Protein AF-0000000080437814 (afdb_homodimer)

InterPro domains:
  IPR027417 P-loop containing nucleoside triphosphate hydrolase [SSF52540] (14-84)

Structure (mmCIF, N/CA/C/O backbone):
data_AF-0000000080437814-model_v1
#
loop_
_entity.id
_entity.type
_entity.pdbx_description
1 polymer ATPase
#
loop_
_atom_site.group_PDB
_atom_site.id
_atom_site.type_symbol
_atom_site.label_atom_id
_atom_site.label_alt_id
_atom_site.label_comp_id
_atom_site.label_asym_id
_atom_site.label_entity_id
_atom_site.label_seq_id
_atom_site.pdbx_PDB_ins_code
_atom_site.Cartn_x
_atom_site.Cartn_y
_atom_site.Cartn_z
_atom_site.occupancy
_atom_site.B_iso_or_equiv
_atom_site.auth_seq_id
_atom_site.auth_comp_id
_atom_site.auth_asym_id
_atom_site.auth_atom_id
_atom_site.pdbx_PDB_model_num
ATOM 1 N N . MET A 1 1 ? -3.65 -46 -24.719 1 38.56 1 MET A N 1
ATOM 2 C CA . MET A 1 1 ? -2.41 -45.312 -24.359 1 38.56 1 MET A CA 1
ATOM 3 C C . MET A 1 1 ? -2.609 -44.406 -23.156 1 38.56 1 MET A C 1
ATOM 5 O O . MET A 1 1 ? -3.492 -43.531 -23.156 1 38.56 1 MET A O 1
ATOM 9 N N . GLU A 1 2 ? -2.443 -44.906 -22 1 49.56 2 GLU A N 1
ATOM 10 C CA . GLU A 1 2 ? -2.811 -44.438 -20.672 1 49.56 2 GLU A CA 1
ATOM 11 C C . GLU A 1 2 ? -2.346 -43.031 -20.422 1 49.56 2 GLU A C 1
ATOM 13 O O . GLU A 1 2 ? -1.211 -42.656 -20.75 1 49.56 2 GLU A O 1
ATOM 18 N N . LYS A 1 3 ? -3.197 -41.875 -20.5 1 65.38 3 LYS A N 1
ATOM 19 C CA . LYS A 1 3 ? -3.135 -40.438 -20.75 1 65.38 3 LYS A CA 1
ATOM 20 C C . LYS A 1 3 ? -2.311 -39.719 -19.688 1 65.38 3 LYS A C 1
ATOM 22 O O . LYS A 1 3 ? -2.787 -39.5 -18.578 1 65.38 3 LYS A O 1
ATOM 27 N N . ASN A 1 4 ? -1.048 -40.094 -19.75 1 74.88 4 ASN A N 1
ATOM 28 C CA . ASN A 1 4 ? -0.181 -39.375 -18.828 1 74.88 4 ASN A CA 1
ATOM 29 C C . ASN A 1 4 ? -0.444 -37.875 -18.859 1 74.88 4 ASN A C 1
ATOM 31 O O . ASN A 1 4 ? -0.946 -37.344 -19.859 1 74.88 4 ASN A O 1
ATOM 35 N N . THR A 1 5 ? -0.457 -37.25 -17.656 1 85.25 5 THR A N 1
ATOM 36 C CA . THR A 1 5 ? -0.765 -35.844 -17.516 1 85.25 5 THR A CA 1
ATOM 37 C C . THR A 1 5 ? 0.514 -35 -17.516 1 85.25 5 THR A C 1
ATOM 39 O O . THR A 1 5 ? 1.562 -35.469 -17.062 1 85.25 5 THR A O 1
ATOM 42 N N . ASP A 1 6 ? 0.486 -33.906 -18.234 1 93.19 6 ASP A N 1
ATOM 43 C CA . ASP A 1 6 ? 1.495 -32.844 -18.219 1 93.19 6 ASP A CA 1
ATOM 44 C C . ASP A 1 6 ? 0.919 -31.547 -17.688 1 93.19 6 ASP A C 1
ATOM 46 O O . ASP A 1 6 ? 0.309 -30.766 -18.438 1 93.19 6 ASP A O 1
ATOM 50 N N . ARG A 1 7 ? 1.143 -31.281 -16.406 1 96 7 ARG A N 1
ATOM 51 C CA . ARG A 1 7 ? 0.583 -30.125 -15.727 1 96 7 ARG A CA 1
ATOM 52 C C . ARG A 1 7 ? 1.613 -29 -15.625 1 96 7 ARG A C 1
ATOM 54 O O . ARG A 1 7 ? 2.787 -29.25 -15.344 1 96 7 ARG A O 1
ATOM 61 N N . HIS A 1 8 ? 1.166 -27.859 -15.914 1 96.25 8 HIS A N 1
ATOM 62 C CA . HIS A 1 8 ? 2.021 -26.672 -15.828 1 96.25 8 HIS A CA 1
ATOM 63 C C . HIS A 1 8 ? 1.56 -25.734 -14.719 1 96.25 8 HIS A C 1
ATOM 65 O O . HIS A 1 8 ? 0.359 -25.516 -14.547 1 96.25 8 HIS A O 1
ATOM 71 N N . MET A 1 9 ? 2.473 -25.312 -13.922 1 96.38 9 MET A N 1
ATOM 72 C CA . MET A 1 9 ? 2.166 -24.406 -12.812 1 96.38 9 MET A CA 1
ATOM 73 C C . MET A 1 9 ? 3.344 -23.484 -12.523 1 96.38 9 MET A C 1
ATOM 75 O O . MET A 1 9 ? 4.352 -23.516 -13.234 1 96.38 9 MET A O 1
ATOM 79 N N . PHE A 1 10 ? 3.166 -22.594 -11.594 1 94.56 10 PHE A N 1
ATOM 80 C CA . PHE A 1 10 ? 4.223 -21.703 -11.117 1 94.56 10 PHE A CA 1
ATOM 81 C C . PHE A 1 10 ? 4.492 -21.953 -9.633 1 94.56 10 PHE A C 1
ATOM 83 O O . PHE A 1 10 ? 3.561 -22.125 -8.844 1 94.56 10 PHE A O 1
ATOM 90 N N . LEU A 1 11 ? 5.77 -22.016 -9.234 1 90.19 11 LEU A N 1
ATOM 91 C CA . LEU A 1 11 ? 6.137 -22.141 -7.824 1 90.19 11 LEU A CA 1
ATOM 92 C C . LEU A 1 11 ? 6.387 -20.766 -7.211 1 90.19 11 LEU A C 1
ATOM 94 O O . LEU A 1 11 ? 6.469 -20.625 -5.988 1 90.19 11 LEU A O 1
ATOM 98 N N . GLY A 1 12 ? 6.551 -19.844 -7.992 1 89.62 12 GLY A N 1
ATOM 99 C CA . GLY A 1 12 ? 6.719 -18.469 -7.57 1 89.62 12 GLY A CA 1
ATOM 100 C C . GLY A 1 12 ? 5.926 -17.484 -8.406 1 89.62 12 GLY A C 1
ATOM 101 O O . GLY A 1 12 ? 5.578 -17.766 -9.555 1 89.62 12 GLY A O 1
ATOM 102 N N . GLY A 1 13 ? 5.586 -16.391 -7.789 1 92.62 13 GLY A N 1
ATOM 103 C CA . GLY A 1 13 ? 4.836 -15.375 -8.508 1 92.62 13 GLY A CA 1
ATOM 104 C C . GLY A 1 13 ? 5.25 -13.961 -8.148 1 92.62 13 GLY A C 1
ATOM 105 O O . GLY A 1 13 ? 5.684 -13.711 -7.02 1 92.62 13 GLY A O 1
ATOM 106 N N . ASN A 1 14 ? 5.285 -13.125 -9.195 1 94.88 14 ASN A N 1
ATOM 107 C CA . ASN A 1 14 ? 5.371 -11.688 -8.961 1 94.88 14 ASN A CA 1
ATOM 108 C C . ASN A 1 14 ? 4.043 -11.125 -8.469 1 94.88 14 ASN A C 1
ATOM 110 O O . ASN A 1 14 ? 3.068 -11.07 -9.219 1 94.88 14 ASN A O 1
ATOM 114 N N . THR A 1 15 ? 4.043 -10.727 -7.219 1 96 15 THR A N 1
ATOM 115 C CA . THR A 1 15 ? 2.773 -10.336 -6.613 1 96 15 THR A CA 1
ATOM 116 C C . THR A 1 15 ? 2.863 -8.938 -6.016 1 96 15 THR A C 1
ATOM 118 O O . THR A 1 15 ? 3.877 -8.25 -6.176 1 96 15 THR A O 1
ATOM 121 N N . SER A 1 16 ? 1.764 -8.5 -5.371 1 96.12 16 SER A N 1
ATOM 122 C CA . SER A 1 16 ? 1.697 -7.203 -4.699 1 96.12 16 SER A CA 1
ATOM 123 C C . SER A 1 16 ? 2.592 -7.18 -3.465 1 96.12 16 SER A C 1
ATOM 125 O O . SER A 1 16 ? 2.898 -6.105 -2.936 1 96.12 16 SER A O 1
ATOM 127 N N . GLU A 1 17 ? 3.014 -8.336 -2.967 1 94.06 17 GLU A N 1
ATOM 128 C CA . GLU A 1 17 ? 3.865 -8.445 -1.786 1 94.06 17 GLU A CA 1
ATOM 129 C C . GLU A 1 17 ? 5.301 -8.781 -2.17 1 94.06 17 GLU A C 1
ATOM 131 O O . GLU A 1 17 ? 6.086 -9.227 -1.329 1 94.06 17 GLU A O 1
ATOM 136 N N . GLY A 1 18 ? 5.574 -8.555 -3.355 1 93.19 18 GLY A N 1
ATOM 137 C CA . GLY A 1 18 ? 6.879 -8.969 -3.854 1 93.19 18 GLY A CA 1
ATOM 138 C C . GLY A 1 18 ? 6.875 -10.359 -4.457 1 93.19 18 GLY A C 1
ATOM 139 O O . GLY A 1 18 ? 5.84 -10.836 -4.918 1 93.19 18 GLY A O 1
ATOM 140 N N . PHE A 1 19 ? 8.016 -10.891 -4.508 1 89.44 19 PHE A N 1
ATOM 141 C CA . PHE A 1 19 ? 8.109 -12.266 -4.973 1 89.44 19 PHE A CA 1
ATOM 142 C C . PHE A 1 19 ? 7.59 -13.234 -3.918 1 89.44 19 PHE A C 1
ATOM 144 O O . PHE A 1 19 ? 8.039 -13.211 -2.77 1 89.44 19 PHE A O 1
ATOM 151 N N . HIS A 1 20 ? 6.602 -13.938 -4.285 1 90.5 20 HIS A N 1
ATOM 152 C CA . HIS A 1 20 ? 6.027 -14.945 -3.402 1 90.5 20 HIS A CA 1
ATOM 153 C C . HIS A 1 20 ? 6.426 -16.359 -3.834 1 90.5 20 HIS A C 1
ATOM 155 O O . HIS A 1 20 ? 6.223 -16.734 -4.988 1 90.5 20 HIS A O 1
ATOM 161 N N . SER A 1 21 ? 6.945 -17.125 -2.875 1 88 21 SER A N 1
ATOM 162 C CA . SER A 1 21 ? 7.516 -18.422 -3.215 1 88 21 SER A CA 1
ATOM 163 C C . SER A 1 21 ? 6.719 -19.562 -2.576 1 88 21 SER A C 1
ATOM 165 O O . SER A 1 21 ? 6.324 -19.469 -1.412 1 88 21 SER A O 1
ATOM 167 N N . PHE A 1 22 ? 6.391 -20.562 -3.404 1 88.31 22 PHE A N 1
ATOM 168 C CA . PHE A 1 22 ? 5.789 -21.797 -2.938 1 88.31 22 PHE A CA 1
ATOM 169 C C . PHE A 1 22 ? 6.684 -22.984 -3.26 1 88.31 22 PHE A C 1
ATOM 171 O O . PHE A 1 22 ? 6.195 -24.094 -3.537 1 88.31 22 PHE A O 1
ATOM 178 N N . PHE A 1 23 ? 7.934 -22.844 -3.264 1 82.56 23 PHE A N 1
ATOM 179 C CA . PHE A 1 23 ? 8.891 -23.859 -3.645 1 82.56 23 PHE A CA 1
ATOM 180 C C . PHE A 1 23 ? 8.859 -25.031 -2.664 1 82.56 23 PHE A C 1
ATOM 182 O O . PHE A 1 23 ? 9.125 -26.172 -3.039 1 82.56 23 PHE A O 1
ATOM 189 N N . ASP A 1 24 ? 8.398 -24.766 -1.487 1 80.94 24 ASP A N 1
ATOM 190 C CA . ASP A 1 24 ? 8.32 -25.797 -0.464 1 80.94 24 ASP A CA 1
ATOM 191 C C . ASP A 1 24 ? 7.23 -26.812 -0.795 1 80.94 24 ASP A C 1
ATOM 193 O O . ASP A 1 24 ? 7.207 -27.922 -0.238 1 80.94 24 ASP A O 1
ATOM 197 N N . TYR A 1 25 ? 6.398 -26.484 -1.722 1 83.88 25 TYR A N 1
ATOM 198 C CA . TYR A 1 25 ? 5.23 -27.312 -1.986 1 83.88 25 TYR A CA 1
ATOM 199 C C . TYR A 1 25 ? 5.445 -28.172 -3.227 1 83.88 25 TYR A C 1
ATOM 201 O O . TYR A 1 25 ? 4.504 -28.797 -3.721 1 83.88 25 TYR A O 1
ATOM 209 N N . ILE A 1 26 ? 6.66 -28.156 -3.748 1 83 26 ILE A N 1
ATOM 210 C CA . ILE A 1 26 ? 6.914 -29.031 -4.887 1 83 26 ILE A CA 1
ATOM 211 C C . ILE A 1 26 ? 6.766 -30.484 -4.453 1 83 26 ILE A C 1
ATOM 213 O O . ILE A 1 26 ? 6 -31.25 -5.055 1 83 26 ILE A O 1
ATOM 217 N N . ILE A 1 27 ? 7.445 -30.906 -3.58 1 82.06 27 ILE A N 1
ATOM 218 C CA . ILE A 1 27 ? 7.363 -32.219 -2.963 1 82.06 27 ILE A CA 1
ATOM 219 C C . ILE A 1 27 ? 8.047 -32.188 -1.595 1 82.06 27 ILE A C 1
ATOM 221 O O . ILE A 1 27 ? 9.078 -31.547 -1.421 1 82.06 27 ILE A O 1
ATOM 225 N N . SER A 1 28 ? 7.293 -32.781 -0.708 1 77.81 28 SER A N 1
ATOM 226 C CA . SER A 1 28 ? 7.902 -32.812 0.617 1 77.81 28 SER A CA 1
ATOM 227 C C . SER A 1 28 ? 9.125 -33.719 0.63 1 77.81 28 SER A C 1
ATOM 229 O O . SER A 1 28 ? 9.195 -34.688 -0.13 1 77.81 28 SER A O 1
ATOM 231 N N . GLN A 1 29 ? 10.062 -33.406 1.477 1 73.31 29 GLN A N 1
ATOM 232 C CA . GLN A 1 29 ? 11.266 -34.219 1.604 1 73.31 29 GLN A CA 1
ATOM 233 C C . GLN A 1 29 ? 10.922 -35.625 2.031 1 73.31 29 GLN A C 1
ATOM 235 O O . GLN A 1 29 ? 11.555 -36.594 1.584 1 73.31 29 GLN A O 1
ATOM 240 N N . ASN A 1 30 ? 9.898 -35.688 2.799 1 79.19 30 ASN A N 1
ATOM 241 C CA . ASN A 1 30 ? 9.5 -37 3.297 1 79.19 30 ASN A CA 1
ATOM 242 C C . ASN A 1 30 ? 8.867 -37.844 2.197 1 79.19 30 ASN A C 1
ATOM 244 O O . ASN A 1 30 ? 8.945 -39.062 2.238 1 79.19 30 ASN A O 1
ATOM 248 N N . ASP A 1 31 ? 8.406 -37.25 1.29 1 84.12 31 ASP A N 1
ATOM 249 C CA . ASP A 1 31 ? 7.703 -37.969 0.232 1 84.12 31 ASP A CA 1
ATOM 250 C C . ASP A 1 31 ? 8.602 -38.188 -0.986 1 84.12 31 ASP A C 1
ATOM 252 O O . ASP A 1 31 ? 8.383 -39.094 -1.78 1 84.12 31 ASP A O 1
ATOM 256 N N . ALA A 1 32 ? 9.68 -37.438 -1.059 1 87.56 32 ALA A N 1
ATOM 257 C CA . ALA A 1 32 ? 10.508 -37.438 -2.26 1 87.56 32 ALA A CA 1
ATOM 258 C C . ALA A 1 32 ? 11.484 -38.594 -2.256 1 87.56 32 ALA A C 1
ATOM 260 O O . ALA A 1 32 ? 12.062 -38.938 -1.218 1 87.56 32 ALA A O 1
ATOM 261 N N . THR A 1 33 ? 11.578 -39.25 -3.383 1 90.44 33 THR A N 1
ATOM 262 C CA . THR A 1 33 ? 12.617 -40.25 -3.582 1 90.44 33 THR A CA 1
ATOM 263 C C . THR A 1 33 ? 13.977 -39.594 -3.766 1 90.44 33 THR A C 1
ATOM 265 O O . THR A 1 33 ? 14.969 -40.031 -3.178 1 90.44 33 THR A O 1
ATOM 268 N N . LYS A 1 34 ? 13.961 -38.594 -4.602 1 90.94 34 LYS A N 1
ATOM 269 C CA . LYS A 1 34 ? 15.195 -37.875 -4.883 1 90.94 34 LYS A CA 1
ATOM 270 C C . LYS A 1 34 ? 14.906 -36.469 -5.348 1 90.94 34 LYS A C 1
ATOM 272 O O . LYS A 1 34 ? 14 -36.219 -6.152 1 90.94 34 LYS A O 1
ATOM 277 N N . ILE A 1 35 ? 15.656 -35.531 -4.844 1 89.62 35 ILE A N 1
ATOM 278 C CA . ILE A 1 35 ? 15.555 -34.125 -5.262 1 89.62 35 ILE A CA 1
ATOM 279 C C . ILE A 1 35 ? 16.891 -33.656 -5.797 1 89.62 35 ILE A C 1
ATOM 281 O O . ILE A 1 35 ? 17.906 -33.688 -5.086 1 89.62 35 ILE A O 1
ATOM 285 N N . TYR A 1 36 ? 16.906 -33.281 -7.043 1 90 36 TYR A N 1
ATOM 286 C CA . TYR A 1 36 ? 18.094 -32.75 -7.684 1 90 36 TYR A CA 1
ATOM 287 C C . TYR A 1 36 ? 18.031 -31.219 -7.73 1 90 36 TYR A C 1
ATOM 289 O O . TYR A 1 36 ? 17 -30.641 -8.109 1 90 36 TYR A O 1
ATOM 297 N N . CYS A 1 37 ? 19.109 -30.594 -7.383 1 89.25 37 CYS A N 1
ATOM 298 C CA . CYS A 1 37 ? 19.203 -29.141 -7.473 1 89.25 37 CYS A CA 1
ATOM 299 C C . CYS A 1 37 ? 20.219 -28.734 -8.531 1 89.25 37 CYS A C 1
ATOM 301 O O . CYS A 1 37 ? 21.391 -29.109 -8.453 1 89.25 37 CYS A O 1
ATOM 303 N N . LEU A 1 38 ? 19.719 -28 -9.445 1 88.75 38 LEU A N 1
ATOM 304 C CA . LEU A 1 38 ? 20.594 -27.547 -10.516 1 88.75 38 LEU A CA 1
ATOM 305 C C . LEU A 1 38 ? 21.203 -26.188 -10.164 1 88.75 38 LEU A C 1
ATOM 307 O O . LEU A 1 38 ? 20.5 -25.266 -9.781 1 88.75 38 LEU A O 1
ATOM 311 N N . LYS A 1 39 ? 22.438 -26.141 -10.234 1 85.25 39 LYS A N 1
ATOM 312 C CA . LYS A 1 39 ? 23.141 -24.875 -10.016 1 85.25 39 LYS A CA 1
ATOM 313 C C . LYS A 1 39 ? 23.812 -24.391 -11.297 1 85.25 39 LYS A C 1
ATOM 315 O O . LYS A 1 39 ? 24.344 -25.203 -12.07 1 85.25 39 LYS A O 1
ATOM 320 N N . GLY A 1 40 ? 23.688 -23.203 -11.555 1 80.5 40 GLY A N 1
ATOM 321 C CA . GLY A 1 40 ? 24.297 -22.594 -12.727 1 80.5 40 GLY A CA 1
ATOM 322 C C . GLY A 1 40 ? 23.844 -21.172 -12.969 1 80.5 40 GLY A C 1
ATOM 323 O O . GLY A 1 40 ? 22.875 -20.703 -12.352 1 80.5 40 GLY A O 1
ATOM 324 N N . GLY A 1 41 ? 24.609 -20.438 -13.758 1 74.31 41 GLY A N 1
ATOM 325 C CA . GLY A 1 41 ? 24.25 -19.078 -14.094 1 74.31 41 GLY A CA 1
ATOM 326 C C . GLY A 1 41 ? 23.141 -18.969 -15.109 1 74.31 41 GLY A C 1
ATOM 327 O O . GLY A 1 41 ? 22.562 -19.984 -15.516 1 74.31 41 GLY A O 1
ATOM 328 N N . PRO A 1 42 ? 22.75 -17.75 -15.43 1 78.5 42 PRO A N 1
ATOM 329 C CA . PRO A 1 42 ? 21.75 -17.547 -16.469 1 78.5 42 PRO A CA 1
ATOM 330 C C . PRO A 1 42 ? 22.172 -18.094 -17.828 1 78.5 42 PRO A C 1
ATOM 332 O O . PRO A 1 42 ? 23.312 -17.906 -18.234 1 78.5 42 PRO A O 1
ATOM 335 N N . GLY A 1 43 ? 21.25 -18.859 -18.469 1 77.06 43 GLY A N 1
ATOM 336 C CA . GLY A 1 43 ? 21.516 -19.328 -19.828 1 77.06 43 GLY A CA 1
ATOM 337 C C . GLY A 1 43 ? 22.438 -20.531 -19.875 1 77.06 43 GLY A C 1
ATOM 338 O O . GLY A 1 43 ? 23 -20.859 -20.922 1 77.06 43 GLY A O 1
ATOM 339 N N . THR A 1 44 ? 22.625 -21.156 -18.719 1 80.06 44 THR A N 1
ATOM 340 C CA . THR A 1 44 ? 23.578 -22.266 -18.672 1 80.06 44 THR A CA 1
ATOM 341 C C . THR A 1 44 ? 22.906 -23.562 -19.078 1 80.06 44 THR A C 1
ATOM 343 O O . THR A 1 44 ? 23.547 -24.609 -19.172 1 80.06 44 THR A O 1
ATOM 346 N N . GLY A 1 45 ? 21.578 -23.5 -19.266 1 84.88 45 GLY A N 1
ATOM 347 C CA . GLY A 1 45 ? 20.891 -24.656 -19.797 1 84.88 45 GLY A CA 1
ATOM 348 C C . GLY A 1 45 ? 20.031 -25.375 -18.766 1 84.88 45 GLY A C 1
ATOM 349 O O . GLY A 1 45 ? 19.578 -26.5 -19.016 1 84.88 45 GLY A O 1
ATOM 350 N N . LYS A 1 46 ? 19.875 -24.797 -17.625 1 88.31 46 LYS A N 1
ATOM 351 C CA . LYS A 1 46 ? 19.094 -25.422 -16.562 1 88.31 46 LYS A CA 1
ATOM 352 C C . LYS A 1 46 ? 17.688 -25.75 -17.047 1 88.31 46 LYS A C 1
ATOM 354 O O . LYS A 1 46 ? 17.234 -26.891 -16.938 1 88.31 46 LYS A O 1
ATOM 359 N N . SER A 1 47 ? 17.047 -24.734 -17.578 1 91.31 47 SER A N 1
ATOM 360 C CA . SER A 1 47 ? 15.68 -24.906 -18.078 1 91.31 47 SER A CA 1
ATOM 361 C C . SER A 1 47 ? 15.625 -25.922 -19.203 1 91.31 47 SER A C 1
ATOM 363 O O . SER A 1 47 ? 14.75 -26.797 -19.219 1 91.31 47 SER A O 1
ATOM 365 N N . SER A 1 48 ? 16.547 -25.812 -20.094 1 91.44 48 SER A N 1
ATOM 366 C CA . SER A 1 48 ? 16.594 -26.75 -21.219 1 91.44 48 SER A CA 1
ATOM 367 C C . SER A 1 48 ? 16.766 -28.188 -20.734 1 91.44 48 SER A C 1
ATOM 369 O O . SER A 1 48 ? 16.125 -29.094 -21.25 1 91.44 48 SER A O 1
ATOM 371 N N . LEU A 1 49 ? 17.656 -28.328 -19.812 1 93.62 49 LEU A N 1
ATOM 372 C CA . LEU A 1 49 ? 17.891 -29.656 -19.234 1 93.62 49 LEU A CA 1
ATOM 373 C C . LEU A 1 49 ? 16.609 -30.203 -18.609 1 93.62 49 LEU A C 1
ATOM 375 O O . LEU A 1 49 ? 16.25 -31.359 -18.844 1 93.62 49 LEU A O 1
ATOM 379 N N . MET A 1 50 ? 15.945 -29.438 -17.812 1 95.19 50 MET A N 1
ATOM 380 C CA . MET A 1 50 ? 14.703 -29.844 -17.156 1 95.19 50 MET A CA 1
ATOM 381 C C . MET A 1 50 ? 13.641 -30.219 -18.188 1 95.19 50 MET A C 1
ATOM 383 O O . MET A 1 50 ? 12.938 -31.219 -18.047 1 95.19 50 MET A O 1
ATOM 387 N N . LYS A 1 51 ? 13.555 -29.422 -19.25 1 95.88 51 LYS A N 1
ATOM 388 C CA . LYS A 1 51 ? 12.586 -29.688 -20.312 1 95.88 51 LYS A CA 1
ATOM 389 C C . LYS A 1 51 ? 12.867 -31.031 -20.984 1 95.88 51 LYS A C 1
ATOM 391 O O . LYS A 1 51 ? 11.938 -31.781 -21.281 1 95.88 51 LYS A O 1
ATOM 396 N N . LYS A 1 52 ? 14.125 -31.281 -21.234 1 95.88 52 LYS A N 1
ATOM 397 C CA . LYS A 1 52 ? 14.516 -32.562 -21.844 1 95.88 52 LYS A CA 1
ATOM 398 C C . LYS A 1 52 ? 14.156 -33.719 -20.953 1 95.88 52 LYS A C 1
ATOM 400 O O . LYS A 1 52 ? 13.648 -34.75 -21.438 1 95.88 52 LYS A O 1
ATOM 405 N N . VAL A 1 53 ? 14.469 -33.562 -19.734 1 96.06 53 VAL A N 1
ATOM 406 C CA . VAL A 1 53 ? 14.156 -34.625 -18.781 1 96.06 53 VAL A CA 1
ATOM 407 C C . VAL A 1 53 ? 12.641 -34.844 -18.734 1 96.06 53 VAL A C 1
ATOM 409 O O . VAL A 1 53 ? 12.172 -35.969 -18.766 1 96.06 53 VAL A O 1
ATOM 412 N N . ALA A 1 54 ? 11.875 -33.75 -18.609 1 96.12 54 ALA A N 1
ATOM 413 C CA . ALA A 1 54 ? 10.422 -33.812 -18.578 1 96.12 54 ALA A CA 1
ATOM 414 C C . ALA A 1 54 ? 9.875 -34.531 -19.812 1 96.12 54 ALA A C 1
ATOM 416 O O . ALA A 1 54 ? 8.992 -35.375 -19.719 1 96.12 54 ALA A O 1
ATOM 417 N N . PHE A 1 55 ? 10.414 -34.156 -20.922 1 95.31 55 PHE A N 1
ATOM 418 C CA . PHE A 1 55 ? 9.984 -34.781 -22.188 1 95.31 55 PHE A CA 1
ATOM 419 C C . PHE A 1 55 ? 10.297 -36.25 -22.203 1 95.31 55 PHE A C 1
ATOM 421 O O . PHE A 1 55 ? 9.453 -37.062 -22.609 1 95.31 55 PHE A O 1
ATOM 428 N N . TYR A 1 56 ? 11.477 -36.562 -21.844 1 95.81 56 TYR A N 1
ATOM 429 C CA . TYR A 1 56 ? 11.914 -37.969 -21.844 1 95.81 56 TYR A CA 1
ATOM 430 C C . TYR A 1 56 ? 10.992 -38.844 -21 1 95.81 56 TYR A C 1
ATOM 432 O O . TYR A 1 56 ? 10.438 -39.812 -21.484 1 95.81 56 TYR A O 1
ATOM 440 N N . PHE A 1 57 ? 10.781 -38.531 -19.828 1 95.88 57 PHE A N 1
ATOM 441 C CA . PHE A 1 57 ? 9.984 -39.344 -18.922 1 95.88 57 PHE A CA 1
ATOM 442 C C . PHE A 1 57 ? 8.5 -39.219 -19.25 1 95.88 57 PHE A C 1
ATOM 444 O O . PHE A 1 57 ? 7.738 -40.156 -19.062 1 95.88 57 PHE A O 1
ATOM 451 N N . GLY A 1 58 ? 8.094 -38.062 -19.688 1 95 58 GLY A N 1
ATOM 452 C CA . GLY A 1 58 ? 6.734 -37.938 -20.203 1 95 58 GLY A CA 1
ATOM 453 C C . GLY A 1 58 ? 6.434 -38.906 -21.328 1 95 58 GLY A C 1
ATOM 454 O O . GLY A 1 58 ? 5.355 -39.5 -21.375 1 95 58 GLY A O 1
ATOM 455 N N . SER A 1 59 ? 7.367 -39.031 -22.219 1 94.5 59 SER A N 1
ATOM 456 C CA . SER A 1 59 ? 7.215 -39.938 -23.359 1 94.5 59 SER A CA 1
ATOM 457 C C . SER A 1 59 ? 7.184 -41.406 -22.922 1 94.5 59 SER A C 1
ATOM 459 O O . SER A 1 59 ? 6.656 -42.25 -23.625 1 94.5 59 SER A O 1
ATOM 461 N N . LYS A 1 60 ? 7.691 -41.625 -21.844 1 94.44 60 LYS A N 1
ATOM 462 C CA . LYS A 1 60 ? 7.688 -42.969 -21.297 1 94.44 60 LYS A CA 1
ATOM 463 C C . LYS A 1 60 ? 6.41 -43.25 -20.5 1 94.44 60 LYS A C 1
ATOM 465 O O . LYS A 1 60 ? 6.254 -44.344 -19.906 1 94.44 60 LYS A O 1
ATOM 470 N N . GLY A 1 61 ? 5.543 -42.281 -20.375 1 93.12 61 GLY A N 1
ATOM 471 C CA . GLY A 1 61 ? 4.227 -42.5 -19.797 1 93.12 61 GLY A CA 1
ATOM 472 C C . GLY A 1 61 ? 4.105 -42 -18.375 1 93.12 61 GLY A C 1
ATOM 473 O O . GLY A 1 61 ? 3.088 -42.188 -17.719 1 93.12 61 GLY A O 1
ATOM 474 N N . PHE A 1 62 ? 5.121 -41.344 -17.859 1 95.12 62 PHE A N 1
ATOM 475 C CA . PHE A 1 62 ? 5.051 -40.781 -16.516 1 95.12 62 PHE A CA 1
ATOM 476 C C . PHE A 1 62 ? 4.258 -39.5 -16.5 1 95.12 62 PHE A C 1
ATOM 478 O O . PHE A 1 62 ? 4.234 -38.75 -17.484 1 95.12 62 PHE A O 1
ATOM 485 N N . ASN A 1 63 ? 3.545 -39.25 -15.383 1 94.5 63 ASN A N 1
ATOM 486 C CA . ASN A 1 63 ? 2.924 -37.938 -15.164 1 94.5 63 ASN A CA 1
ATOM 487 C C . ASN A 1 63 ? 3.951 -36.906 -14.75 1 94.5 63 ASN A C 1
ATOM 489 O O . ASN A 1 63 ? 4.723 -37.125 -13.812 1 94.5 63 ASN A O 1
ATOM 493 N N . ILE A 1 64 ? 3.922 -35.781 -15.492 1 96.44 64 ILE A N 1
ATOM 494 C CA . ILE A 1 64 ? 4.938 -34.75 -15.273 1 96.44 64 ILE A CA 1
ATOM 495 C C . ILE A 1 64 ? 4.273 -33.438 -14.789 1 96.44 64 ILE A C 1
ATOM 497 O O . ILE A 1 64 ? 3.211 -33.062 -15.289 1 96.44 64 ILE A O 1
ATOM 501 N N . GLU A 1 65 ? 4.844 -32.875 -13.828 1 96.75 65 GLU A N 1
ATOM 502 C CA . GLU A 1 65 ? 4.531 -31.484 -13.469 1 96.75 65 GLU A CA 1
ATOM 503 C C . GLU A 1 65 ? 5.691 -30.547 -13.805 1 96.75 65 GLU A C 1
ATOM 505 O O . GLU A 1 65 ? 6.828 -30.797 -13.398 1 96.75 65 GLU A O 1
ATOM 510 N N . GLN A 1 66 ? 5.375 -29.594 -14.57 1 96.69 66 GLN A N 1
ATOM 511 C CA . GLN A 1 66 ? 6.359 -28.578 -14.938 1 96.69 66 GLN A CA 1
ATOM 512 C C . GLN A 1 66 ? 6.086 -27.25 -14.227 1 96.69 66 GLN A C 1
ATOM 514 O O . GLN A 1 66 ? 4.965 -26.75 -14.266 1 96.69 66 GLN A O 1
ATOM 519 N N . PHE A 1 67 ? 7.074 -26.766 -13.57 1 95.62 67 PHE A N 1
ATOM 520 C CA . PHE A 1 67 ? 6.953 -25.516 -12.82 1 95.62 67 PHE A CA 1
ATOM 521 C C . PHE A 1 67 ? 7.699 -24.391 -13.531 1 95.62 67 PHE A C 1
ATOM 523 O O . PHE A 1 67 ? 8.93 -24.375 -13.562 1 95.62 67 PHE A O 1
ATOM 530 N N . HIS A 1 68 ? 6.953 -23.469 -14 1 94.56 68 HIS A N 1
ATOM 531 C CA . HIS A 1 68 ? 7.5 -22.375 -14.789 1 94.56 68 HIS A CA 1
ATOM 532 C C . HIS A 1 68 ? 7.984 -21.234 -13.891 1 94.56 68 HIS A C 1
ATOM 534 O O . HIS A 1 68 ? 7.555 -21.109 -12.742 1 94.56 68 HIS A O 1
ATOM 540 N N . CYS A 1 69 ? 8.906 -20.484 -14.43 1 90.81 69 CYS A N 1
ATOM 541 C CA . CYS A 1 69 ? 9.391 -19.281 -13.766 1 90.81 69 CYS A CA 1
ATOM 542 C C . CYS A 1 69 ? 8.492 -18.094 -14.078 1 90.81 69 CYS A C 1
ATOM 544 O O . CYS A 1 69 ? 8.195 -17.812 -15.242 1 90.81 69 CYS A O 1
ATOM 546 N N . SER A 1 70 ? 8.086 -17.375 -13.07 1 91.81 70 SER A N 1
ATOM 547 C CA . SER A 1 70 ? 7.191 -16.234 -13.266 1 91.81 70 SER A CA 1
ATOM 548 C C . SER A 1 70 ? 7.906 -15.094 -13.977 1 91.81 70 SER A C 1
ATOM 550 O O . SER A 1 70 ? 7.27 -14.289 -14.664 1 91.81 70 SER A O 1
ATOM 552 N N . SER A 1 71 ? 9.242 -15 -13.828 1 89.38 71 SER A N 1
ATOM 553 C CA . SER A 1 71 ? 10.008 -13.914 -14.43 1 89.38 71 SER A CA 1
ATOM 554 C C . SER A 1 71 ? 10.469 -14.281 -15.836 1 89.38 71 SER A C 1
ATOM 556 O O . SER A 1 71 ? 11.062 -13.453 -16.531 1 89.38 71 SER A O 1
ATOM 558 N N . ASP A 1 72 ? 10.258 -15.461 -16.234 1 87.75 72 ASP A N 1
ATOM 559 C CA . ASP A 1 72 ? 10.453 -16.016 -17.578 1 87.75 72 ASP A CA 1
ATOM 560 C C . ASP A 1 72 ? 9.586 -17.25 -17.797 1 87.75 72 ASP A C 1
ATOM 562 O O . ASP A 1 72 ? 10.047 -18.375 -17.641 1 87.75 72 ASP A O 1
ATOM 566 N N . ASP A 1 73 ? 8.406 -17 -18.266 1 89.19 73 ASP A N 1
ATOM 567 C CA . ASP A 1 73 ? 7.395 -18.047 -18.281 1 89.19 73 ASP A CA 1
ATOM 568 C C . ASP A 1 73 ? 7.766 -19.156 -19.25 1 89.19 73 ASP A C 1
ATOM 570 O O . ASP A 1 73 ? 7.18 -20.234 -19.219 1 89.19 73 ASP A O 1
ATOM 574 N N . GLN A 1 74 ? 8.75 -18.984 -20.047 1 88.88 74 GLN A N 1
ATOM 575 C CA . GLN A 1 74 ? 9.195 -20.016 -20.969 1 88.88 74 GLN A CA 1
ATOM 576 C C . GLN A 1 74 ? 10.289 -20.875 -20.328 1 88.88 74 GLN A C 1
ATOM 578 O O . GLN A 1 74 ? 10.656 -21.922 -20.875 1 88.88 74 GLN A O 1
ATOM 583 N N . SER A 1 75 ? 10.797 -20.406 -19.281 1 91.12 75 SER A N 1
ATOM 584 C CA . SER A 1 75 ? 11.805 -21.156 -18.547 1 91.12 75 SER A CA 1
ATOM 585 C C . SER A 1 75 ? 11.188 -21.922 -17.391 1 91.12 75 SER A C 1
ATOM 587 O O . SER A 1 75 ? 10.094 -21.594 -16.938 1 91.12 75 SER A O 1
ATOM 589 N N . LEU A 1 76 ? 11.891 -22.953 -17.016 1 93.62 76 LEU A N 1
ATOM 590 C CA . LEU A 1 76 ? 11.398 -23.781 -15.922 1 93.62 76 LEU A CA 1
ATOM 591 C C . LEU A 1 76 ? 12.219 -23.562 -14.656 1 93.62 76 LEU A C 1
ATOM 593 O O . LEU A 1 76 ? 13.438 -23.422 -14.719 1 93.62 76 LEU A O 1
ATOM 597 N N . ASP A 1 77 ? 11.461 -23.531 -13.555 1 90.94 77 ASP A N 1
ATOM 598 C CA . ASP A 1 77 ? 12.102 -23.5 -12.242 1 90.94 77 ASP A CA 1
ATOM 599 C C . ASP A 1 77 ? 12.234 -24.906 -11.664 1 90.94 77 ASP A C 1
ATOM 601 O O . ASP A 1 77 ? 13 -25.125 -10.727 1 90.94 77 ASP A O 1
ATOM 605 N N . GLY A 1 78 ? 11.461 -25.781 -12.18 1 92.31 78 GLY A N 1
ATOM 606 C CA . GLY A 1 78 ? 11.516 -27.141 -11.672 1 92.31 78 GLY A CA 1
ATOM 607 C C . GLY A 1 78 ? 10.602 -28.094 -12.414 1 92.31 78 GLY A C 1
ATOM 608 O O . GLY A 1 78 ? 9.758 -27.672 -13.211 1 92.31 78 GLY A O 1
ATOM 609 N N . ILE A 1 79 ? 10.82 -29.375 -12.195 1 95.62 79 ILE A N 1
ATOM 610 C CA . ILE A 1 79 ? 9.938 -30.422 -12.695 1 95.62 79 ILE A CA 1
ATOM 611 C C . ILE A 1 79 ? 9.773 -31.516 -11.633 1 95.62 79 ILE A C 1
ATOM 613 O O . ILE A 1 79 ? 10.617 -31.656 -10.75 1 95.62 79 ILE A O 1
ATOM 617 N N . LEU A 1 80 ? 8.688 -32.156 -11.68 1 95.38 80 LEU A N 1
ATOM 618 C CA . LEU A 1 80 ? 8.398 -33.281 -10.805 1 95.38 80 LEU A CA 1
ATOM 619 C C . LEU A 1 80 ? 7.898 -34.469 -11.602 1 95.38 80 LEU A C 1
ATOM 621 O O . LEU A 1 80 ? 6.949 -34.344 -12.383 1 95.38 80 LEU A O 1
ATOM 625 N N . ILE A 1 81 ? 8.594 -35.531 -11.539 1 95.62 81 ILE A N 1
ATOM 626 C CA . ILE A 1 81 ? 8.125 -36.812 -12.062 1 95.62 81 ILE A CA 1
ATOM 627 C C . ILE A 1 81 ? 7.324 -37.562 -10.992 1 95.62 81 ILE A C 1
ATOM 629 O O . ILE A 1 81 ? 7.895 -38.156 -10.07 1 95.62 81 ILE A O 1
ATOM 633 N N . LYS A 1 82 ? 6.098 -37.656 -11.148 1 93.62 82 LYS A N 1
ATOM 634 C CA . LYS A 1 82 ? 5.16 -37.938 -10.07 1 93.62 82 LYS A CA 1
ATOM 635 C C . LYS A 1 82 ? 5.352 -39.375 -9.555 1 93.62 82 LYS A C 1
ATOM 637 O O . LYS A 1 82 ? 5.602 -39.562 -8.367 1 93.62 82 LYS A O 1
ATOM 642 N N . GLU A 1 83 ? 5.297 -40.375 -10.43 1 92.81 83 GLU A N 1
ATOM 643 C CA . GLU A 1 83 ? 5.355 -41.781 -10.016 1 92.81 83 GLU A CA 1
ATOM 644 C C . GLU A 1 83 ? 6.691 -42.094 -9.359 1 92.81 83 GLU A C 1
ATOM 646 O O . GLU A 1 83 ? 6.754 -42.906 -8.43 1 92.81 83 GLU A O 1
ATOM 651 N N . LEU A 1 84 ? 7.719 -41.406 -9.852 1 93.75 84 LEU A N 1
ATOM 652 C CA . LEU A 1 84 ? 9.055 -41.688 -9.32 1 93.75 84 LEU A CA 1
ATOM 653 C C . LEU A 1 84 ? 9.336 -40.812 -8.094 1 93.75 84 LEU A C 1
ATOM 655 O O . LEU A 1 84 ? 10.289 -41.062 -7.359 1 93.75 84 LEU A O 1
ATOM 659 N N . LYS A 1 85 ? 8.531 -39.75 -7.887 1 94.12 85 LYS A N 1
ATOM 660 C CA . LYS A 1 85 ? 8.727 -38.781 -6.816 1 94.12 85 LYS A CA 1
ATOM 661 C C . LYS A 1 85 ? 10.117 -38.156 -6.883 1 94.12 85 LYS A C 1
ATOM 663 O O . LYS A 1 85 ? 10.82 -38.094 -5.875 1 94.12 85 LYS A O 1
ATOM 668 N N . VAL A 1 86 ? 10.5 -37.844 -8.039 1 94.06 86 VAL A N 1
ATOM 669 C CA . VAL A 1 86 ? 11.789 -37.219 -8.312 1 94.06 86 VAL A CA 1
ATOM 670 C C . VAL A 1 86 ? 11.57 -35.781 -8.766 1 94.06 86 VAL A C 1
ATOM 672 O O . VAL A 1 86 ? 10.766 -35.531 -9.664 1 94.06 86 VAL A O 1
ATOM 675 N N . ALA A 1 87 ? 12.289 -34.906 -8.109 1 93.38 87 ALA A N 1
ATOM 676 C CA . ALA A 1 87 ? 12.148 -33.469 -8.453 1 93.38 87 ALA A CA 1
ATOM 677 C C . ALA A 1 87 ? 13.492 -32.875 -8.875 1 93.38 87 ALA A C 1
ATOM 679 O O . ALA A 1 87 ? 14.531 -33.25 -8.32 1 93.38 87 ALA A O 1
ATOM 680 N N . LEU A 1 88 ? 13.461 -32.125 -9.938 1 92.25 88 LEU A N 1
ATOM 681 C CA . LEU A 1 88 ? 14.57 -31.25 -10.336 1 92.25 88 LEU A CA 1
ATOM 682 C C . LEU A 1 88 ? 14.234 -29.781 -10.094 1 92.25 88 LEU A C 1
ATOM 684 O O . LEU A 1 88 ? 13.172 -29.312 -10.484 1 92.25 88 LEU A O 1
ATOM 688 N N . LEU A 1 89 ? 15.102 -29.062 -9.477 1 90.06 89 LEU A N 1
ATOM 689 C CA . LEU A 1 89 ? 14.844 -27.656 -9.148 1 90.06 89 LEU A CA 1
ATOM 690 C C . LEU A 1 89 ? 16.016 -26.781 -9.555 1 90.06 89 LEU A C 1
ATOM 692 O O . LEU A 1 89 ? 17.172 -27.234 -9.539 1 90.06 89 LEU A O 1
ATOM 696 N N . ASP A 1 90 ? 15.641 -25.594 -9.977 1 85.81 90 ASP A N 1
ATOM 697 C CA . ASP A 1 90 ? 16.672 -24.578 -10.164 1 85.81 90 ASP A CA 1
ATOM 698 C C . ASP A 1 90 ? 17.156 -24.016 -8.828 1 85.81 90 ASP A C 1
ATOM 700 O O . ASP A 1 90 ? 16.375 -23.375 -8.102 1 85.81 90 ASP A O 1
ATOM 704 N N . GLY A 1 91 ? 18.375 -24.297 -8.43 1 72.38 91 GLY A N 1
ATOM 705 C CA . GLY A 1 91 ? 18.906 -23.906 -7.137 1 72.38 91 GLY A CA 1
ATOM 706 C C . GLY A 1 91 ? 19.516 -22.516 -7.148 1 72.38 91 GLY A C 1
ATOM 707 O O . GLY A 1 91 ? 20.188 -22.109 -6.195 1 72.38 91 GLY A O 1
ATOM 708 N N . THR A 1 92 ? 19.547 -21.844 -8.211 1 60.94 92 THR A N 1
ATOM 709 C CA . THR A 1 92 ? 20.156 -20.516 -8.25 1 60.94 92 THR A CA 1
ATOM 710 C C . THR A 1 92 ? 19.281 -19.5 -7.543 1 60.94 92 THR A C 1
ATOM 712 O O . THR A 1 92 ? 18.047 -19.594 -7.578 1 60.94 92 THR A O 1
ATOM 715 N N . SER A 1 93 ? 19.812 -18.562 -6.523 1 50.72 93 SER A N 1
ATOM 716 C CA . SER A 1 93 ? 19.125 -17.422 -5.93 1 50.72 93 SER A CA 1
ATOM 717 C C . SER A 1 93 ? 18.281 -16.688 -6.961 1 50.72 93 SER A C 1
ATOM 719 O O . SER A 1 93 ? 18.594 -16.688 -8.156 1 50.72 93 SER A O 1
ATOM 721 N N . PRO A 1 94 ? 17.359 -15.852 -6.539 1 42.03 94 PRO A N 1
ATOM 722 C CA . PRO A 1 94 ? 16.891 -15.719 -5.16 1 42.03 94 PRO A CA 1
ATOM 723 C C . PRO A 1 94 ? 16.031 -16.906 -4.715 1 42.03 94 PRO A C 1
ATOM 725 O O . PRO A 1 94 ? 15.422 -16.859 -3.645 1 42.03 94 PRO A O 1
ATOM 728 N N . HIS A 1 95 ? 16.031 -17.734 -5.645 1 49.22 95 HIS A N 1
ATOM 729 C CA . HIS A 1 95 ? 15.195 -18.875 -5.305 1 49.22 95 HIS A CA 1
ATOM 730 C C . HIS A 1 95 ? 15.828 -19.719 -4.195 1 49.22 95 HIS A C 1
ATOM 732 O O . HIS A 1 95 ? 15.492 -20.891 -4.031 1 49.22 95 HIS A O 1
ATOM 738 N N . SER A 1 96 ? 16.938 -19.016 -3.549 1 44.56 96 SER A N 1
ATOM 739 C CA . SER A 1 96 ? 17.766 -19.875 -2.705 1 44.56 96 SER A CA 1
ATOM 740 C C . SER A 1 96 ? 16.906 -20.766 -1.816 1 44.56 96 SER A C 1
ATOM 742 O O . SER A 1 96 ? 16.047 -20.281 -1.086 1 44.56 96 SER A O 1
ATOM 744 N N . ILE A 1 97 ? 16.484 -21.75 -2.266 1 42.75 97 ILE A N 1
ATOM 745 C CA . ILE A 1 97 ? 16.062 -22.75 -1.288 1 42.75 97 ILE A CA 1
ATOM 746 C C . ILE A 1 97 ? 17.125 -22.859 -0.186 1 42.75 97 ILE A C 1
ATOM 748 O O . ILE A 1 97 ? 18.297 -23.078 -0.466 1 42.75 97 ILE A O 1
ATOM 752 N N . ASP A 1 98 ? 17.062 -21.938 0.786 1 38.97 98 ASP A N 1
ATOM 753 C CA . ASP A 1 98 ? 17.984 -22.219 1.889 1 38.97 98 ASP A CA 1
ATOM 754 C C . ASP A 1 98 ? 18.156 -23.719 2.084 1 38.97 98 ASP A C 1
ATOM 756 O O . ASP A 1 98 ? 17.188 -24.469 2.119 1 38.97 98 ASP A O 1
ATOM 760 N N . PRO A 1 99 ? 19.438 -24.219 1.876 1 36.88 99 PRO A N 1
ATOM 761 C CA . PRO A 1 99 ? 19.766 -25.547 2.416 1 36.88 99 PRO A CA 1
ATOM 762 C C . PRO A 1 99 ? 19.156 -25.781 3.799 1 36.88 99 PRO A C 1
ATOM 764 O O . PRO A 1 99 ? 19.562 -26.703 4.504 1 36.88 99 PRO A O 1
ATOM 767 N N . LYS A 1 100 ? 18.688 -24.812 4.395 1 36.84 100 LYS A N 1
ATOM 768 C CA . LYS A 1 100 ? 18.312 -25.141 5.762 1 36.84 100 LYS A CA 1
ATOM 769 C C . LYS A 1 100 ? 17.844 -26.594 5.867 1 36.84 100 LYS A C 1
ATOM 771 O O . LYS A 1 100 ? 17.656 -27.109 6.969 1 36.84 100 LYS A O 1
ATOM 776 N N . THR A 1 101 ? 16.938 -27.109 5.086 1 37.53 101 THR A N 1
ATOM 777 C CA . THR A 1 101 ? 17.016 -28.531 5.41 1 37.53 101 THR A CA 1
ATOM 778 C C . THR A 1 101 ? 18.203 -29.188 4.707 1 37.53 101 THR A C 1
ATOM 780 O O . THR A 1 101 ? 18.125 -29.5 3.518 1 37.53 101 THR A O 1
ATOM 783 N N . PRO A 1 102 ? 19.406 -28.828 5.039 1 41.5 102 PRO A N 1
ATOM 784 C CA . PRO A 1 102 ? 20.609 -29.469 4.531 1 41.5 102 PRO A CA 1
ATOM 785 C C . PRO A 1 102 ? 20.328 -30.75 3.75 1 41.5 102 PRO A C 1
ATOM 787 O O . PRO A 1 102 ? 21.016 -31.047 2.773 1 41.5 102 PRO A O 1
ATOM 790 N N . GLY A 1 103 ? 19.469 -31.562 4.379 1 43 103 GLY A N 1
ATOM 791 C CA . GLY A 1 103 ? 19.188 -32.938 4.047 1 43 103 GLY A CA 1
ATOM 792 C C . GLY A 1 103 ? 18.188 -33.094 2.924 1 43 103 GLY A C 1
ATOM 793 O O . GLY A 1 103 ? 17.797 -34.219 2.582 1 43 103 GLY A O 1
ATOM 794 N N . ALA A 1 104 ? 17.484 -31.984 2.498 1 53.47 104 ALA A N 1
ATOM 795 C CA . ALA A 1 104 ? 16.328 -32.219 1.63 1 53.47 104 ALA A CA 1
ATOM 796 C C . ALA A 1 104 ? 16.766 -32.375 0.176 1 53.47 104 ALA A C 1
ATOM 798 O O . ALA A 1 104 ? 16.109 -33.062 -0.603 1 53.47 104 ALA A O 1
ATOM 799 N N . VAL A 1 105 ? 17.844 -31.578 -0.222 1 62.47 105 VAL A N 1
ATOM 800 C CA . VAL A 1 105 ? 18.391 -31.766 -1.564 1 62.47 105 VAL A CA 1
ATOM 801 C C . VAL A 1 105 ? 19.297 -33 -1.58 1 62.47 105 VAL A C 1
ATOM 803 O O . VAL A 1 105 ? 20.266 -33.062 -0.82 1 62.47 105 VAL A O 1
ATOM 806 N N . ASP A 1 106 ? 18.938 -34 -2.393 1 71.19 106 ASP A N 1
ATOM 807 C CA . ASP A 1 106 ? 19.688 -35.25 -2.434 1 71.19 106 ASP A CA 1
ATOM 808 C C . ASP A 1 106 ? 20.969 -35.094 -3.246 1 71.19 106 ASP A C 1
ATOM 810 O O . ASP A 1 106 ? 22 -35.656 -2.879 1 71.19 106 ASP A O 1
ATOM 814 N N . LYS A 1 107 ? 20.922 -34.312 -4.254 1 85.75 107 LYS A N 1
ATOM 815 C CA . LYS A 1 107 ? 22.062 -34.219 -5.145 1 85.75 107 LYS A CA 1
ATOM 816 C C . LYS A 1 107 ? 22.094 -32.875 -5.855 1 85.75 107 LYS A C 1
ATOM 818 O O . LYS A 1 107 ? 21.062 -32.375 -6.316 1 85.75 107 LYS A O 1
ATOM 823 N N . ILE A 1 108 ? 23.266 -32.25 -5.914 1 87.62 108 ILE A N 1
ATOM 824 C CA . ILE A 1 108 ? 23.469 -31 -6.629 1 87.62 108 ILE A CA 1
ATOM 825 C C . ILE A 1 108 ? 24.109 -31.281 -7.984 1 87.62 108 ILE A C 1
ATOM 827 O O . ILE A 1 108 ? 25.094 -32.031 -8.078 1 87.62 108 ILE A O 1
ATOM 831 N N . ILE A 1 109 ? 23.516 -30.781 -8.953 1 89.38 109 ILE A N 1
ATOM 832 C CA . ILE A 1 109 ? 24.062 -30.844 -10.297 1 89.38 109 ILE A CA 1
ATOM 833 C C . ILE A 1 109 ? 24.578 -29.469 -10.703 1 89.38 109 ILE A C 1
ATOM 835 O O . ILE A 1 109 ? 23.797 -28.531 -10.891 1 89.38 109 ILE A O 1
ATOM 839 N N . ASP A 1 110 ? 25.828 -29.391 -10.82 1 88.56 110 ASP A N 1
ATOM 840 C CA . ASP A 1 110 ? 26.453 -28.094 -11.117 1 88.56 110 ASP A CA 1
ATOM 841 C C . ASP A 1 110 ? 26.734 -27.953 -12.609 1 88.56 110 ASP A C 1
ATOM 843 O O . ASP A 1 110 ? 27.688 -28.531 -13.133 1 88.56 110 ASP A O 1
ATOM 847 N N . LEU A 1 111 ? 26.031 -27.109 -13.242 1 88.81 111 LEU A N 1
ATOM 848 C CA . LEU A 1 111 ? 26.219 -26.891 -14.672 1 88.81 111 LEU A CA 1
ATOM 849 C C . LEU A 1 111 ? 27.344 -25.906 -14.93 1 88.81 111 LEU A C 1
ATOM 851 O O . LEU A 1 111 ? 27.828 -25.766 -16.062 1 88.81 111 LEU A O 1
ATOM 855 N N . ALA A 1 112 ? 27.766 -25.297 -13.859 1 85.25 112 ALA A N 1
ATOM 856 C CA . ALA A 1 112 ? 28.844 -24.312 -13.984 1 85.25 112 ALA A CA 1
ATOM 857 C C . ALA A 1 112 ? 30.156 -24.984 -14.406 1 85.25 112 ALA A C 1
ATOM 859 O O . ALA A 1 112 ? 31.078 -24.312 -14.859 1 85.25 112 ALA A O 1
ATOM 860 N N . VAL A 1 113 ? 30.234 -26.281 -14.203 1 88.88 113 VAL A N 1
ATOM 861 C CA . VAL A 1 113 ? 31.438 -27.016 -14.602 1 88.88 113 VAL A CA 1
ATOM 862 C C . VAL A 1 113 ? 31.656 -26.859 -16.109 1 88.88 113 VAL A C 1
ATOM 864 O O . VAL A 1 113 ? 32.781 -26.984 -16.594 1 88.88 113 VAL A O 1
ATOM 867 N N . ALA A 1 114 ? 30.578 -26.578 -16.812 1 90.62 114 ALA A N 1
ATOM 868 C CA . ALA A 1 114 ? 30.656 -26.422 -18.266 1 90.62 114 ALA A CA 1
ATOM 869 C C . ALA A 1 114 ? 30.969 -24.984 -18.656 1 90.62 114 ALA A C 1
ATOM 871 O O . ALA A 1 114 ? 31.078 -24.641 -19.828 1 90.62 114 ALA A O 1
ATOM 872 N N . LEU A 1 115 ? 31.156 -24.094 -17.703 1 88.81 115 LEU A N 1
ATOM 873 C CA . LEU A 1 115 ? 31.359 -22.672 -17.938 1 88.81 115 LEU A CA 1
ATOM 874 C C . LEU A 1 115 ? 32.844 -22.328 -17.922 1 88.81 115 LEU A C 1
ATOM 876 O O . LEU A 1 115 ? 33.594 -22.812 -17.062 1 88.81 115 LEU A O 1
ATOM 880 N N . ASN A 1 116 ? 33.25 -21.547 -18.906 1 88.88 116 ASN A N 1
ATOM 881 C CA . ASN A 1 116 ? 34.594 -21 -18.891 1 88.88 116 ASN A CA 1
ATOM 882 C C . ASN A 1 116 ? 34.719 -19.844 -17.906 1 88.88 116 ASN A C 1
ATOM 884 O O . ASN A 1 116 ? 34.5 -18.688 -18.266 1 88.88 116 ASN A O 1
ATOM 888 N N . GLU A 1 117 ? 35.125 -20.047 -16.766 1 85 117 GLU A N 1
ATOM 889 C CA . GLU A 1 117 ? 35.125 -19.094 -15.664 1 85 117 GLU A CA 1
ATOM 890 C C . GLU A 1 117 ? 36.094 -17.938 -15.93 1 85 117 GLU A C 1
ATOM 892 O O . GLU A 1 117 ? 35.781 -16.797 -15.578 1 85 117 GLU A O 1
ATOM 897 N N . LYS A 1 118 ? 37.188 -18.25 -16.484 1 87.12 118 LYS A N 1
ATOM 898 C CA . LYS A 1 118 ? 38.188 -17.219 -16.734 1 87.12 118 LYS A CA 1
ATOM 899 C C . LYS A 1 118 ? 37.656 -16.172 -17.719 1 87.12 118 LYS A C 1
ATOM 901 O O . LYS A 1 118 ? 37.844 -14.977 -17.5 1 87.12 118 LYS A O 1
ATOM 906 N N . GLU A 1 119 ? 37.031 -16.578 -18.688 1 87 119 GLU A N 1
ATOM 907 C CA . GLU A 1 119 ? 36.531 -15.672 -19.703 1 87 119 GLU A CA 1
ATOM 908 C C . GLU A 1 119 ? 35.375 -14.828 -19.172 1 87 119 GLU A C 1
ATOM 910 O O . GLU A 1 119 ? 35.25 -13.648 -19.5 1 87 119 GLU A O 1
ATOM 915 N N . ILE A 1 120 ? 34.594 -15.375 -18.359 1 86.56 120 ILE A N 1
ATOM 916 C CA . ILE A 1 120 ? 33.438 -14.672 -17.844 1 86.56 120 ILE A CA 1
ATOM 917 C C . ILE A 1 120 ? 33.844 -13.625 -16.812 1 86.56 120 ILE A C 1
ATOM 919 O O . ILE A 1 120 ? 33.188 -12.594 -16.672 1 86.56 120 ILE A O 1
ATOM 923 N N . ALA A 1 121 ? 34.906 -13.875 -16.172 1 87.94 121 ALA A N 1
ATOM 924 C CA . ALA A 1 121 ? 35.406 -12.977 -15.133 1 87.94 121 ALA A CA 1
ATOM 925 C C . ALA A 1 121 ? 35.719 -11.594 -15.703 1 87.94 121 ALA A C 1
ATOM 927 O O . ALA A 1 121 ? 35.625 -10.586 -14.984 1 87.94 121 ALA A O 1
ATOM 928 N N . GLN A 1 122 ? 36 -11.516 -16.922 1 88.94 122 GLN A N 1
ATOM 929 C CA . GLN A 1 122 ? 36.312 -10.25 -17.578 1 88.94 122 GLN A CA 1
ATOM 930 C C . GLN A 1 122 ? 35.094 -9.344 -17.641 1 88.94 122 GLN A C 1
ATOM 932 O O . GLN A 1 122 ? 35.219 -8.125 -17.766 1 88.94 122 GLN A O 1
ATOM 937 N N . TYR A 1 123 ? 34 -9.969 -17.547 1 88.81 123 TYR A N 1
ATOM 938 C CA . TYR A 1 123 ? 32.75 -9.195 -17.672 1 88.81 123 TYR A CA 1
ATOM 939 C C . TYR A 1 123 ? 32.094 -9.023 -16.328 1 88.81 123 TYR A C 1
ATOM 941 O O . TYR A 1 123 ? 30.875 -8.781 -16.25 1 88.81 123 TYR A O 1
ATOM 949 N N . LYS A 1 124 ? 32.75 -9.141 -15.328 1 88.94 124 LYS A N 1
ATOM 950 C CA . LYS A 1 124 ? 32.219 -9.117 -13.977 1 88.94 124 LYS A CA 1
ATOM 951 C C . LYS A 1 124 ? 31.5 -7.805 -13.688 1 88.94 124 LYS A C 1
ATOM 953 O O . LYS A 1 124 ? 30.359 -7.805 -13.195 1 88.94 124 LYS A O 1
ATOM 958 N N . ASP A 1 125 ? 32.125 -6.68 -13.992 1 90.81 125 ASP A N 1
ATOM 959 C CA . ASP A 1 125 ? 31.547 -5.367 -13.703 1 90.81 125 ASP A CA 1
ATOM 960 C C . ASP A 1 125 ? 30.25 -5.152 -14.492 1 90.81 125 ASP A C 1
ATOM 962 O O . ASP A 1 125 ? 29.281 -4.613 -13.961 1 90.81 125 ASP A O 1
ATOM 966 N N . GLU A 1 126 ? 30.281 -5.578 -15.688 1 89.94 126 GLU A N 1
ATOM 967 C CA . GLU A 1 126 ? 29.094 -5.461 -16.531 1 89.94 126 GLU A CA 1
ATOM 968 C C . GLU A 1 126 ? 27.953 -6.32 -15.984 1 89.94 126 GLU A C 1
ATOM 970 O O . GLU A 1 126 ? 26.797 -5.887 -15.961 1 89.94 126 GLU A O 1
ATOM 975 N N . ILE A 1 127 ? 28.312 -7.457 -15.578 1 88.38 127 ILE A N 1
ATOM 976 C CA . ILE A 1 127 ? 27.344 -8.391 -15.047 1 88.38 127 ILE A CA 1
ATOM 977 C C . ILE A 1 127 ? 26.703 -7.816 -13.773 1 88.38 127 ILE A C 1
ATOM 979 O O . ILE A 1 127 ? 25.484 -7.863 -13.609 1 88.38 127 ILE A O 1
ATOM 983 N N . ILE A 1 128 ? 27.484 -7.234 -12.977 1 90.81 128 ILE A N 1
ATOM 984 C CA . ILE A 1 128 ? 27 -6.641 -11.734 1 90.81 128 ILE A CA 1
ATOM 985 C C . ILE A 1 128 ? 26.062 -5.477 -12.047 1 90.81 128 ILE A C 1
ATOM 987 O O . ILE A 1 128 ? 25 -5.348 -11.43 1 90.81 128 ILE A O 1
ATOM 991 N N . SER A 1 129 ? 26.422 -4.676 -12.969 1 91.81 129 SER A N 1
ATOM 992 C CA . SER A 1 129 ? 25.609 -3.521 -13.359 1 91.81 129 SER A CA 1
ATOM 993 C C . SER A 1 129 ? 24.25 -3.951 -13.883 1 91.81 129 SER A C 1
ATOM 995 O O . SER A 1 129 ? 23.219 -3.377 -13.516 1 91.81 129 SER A O 1
ATOM 997 N N . VAL A 1 130 ? 24.297 -4.98 -14.758 1 91.19 130 VAL A N 1
ATOM 998 C CA . VAL A 1 130 ? 23.047 -5.477 -15.336 1 91.19 130 VAL A CA 1
ATOM 999 C C . VAL A 1 130 ? 22.156 -6.039 -14.227 1 91.19 130 VAL A C 1
ATOM 1001 O O . VAL A 1 130 ? 20.953 -5.789 -14.211 1 91.19 130 VAL A O 1
ATOM 1004 N N . ASN A 1 131 ? 22.766 -6.711 -13.305 1 90.06 131 ASN A N 1
ATOM 1005 C CA . ASN A 1 131 ? 22.016 -7.281 -12.188 1 90.06 131 ASN A CA 1
ATOM 1006 C C . ASN A 1 131 ? 21.359 -6.195 -11.344 1 90.06 131 ASN A C 1
ATOM 1008 O O . ASN A 1 131 ? 20.219 -6.359 -10.875 1 90.06 131 ASN A O 1
ATOM 1012 N N . ASN A 1 132 ? 22.031 -5.156 -11.18 1 91.81 132 ASN A N 1
ATOM 1013 C CA . ASN A 1 132 ? 21.484 -4.039 -10.414 1 91.81 132 ASN A CA 1
ATOM 1014 C C . ASN A 1 132 ? 20.281 -3.406 -11.117 1 91.81 132 ASN A C 1
ATOM 1016 O O . ASN A 1 132 ? 19.297 -3.07 -10.469 1 91.81 132 ASN A O 1
ATOM 1020 N N . VAL A 1 133 ? 20.422 -3.277 -12.391 1 93.38 133 VAL A N 1
ATOM 1021 C CA . VAL A 1 133 ? 19.328 -2.699 -13.172 1 93.38 133 VAL A CA 1
ATOM 1022 C C . VAL A 1 133 ? 18.109 -3.607 -13.102 1 93.38 133 VAL A C 1
ATOM 1024 O O . VAL A 1 133 ? 16.984 -3.137 -12.867 1 93.38 133 VAL A O 1
ATOM 1027 N N . VAL A 1 134 ? 18.344 -4.883 -13.266 1 93.31 134 VAL A N 1
ATOM 1028 C CA . VAL A 1 134 ? 17.266 -5.855 -13.227 1 93.31 134 VAL A CA 1
ATOM 1029 C C . VAL A 1 134 ? 16.578 -5.816 -11.859 1 93.31 134 VAL A C 1
ATOM 1031 O O . VAL A 1 134 ? 15.352 -5.777 -11.773 1 93.31 134 VAL A O 1
ATOM 1034 N N . SER A 1 135 ? 17.359 -5.793 -10.852 1 93.56 135 SER A N 1
ATOM 1035 C CA . SER A 1 135 ? 16.828 -5.746 -9.492 1 93.56 135 SER A CA 1
ATOM 1036 C C . SER A 1 135 ? 15.961 -4.516 -9.281 1 93.56 135 SER A C 1
ATOM 1038 O O . SER A 1 135 ? 14.891 -4.602 -8.664 1 93.56 135 SER A O 1
ATOM 1040 N N . ASN A 1 136 ? 16.375 -3.42 -9.773 1 94.62 136 ASN A N 1
ATOM 1041 C CA . ASN A 1 136 ? 15.633 -2.178 -9.625 1 94.62 136 ASN A CA 1
ATOM 1042 C C . ASN A 1 136 ? 14.312 -2.229 -10.391 1 94.62 136 ASN A C 1
ATOM 1044 O O . ASN A 1 136 ? 13.289 -1.725 -9.922 1 94.62 136 ASN A O 1
ATOM 1048 N N . LEU A 1 137 ? 14.352 -2.809 -11.562 1 95.94 137 LEU A N 1
ATOM 1049 C CA . LEU A 1 137 ? 13.141 -2.939 -12.367 1 95.94 137 LEU A CA 1
ATOM 1050 C C . LEU A 1 137 ? 12.094 -3.781 -11.641 1 95.94 137 LEU A C 1
ATOM 1052 O O . LEU A 1 137 ? 10.914 -3.432 -11.625 1 95.94 137 LEU A O 1
ATOM 1056 N N . PHE A 1 138 ? 12.555 -4.816 -11 1 95.19 138 PHE A N 1
ATOM 1057 C CA . PHE A 1 138 ? 11.625 -5.652 -10.25 1 95.19 138 PHE A CA 1
ATOM 1058 C C . PHE A 1 138 ? 11.078 -4.898 -9.047 1 95.19 138 PHE A C 1
ATOM 1060 O O . PHE A 1 138 ? 9.883 -4.988 -8.742 1 95.19 138 PHE A O 1
ATOM 1067 N N . LYS A 1 139 ? 11.93 -4.219 -8.406 1 96.06 139 LYS A N 1
ATOM 1068 C CA . LYS A 1 139 ? 11.477 -3.434 -7.258 1 96.06 139 LYS A CA 1
ATOM 1069 C C . LYS A 1 139 ? 10.375 -2.461 -7.656 1 96.06 139 LYS A C 1
ATOM 1071 O O . LYS A 1 139 ? 9.375 -2.326 -6.945 1 96.06 139 LYS A O 1
ATOM 1076 N N . ARG A 1 140 ? 10.547 -1.811 -8.75 1 97.31 140 ARG A N 1
ATOM 1077 C CA . ARG A 1 140 ? 9.547 -0.883 -9.266 1 97.31 140 ARG A CA 1
ATOM 1078 C C . ARG A 1 140 ? 8.266 -1.617 -9.641 1 97.31 140 ARG A C 1
ATOM 1080 O O . ARG A 1 140 ? 7.16 -1.149 -9.336 1 97.31 140 ARG A O 1
ATOM 1087 N N . ALA A 1 141 ? 8.445 -2.723 -10.336 1 97.56 141 ALA A N 1
ATOM 1088 C CA . ALA A 1 141 ? 7.273 -3.508 -10.719 1 97.56 141 ALA A CA 1
ATOM 1089 C C . ALA A 1 141 ? 6.438 -3.881 -9.5 1 97.56 141 ALA A C 1
ATOM 1091 O O . ALA A 1 141 ? 5.211 -3.771 -9.523 1 97.56 141 ALA A O 1
ATOM 1092 N N . TYR A 1 142 ? 7.121 -4.289 -8.445 1 97.12 142 TYR A N 1
ATOM 1093 C CA . TYR A 1 142 ? 6.43 -4.691 -7.227 1 97.12 142 TYR A CA 1
ATOM 1094 C C . TYR A 1 142 ? 5.68 -3.518 -6.613 1 97.12 142 TYR A C 1
ATOM 1096 O O . TYR A 1 142 ? 4.602 -3.693 -6.035 1 97.12 142 TYR A O 1
ATOM 1104 N N . LYS A 1 143 ? 6.191 -2.316 -6.707 1 97.38 143 LYS A N 1
ATOM 1105 C CA . LYS A 1 143 ? 5.484 -1.13 -6.23 1 97.38 143 LYS A CA 1
ATOM 1106 C C . LYS A 1 143 ? 4.184 -0.923 -7 1 97.38 143 LYS A C 1
ATOM 1108 O O . LYS A 1 143 ? 3.139 -0.659 -6.402 1 97.38 143 LYS A O 1
ATOM 1113 N N . TYR A 1 144 ? 4.258 -1.1 -8.273 1 98.19 144 TYR A N 1
ATOM 1114 C CA . TYR A 1 144 ? 3.066 -0.928 -9.094 1 98.19 144 TYR A CA 1
ATOM 1115 C C . TYR A 1 144 ? 2.039 -2.016 -8.805 1 98.19 144 TYR A C 1
ATOM 1117 O O . TYR A 1 144 ? 0.837 -1.747 -8.758 1 98.19 144 TYR A O 1
ATOM 1125 N N . PHE A 1 145 ? 2.537 -3.24 -8.648 1 98.12 145 PHE A N 1
ATOM 1126 C CA . PHE A 1 145 ? 1.612 -4.312 -8.297 1 98.12 145 PHE A CA 1
ATOM 1127 C C . PHE A 1 145 ? 0.965 -4.047 -6.945 1 98.12 145 PHE A C 1
ATOM 1129 O O . PHE A 1 145 ? -0.219 -4.332 -6.75 1 98.12 145 PHE A O 1
ATOM 1136 N N . LYS A 1 146 ? 1.744 -3.58 -6.039 1 97.81 146 LYS A N 1
ATOM 1137 C CA . LYS A 1 146 ? 1.207 -3.248 -4.723 1 97.81 146 LYS A CA 1
ATOM 1138 C C . LYS A 1 146 ? 0.131 -2.172 -4.824 1 97.81 146 LYS A C 1
ATOM 1140 O O . LYS A 1 146 ? -0.948 -2.309 -4.242 1 97.81 146 LYS A O 1
ATOM 1145 N N . ALA A 1 147 ? 0.411 -1.068 -5.555 1 98.38 147 ALA A N 1
ATOM 1146 C CA . ALA A 1 147 ? -0.579 -0.014 -5.758 1 98.38 147 ALA A CA 1
ATOM 1147 C C . ALA A 1 147 ? -1.83 -0.562 -6.441 1 98.38 147 ALA A C 1
ATOM 1149 O O . ALA A 1 147 ? -2.953 -0.244 -6.039 1 98.38 147 ALA A O 1
ATOM 1150 N N . ALA A 1 148 ? -1.617 -1.383 -7.465 1 97.88 148 ALA A N 1
ATOM 1151 C CA . ALA A 1 148 ? -2.73 -1.998 -8.18 1 97.88 148 ALA A CA 1
ATOM 1152 C C . ALA A 1 148 ? -3.592 -2.84 -7.242 1 97.88 148 ALA A C 1
ATOM 1154 O O . ALA A 1 148 ? -4.82 -2.848 -7.355 1 97.88 148 ALA A O 1
ATOM 1155 N N . SER A 1 149 ? -2.934 -3.559 -6.348 1 97.88 149 SER A N 1
ATOM 1156 C CA . SER A 1 149 ? -3.662 -4.422 -5.426 1 97.88 149 SER A CA 1
ATOM 1157 C C . SER A 1 149 ? -4.59 -3.615 -4.527 1 97.88 149 SER A C 1
ATOM 1159 O O . SER A 1 149 ? -5.672 -4.078 -4.164 1 97.88 149 SER A O 1
ATOM 1161 N N . ILE A 1 150 ? -4.195 -2.412 -4.129 1 97.88 150 ILE A N 1
ATOM 1162 C CA . ILE A 1 150 ? -5.012 -1.551 -3.279 1 97.88 150 ILE A CA 1
ATOM 1163 C C . ILE A 1 150 ? -6.273 -1.135 -4.027 1 97.88 150 ILE A C 1
ATOM 1165 O O . ILE A 1 150 ? -7.379 -1.21 -3.486 1 97.88 150 ILE A O 1
ATOM 1169 N N . ILE A 1 151 ? -6.098 -0.733 -5.262 1 97.62 151 ILE A N 1
ATOM 1170 C CA . ILE A 1 151 ? -7.23 -0.347 -6.094 1 97.62 151 ILE A CA 1
ATOM 1171 C C . ILE A 1 151 ? -8.133 -1.557 -6.336 1 97.62 151 ILE A C 1
ATOM 1173 O O . ILE A 1 151 ? -9.359 -1.437 -6.328 1 97.62 151 ILE A O 1
ATOM 1177 N N . TYR A 1 152 ? -7.484 -2.727 -6.527 1 97 152 TYR A N 1
ATOM 1178 C CA . TYR A 1 152 ? -8.203 -3.979 -6.719 1 97 152 TYR A CA 1
ATOM 1179 C C . TYR A 1 152 ? -9.094 -4.285 -5.52 1 97 152 TYR A C 1
ATOM 1181 O O . TYR A 1 152 ? -10.242 -4.715 -5.68 1 97 152 TYR A O 1
ATOM 1189 N N . GLU A 1 153 ? -8.617 -4.039 -4.379 1 96.38 153 GLU A N 1
ATOM 1190 C CA . GLU A 1 153 ? -9.383 -4.27 -3.154 1 96.38 153 GLU A CA 1
ATOM 1191 C C . GLU A 1 153 ? -10.508 -3.258 -3.008 1 96.38 153 GLU A C 1
ATOM 1193 O O . GLU A 1 153 ? -11.578 -3.582 -2.486 1 96.38 153 GLU A O 1
ATOM 1198 N N . ASP A 1 154 ? -10.219 -2.014 -3.428 1 97.38 154 ASP A N 1
ATOM 1199 C CA . ASP A 1 154 ? -11.297 -1.025 -3.42 1 97.38 154 ASP A CA 1
ATOM 1200 C C . ASP A 1 154 ? -12.422 -1.436 -4.359 1 97.38 154 ASP A C 1
ATOM 1202 O O . ASP A 1 154 ? -13.602 -1.312 -4.016 1 97.38 154 ASP A O 1
ATOM 1206 N N . TRP A 1 155 ? -12.023 -1.925 -5.535 1 96.75 155 TRP A N 1
ATOM 1207 C CA . TRP A 1 155 ? -12.969 -2.465 -6.508 1 96.75 155 TRP A CA 1
ATOM 1208 C C . TRP A 1 155 ? -13.789 -3.594 -5.898 1 96.75 155 TRP A C 1
ATOM 1210 O O . TRP A 1 155 ? -15.016 -3.602 -6.004 1 96.75 155 TRP A O 1
ATOM 1220 N N . ALA A 1 156 ? -13.117 -4.465 -5.227 1 96.38 156 ALA A N 1
ATOM 1221 C CA . ALA A 1 156 ? -13.766 -5.598 -4.57 1 96.38 156 ALA A CA 1
ATOM 1222 C C . ALA A 1 156 ? -14.773 -5.121 -3.523 1 96.38 156 ALA A C 1
ATOM 1224 O O . ALA A 1 156 ? -15.875 -5.672 -3.416 1 96.38 156 ALA A O 1
ATOM 1225 N N . SER A 1 157 ? -14.406 -4.09 -2.754 1 96.5 157 SER A N 1
ATOM 1226 C CA . SER A 1 157 ? -15.266 -3.574 -1.694 1 96.5 157 SER A CA 1
ATOM 1227 C C . SER A 1 157 ? -16.562 -2.996 -2.264 1 96.5 157 SER A C 1
ATOM 1229 O O . SER A 1 157 ? -17.625 -3.146 -1.667 1 96.5 157 SER A O 1
ATOM 1231 N N . LEU A 1 158 ? -16.484 -2.311 -3.363 1 96.5 158 LEU A N 1
ATOM 1232 C CA . LEU A 1 158 ? -17.672 -1.738 -3.998 1 96.5 158 LEU A CA 1
ATOM 1233 C C . LEU A 1 158 ? -18.609 -2.836 -4.48 1 96.5 158 LEU A C 1
ATOM 1235 O O . LEU A 1 158 ? -19.812 -2.764 -4.258 1 96.5 158 LEU A O 1
ATOM 1239 N N . ASN A 1 159 ? -18.016 -3.865 -5.129 1 95.62 159 ASN A N 1
ATOM 1240 C CA . ASN A 1 159 ? -18.844 -4.98 -5.586 1 95.62 159 ASN A CA 1
ATOM 1241 C C . ASN A 1 159 ? -19.5 -5.707 -4.418 1 95.62 159 ASN A C 1
ATOM 1243 O O . ASN A 1 159 ? -20.656 -6.145 -4.527 1 95.62 159 ASN A O 1
ATOM 1247 N N . LYS A 1 160 ? -18.781 -5.812 -3.346 1 95.25 160 LYS A N 1
ATOM 1248 C CA . LYS A 1 160 ? -19.281 -6.52 -2.17 1 95.25 160 LYS A CA 1
ATOM 1249 C C . LYS A 1 160 ? -20.516 -5.824 -1.601 1 95.25 160 LYS A C 1
ATOM 1251 O O . LYS A 1 160 ? -21.422 -6.48 -1.062 1 95.25 160 LYS A O 1
ATOM 1256 N N . ILE A 1 161 ? -20.562 -4.457 -1.737 1 94 161 ILE A N 1
ATOM 1257 C CA . ILE A 1 161 ? -21.703 -3.68 -1.252 1 94 161 ILE A CA 1
ATOM 1258 C C . ILE A 1 161 ? -22.969 -4.137 -1.957 1 94 161 ILE A C 1
ATOM 1260 O O . ILE A 1 161 ? -24.047 -4.168 -1.352 1 94 161 ILE A O 1
ATOM 1264 N N . ALA A 1 162 ? -22.891 -4.578 -3.197 1 95.12 162 ALA A N 1
ATOM 1265 C CA . ALA A 1 162 ? -24.047 -4.941 -4.012 1 95.12 162 ALA A CA 1
ATOM 1266 C C . ALA A 1 162 ? -24.406 -6.41 -3.826 1 95.12 162 ALA A C 1
ATOM 1268 O O . ALA A 1 162 ? -25.469 -6.859 -4.281 1 95.12 162 ALA A O 1
ATOM 1269 N N . LEU A 1 163 ? -23.578 -7.188 -3.184 1 95.94 163 LEU A N 1
ATOM 1270 C CA . LEU A 1 163 ? -23.766 -8.633 -3.051 1 95.94 163 LEU A CA 1
ATOM 1271 C C . LEU A 1 163 ? -24.828 -8.953 -2.002 1 95.94 163 LEU A C 1
ATOM 1273 O O . LEU A 1 163 ? -24.828 -8.359 -0.922 1 95.94 163 LEU A O 1
ATOM 1277 N N . ASP A 1 164 ? -25.703 -9.828 -2.334 1 95.69 164 ASP A N 1
ATOM 1278 C CA . ASP A 1 164 ? -26.703 -10.32 -1.395 1 95.69 164 ASP A CA 1
ATOM 1279 C C . ASP A 1 164 ? -26.141 -11.438 -0.522 1 95.69 164 ASP A C 1
ATOM 1281 O O . ASP A 1 164 ? -25.938 -12.555 -0.994 1 95.69 164 ASP A O 1
ATOM 1285 N N . LYS A 1 165 ? -26.078 -11.18 0.738 1 92.75 165 LYS A N 1
ATOM 1286 C CA . LYS A 1 165 ? -25.422 -12.102 1.66 1 92.75 165 LYS A CA 1
ATOM 1287 C C . LYS A 1 165 ? -26.25 -13.375 1.845 1 92.75 165 LYS A C 1
ATOM 1289 O O . LYS A 1 165 ? -25.688 -14.461 2.041 1 92.75 165 LYS A O 1
ATOM 1294 N N . ASN A 1 166 ? -27.5 -13.242 1.799 1 94.25 166 ASN A N 1
ATOM 1295 C CA . ASN A 1 166 ? -28.359 -14.406 1.954 1 94.25 166 ASN A CA 1
ATOM 1296 C C . ASN A 1 166 ? -28.25 -15.344 0.758 1 94.25 166 ASN A C 1
ATOM 1298 O O . ASN A 1 166 ? -28.172 -16.562 0.927 1 94.25 166 ASN A O 1
ATOM 1302 N N . LEU A 1 167 ? -28.297 -14.781 -0.377 1 94.75 167 LEU A N 1
ATOM 1303 C CA . LEU A 1 167 ? -28.156 -15.586 -1.583 1 94.75 167 LEU A CA 1
ATOM 1304 C C . LEU A 1 167 ? -26.781 -16.266 -1.617 1 94.75 167 LEU A C 1
ATOM 1306 O O . LEU A 1 167 ? -26.672 -17.422 -2.027 1 94.75 167 LEU A O 1
ATOM 1310 N N . LEU A 1 168 ? -25.812 -15.562 -1.222 1 95.12 168 LEU A N 1
ATOM 1311 C CA . LEU A 1 168 ? -24.469 -16.109 -1.174 1 95.12 168 LEU A CA 1
ATOM 1312 C C . LEU A 1 168 ? -24.406 -17.312 -0.24 1 95.12 168 LEU A C 1
ATOM 1314 O O . LEU A 1 168 ? -23.797 -18.328 -0.571 1 95.12 168 LEU A O 1
ATOM 1318 N N . PHE A 1 169 ? -25 -17.172 0.871 1 93.69 169 PHE A N 1
ATOM 1319 C CA . PHE A 1 169 ? -25 -18.266 1.845 1 93.69 169 PHE A CA 1
ATOM 1320 C C . PHE A 1 169 ? -25.688 -19.5 1.275 1 93.69 169 PHE A C 1
ATOM 1322 O O . PHE A 1 169 ? -25.156 -20.609 1.397 1 93.69 169 PHE A O 1
ATOM 1329 N N . LYS A 1 170 ? -26.797 -19.312 0.71 1 95.38 170 LYS A N 1
ATOM 1330 C CA . LYS A 1 170 ? -27.516 -20.422 0.109 1 95.38 170 LYS A CA 1
ATOM 1331 C C . LYS A 1 170 ? -26.703 -21.094 -0.988 1 95.38 170 LYS A C 1
ATOM 1333 O O . LYS A 1 170 ? -26.688 -22.312 -1.1 1 95.38 170 LYS A O 1
ATOM 1338 N N . PHE A 1 171 ? -26.094 -20.328 -1.746 1 96.38 171 PHE A N 1
ATOM 1339 C CA . PHE A 1 171 ? -25.25 -20.844 -2.82 1 96.38 171 PHE A CA 1
ATOM 1340 C C . PHE A 1 171 ? -24.125 -21.688 -2.26 1 96.38 171 PHE A C 1
ATOM 1342 O O . PHE A 1 171 ? -23.844 -22.781 -2.766 1 96.38 171 PHE A O 1
ATOM 1349 N N . LYS A 1 172 ? -23.438 -21.188 -1.21 1 95.06 172 LYS A N 1
ATOM 1350 C CA . LYS A 1 172 ? -22.328 -21.891 -0.584 1 95.06 172 LYS A CA 1
ATOM 1351 C C . LYS A 1 172 ? -22.766 -23.281 -0.114 1 95.06 172 LYS A C 1
ATOM 1353 O O . LYS A 1 172 ? -22.047 -24.266 -0.333 1 95.06 172 LYS A O 1
ATOM 1358 N N . VAL A 1 173 ? -23.906 -23.312 0.46 1 92.88 173 VAL A N 1
ATOM 1359 C CA . VAL A 1 173 ? -24.438 -24.562 0.982 1 92.88 173 VAL A CA 1
ATOM 1360 C C . VAL A 1 173 ? -24.734 -25.516 -0.171 1 92.88 173 VAL A C 1
ATOM 1362 O O . VAL A 1 173 ? -24.359 -26.688 -0.131 1 92.88 173 VAL A O 1
ATOM 1365 N N . SER A 1 174 ? -25.375 -25 -1.164 1 94.69 174 SER A N 1
ATOM 1366 C CA . SER A 1 174 ? -25.734 -25.812 -2.318 1 94.69 174 SER A CA 1
ATOM 1367 C C . SER A 1 174 ? -24.484 -26.375 -3.016 1 94.69 174 SER A C 1
ATOM 1369 O O . SER A 1 174 ? -24.453 -27.531 -3.418 1 94.69 174 SER A O 1
ATOM 1371 N N . LEU A 1 175 ? -23.547 -25.547 -3.203 1 95.69 175 LEU A N 1
ATOM 1372 C CA . LEU A 1 175 ? -22.312 -25.953 -3.867 1 95.69 175 LEU A CA 1
ATOM 1373 C C . LEU A 1 175 ? -21.578 -27.031 -3.061 1 95.69 175 LEU A C 1
ATOM 1375 O O . LEU A 1 175 ? -21.062 -27.984 -3.627 1 95.69 175 LEU A O 1
ATOM 1379 N N . LYS A 1 176 ? -21.516 -26.859 -1.791 1 93.62 176 LYS A N 1
ATOM 1380 C CA . LYS A 1 176 ? -20.891 -27.844 -0.907 1 93.62 176 LYS A CA 1
ATOM 1381 C C . LYS A 1 176 ? -21.578 -29.203 -1.023 1 93.62 176 LYS A C 1
ATOM 1383 O O . LYS A 1 176 ? -20.906 -30.234 -1.1 1 93.62 176 LYS A O 1
ATOM 1388 N N . ASP A 1 177 ? -22.875 -29.141 -1.086 1 91.81 177 ASP A N 1
ATOM 1389 C CA . ASP A 1 177 ? -23.656 -30.375 -1.196 1 91.81 177 ASP A CA 1
ATOM 1390 C C . ASP A 1 177 ? -23.406 -31.062 -2.535 1 91.81 177 ASP A C 1
ATOM 1392 O O . ASP A 1 177 ? -23.422 -32.281 -2.621 1 91.81 177 ASP A O 1
ATOM 1396 N N . MET A 1 178 ? -23.203 -30.297 -3.521 1 91.56 178 MET A N 1
ATOM 1397 C CA . MET A 1 178 ? -22.938 -30.828 -4.855 1 91.56 178 MET A CA 1
ATOM 1398 C C . MET A 1 178 ? -21.578 -31.516 -4.91 1 91.56 178 MET A C 1
ATOM 1400 O O . MET A 1 178 ? -21.422 -32.531 -5.578 1 91.56 178 MET A O 1
ATOM 1404 N N . ILE A 1 179 ? -20.641 -31 -4.203 1 92.38 179 ILE A N 1
ATOM 1405 C CA . ILE A 1 179 ? -19.266 -31.453 -4.293 1 92.38 179 ILE A CA 1
ATOM 1406 C C . ILE A 1 179 ? -19.031 -32.594 -3.316 1 92.38 179 ILE A C 1
ATOM 1408 O O . ILE A 1 179 ? -18.359 -33.562 -3.65 1 92.38 179 ILE A O 1
ATOM 1412 N N . PHE A 1 180 ? -19.531 -32.438 -2.029 1 91 180 PHE A N 1
ATOM 1413 C CA . PHE A 1 180 ? -19.281 -33.438 -0.992 1 91 180 PHE A CA 1
ATOM 1414 C C . PHE A 1 180 ? -20.562 -34.156 -0.607 1 91 180 PHE A C 1
ATOM 1416 O O . PHE A 1 180 ? -21.125 -33.906 0.463 1 91 180 PHE A O 1
ATOM 1423 N N . PRO A 1 181 ? -20.969 -35.094 -1.26 1 73.56 181 PRO A N 1
ATOM 1424 C CA . PRO A 1 181 ? -22.219 -35.719 -0.845 1 73.56 181 PRO A CA 1
ATOM 1425 C C . PRO A 1 181 ? -22.078 -36.5 0.458 1 73.56 181 PRO A C 1
ATOM 1427 O O . PRO A 1 181 ? -23.047 -36.594 1.229 1 73.56 181 PRO A O 1
ATOM 1430 N N . ASP A 1 182 ? -20.922 -37.062 0.702 1 73.88 182 ASP A N 1
ATOM 1431 C CA . ASP A 1 182 ? -20.797 -37.875 1.901 1 73.88 182 ASP A CA 1
ATOM 1432 C C . ASP A 1 182 ? -19.562 -37.469 2.709 1 73.88 182 ASP A C 1
ATOM 1434 O O . ASP A 1 182 ? -18.547 -37.062 2.141 1 73.88 182 ASP A O 1
ATOM 1438 N N . CYS A 1 183 ? -19.891 -37.344 4.055 1 66.5 183 CYS A N 1
ATOM 1439 C CA . CYS A 1 183 ? -18.797 -37.062 4.984 1 66.5 183 CYS A CA 1
ATOM 1440 C C . CYS A 1 183 ? -18.016 -38.312 5.324 1 66.5 183 CYS A C 1
ATOM 1442 O O . CYS A 1 183 ? -18.609 -39.406 5.492 1 66.5 183 CYS A O 1
ATOM 1444 N N . ARG A 1 184 ? -16.734 -38.219 5.105 1 68.19 184 ARG A N 1
ATOM 1445 C CA . ARG A 1 184 ? -15.906 -39.312 5.566 1 68.19 184 ARG A CA 1
ATOM 1446 C C . ARG A 1 184 ? -15.055 -38.906 6.762 1 68.19 184 ARG A C 1
ATOM 1448 O O . ARG A 1 184 ? -14.562 -37.781 6.816 1 68.19 184 ARG A O 1
ATOM 1455 N N . ILE A 1 185 ? -15.195 -39.562 7.832 1 67.62 185 ILE A N 1
ATOM 1456 C CA . ILE A 1 185 ? -14.297 -39.375 8.969 1 67.62 185 ILE A CA 1
ATOM 1457 C C . ILE A 1 185 ? -12.914 -39.938 8.617 1 67.62 185 ILE A C 1
ATOM 1459 O O . ILE A 1 185 ? -12.75 -41.156 8.438 1 67.62 185 ILE A O 1
ATOM 1463 N N . ALA A 1 186 ? -12.039 -39.125 8.25 1 80.06 186 ALA A N 1
ATOM 1464 C CA . ALA A 1 186 ? -10.664 -39.5 7.934 1 80.06 186 ALA A CA 1
ATOM 1465 C C . ALA A 1 186 ? -9.664 -38.5 8.484 1 80.06 186 ALA A C 1
ATOM 1467 O O . ALA A 1 186 ? -10.047 -37.438 8.938 1 80.06 186 ALA A O 1
ATOM 1468 N N . PRO A 1 187 ? -8.453 -38.969 8.75 1 86.5 187 PRO A N 1
ATOM 1469 C CA . PRO A 1 187 ? -7.414 -38 9.109 1 86.5 187 PRO A CA 1
ATOM 1470 C C . PRO A 1 187 ? -7.387 -36.812 8.172 1 86.5 187 PRO A C 1
ATOM 1472 O O . PRO A 1 187 ? -7.82 -36.906 7.02 1 86.5 187 PRO A O 1
ATOM 1475 N N . LEU A 1 188 ? -6.867 -35.719 8.719 1 90.75 188 LEU A N 1
ATOM 1476 C CA . LEU A 1 188 ? -6.84 -34.469 7.957 1 90.75 188 LEU A CA 1
ATOM 1477 C C . LEU A 1 188 ? -6.031 -34.625 6.676 1 90.75 188 LEU A C 1
ATOM 1479 O O . LEU A 1 188 ? -4.98 -35.281 6.68 1 90.75 188 LEU A O 1
ATOM 1483 N N . GLY A 1 189 ? -6.574 -34.094 5.668 1 92.25 189 GLY A N 1
ATOM 1484 C CA . GLY A 1 189 ? -5.867 -34.094 4.398 1 92.25 189 GLY A CA 1
ATOM 1485 C C . GLY A 1 189 ? -4.699 -33.125 4.363 1 92.25 189 GLY A C 1
ATOM 1486 O O . GLY A 1 189 ? -4.547 -32.281 5.262 1 92.25 189 GLY A O 1
ATOM 1487 N N . LYS A 1 190 ? -3.871 -33.25 3.342 1 92.75 190 LYS A N 1
ATOM 1488 C CA . LYS A 1 190 ? -2.711 -32.375 3.158 1 92.75 190 LYS A CA 1
ATOM 1489 C C . LYS A 1 190 ? -3.033 -31.203 2.227 1 92.75 190 LYS A C 1
ATOM 1491 O O . LYS A 1 190 ? -3.963 -31.297 1.42 1 92.75 190 LYS A O 1
ATOM 1496 N N . GLU A 1 191 ? -2.281 -30.156 2.428 1 95.19 191 GLU A N 1
ATOM 1497 C CA . GLU A 1 191 ? -2.445 -28.953 1.6 1 95.19 191 GLU A CA 1
ATOM 1498 C C . GLU A 1 191 ? -1.234 -28.75 0.697 1 95.19 191 GLU A C 1
ATOM 1500 O O . GLU A 1 191 ? -0.098 -28.984 1.106 1 95.19 191 GLU A O 1
ATOM 1505 N N . ARG A 1 192 ? -1.447 -28.359 -0.468 1 95.38 192 ARG A N 1
ATOM 1506 C CA . ARG A 1 192 ? -0.425 -27.938 -1.416 1 95.38 192 ARG A CA 1
ATOM 1507 C C . ARG A 1 192 ? -0.768 -26.578 -2.014 1 95.38 192 ARG A C 1
ATOM 1509 O O . ARG A 1 192 ? -1.879 -26.375 -2.506 1 95.38 192 ARG A O 1
ATOM 1516 N N . HIS A 1 193 ? 0.154 -25.656 -1.968 1 96.12 193 HIS A N 1
ATOM 1517 C CA . HIS A 1 193 ? -0.084 -24.312 -2.457 1 96.12 193 HIS A CA 1
ATOM 1518 C C . HIS A 1 193 ? 0.761 -24.016 -3.691 1 96.12 193 HIS A C 1
ATOM 1520 O O . HIS A 1 193 ? 1.967 -24.266 -3.699 1 96.12 193 HIS A O 1
ATOM 1526 N N . LEU A 1 194 ? 0.111 -23.5 -4.723 1 96.5 194 LEU A N 1
ATOM 1527 C CA . LEU A 1 194 ? 0.757 -23.203 -5.996 1 96.5 194 LEU A CA 1
ATOM 1528 C C . LEU A 1 194 ? 0.107 -22 -6.676 1 96.5 194 LEU A C 1
ATOM 1530 O O . LEU A 1 194 ? -0.838 -21.422 -6.137 1 96.5 194 LEU A O 1
ATOM 1534 N N . PHE A 1 195 ? 0.711 -21.562 -7.793 1 96.38 195 PHE A N 1
ATOM 1535 C CA . PHE A 1 195 ? 0.096 -20.625 -8.711 1 96.38 195 PHE A CA 1
ATOM 1536 C C . PHE A 1 195 ? -0.192 -21.281 -10.055 1 96.38 195 PHE A C 1
ATOM 1538 O O . PHE A 1 195 ? 0.614 -22.078 -10.555 1 96.38 195 PHE A O 1
ATOM 1545 N N . SER A 1 196 ? -1.363 -21 -10.562 1 95.94 196 SER A N 1
ATOM 1546 C CA . SER A 1 196 ? -1.649 -21.422 -11.93 1 95.94 196 SER A CA 1
ATOM 1547 C C . SER A 1 196 ? -1.507 -20.25 -12.906 1 95.94 196 SER A C 1
ATOM 1549 O O . SER A 1 196 ? -1.429 -20.453 -14.117 1 95.94 196 SER A O 1
ATOM 1551 N N . THR A 1 197 ? -1.583 -19.094 -12.375 1 95.56 197 THR A N 1
ATOM 1552 C CA . THR A 1 197 ? -1.473 -17.828 -13.117 1 95.56 197 THR A CA 1
ATOM 1553 C C . THR A 1 197 ? -0.376 -16.953 -12.531 1 95.56 197 THR A C 1
ATOM 1555 O O . THR A 1 197 ? -0.201 -16.906 -11.312 1 95.56 197 THR A O 1
ATOM 1558 N N . ALA A 1 198 ? 0.378 -16.312 -13.367 1 95.25 198 ALA A N 1
ATOM 1559 C CA . ALA A 1 198 ? 1.454 -15.453 -12.891 1 95.25 198 ALA A CA 1
ATOM 1560 C C . ALA A 1 198 ? 1.562 -14.195 -13.75 1 95.25 198 ALA A C 1
ATOM 1562 O O . ALA A 1 198 ? 1.165 -14.195 -14.914 1 95.25 198 ALA A O 1
ATOM 1563 N N . PHE A 1 199 ? 1.958 -13.148 -13.133 1 95.88 199 PHE A N 1
ATOM 1564 C CA . PHE A 1 199 ? 2.406 -11.969 -13.859 1 95.88 199 PHE A CA 1
ATOM 1565 C C . PHE A 1 199 ? 3.805 -12.18 -14.43 1 95.88 199 PHE A C 1
ATOM 1567 O O . PHE A 1 199 ? 4.77 -12.336 -13.68 1 95.88 199 PHE A O 1
ATOM 1574 N N . SER A 1 200 ? 3.877 -12.211 -15.734 1 94.88 200 SER A N 1
ATOM 1575 C CA . SER A 1 200 ? 5.113 -12.547 -16.422 1 94.88 200 SER A CA 1
ATOM 1576 C C . SER A 1 200 ? 5.457 -11.5 -17.484 1 94.88 200 SER A C 1
ATOM 1578 O O . SER A 1 200 ? 4.664 -10.594 -17.75 1 94.88 200 SER A O 1
ATOM 1580 N N . PRO A 1 201 ? 6.691 -11.562 -18.062 1 95.38 201 PRO A N 1
ATOM 1581 C CA . PRO A 1 201 ? 7.062 -10.633 -19.141 1 95.38 201 PRO A CA 1
ATOM 1582 C C . PRO A 1 201 ? 6.109 -10.695 -20.328 1 95.38 201 PRO A C 1
ATOM 1584 O O . PRO A 1 201 ? 6.012 -9.734 -21.094 1 95.38 201 PRO A O 1
ATOM 1587 N N . ASN A 1 202 ? 5.402 -11.789 -20.484 1 95.06 202 ASN A N 1
ATOM 1588 C CA . ASN A 1 202 ? 4.445 -11.938 -21.578 1 95.06 202 ASN A CA 1
ATOM 1589 C C . ASN A 1 202 ? 3.027 -11.594 -21.125 1 95.06 202 ASN A C 1
ATOM 1591 O O . ASN A 1 202 ? 2.055 -12.008 -21.766 1 95.06 202 ASN A O 1
ATOM 1595 N N . GLY A 1 203 ? 2.928 -10.852 -20.062 1 94.12 203 GLY A N 1
ATOM 1596 C CA . GLY A 1 203 ? 1.625 -10.492 -19.516 1 94.12 203 GLY A CA 1
ATOM 1597 C C . GLY A 1 203 ? 1.139 -11.438 -18.438 1 94.12 203 GLY A C 1
ATOM 1598 O O . GLY A 1 203 ? 1.937 -11.961 -17.656 1 94.12 203 GLY A O 1
ATOM 1599 N N . VAL A 1 204 ? -0.158 -11.508 -18.391 1 94.81 204 VAL A N 1
ATOM 1600 C CA . VAL A 1 204 ? -0.764 -12.469 -17.469 1 94.81 204 VAL A CA 1
ATOM 1601 C C . VAL A 1 204 ? -0.837 -13.844 -18.141 1 94.81 204 VAL A C 1
ATOM 1603 O O . VAL A 1 204 ? -1.602 -14.039 -19.078 1 94.81 204 VAL A O 1
ATOM 1606 N N . VAL A 1 205 ? -0.028 -14.695 -17.641 1 94.56 205 VAL A N 1
ATOM 1607 C CA . VAL A 1 205 ? 0.039 -16.031 -18.234 1 94.56 205 VAL A CA 1
ATOM 1608 C C . VAL A 1 205 ? -0.607 -17.047 -17.281 1 94.56 205 VAL A C 1
ATOM 1610 O O . VAL A 1 205 ? -0.308 -17.062 -16.094 1 94.56 205 VAL A O 1
ATOM 1613 N N . SER A 1 206 ? -1.498 -17.859 -17.812 1 94.44 206 SER A N 1
ATOM 1614 C CA . SER A 1 206 ? -2.186 -18.859 -17.016 1 94.44 206 SER A CA 1
ATOM 1615 C C . SER A 1 206 ? -2.061 -20.25 -17.641 1 94.44 206 SER A C 1
ATOM 1617 O O . SER A 1 206 ? -2.182 -20.406 -18.859 1 94.44 206 SER A O 1
ATOM 1619 N N . PHE A 1 207 ? -1.744 -21.234 -16.812 1 93.88 207 PHE A N 1
ATOM 1620 C CA . PHE A 1 207 ? -1.69 -22.625 -17.234 1 93.88 207 PHE A CA 1
ATOM 1621 C C . PHE A 1 207 ? -2.846 -23.422 -16.641 1 93.88 207 PHE A C 1
ATOM 1623 O O . PHE A 1 207 ? -2.779 -24.656 -16.562 1 93.88 207 PHE A O 1
ATOM 1630 N N . THR A 1 208 ? -3.887 -22.734 -16.266 1 94.56 208 THR A N 1
ATOM 1631 C CA . THR A 1 208 ? -5.004 -23.344 -15.547 1 94.56 208 THR A CA 1
ATOM 1632 C C . THR A 1 208 ? -5.641 -24.453 -16.375 1 94.56 208 THR A C 1
ATOM 1634 O O . THR A 1 208 ? -6.082 -25.469 -15.82 1 94.56 208 THR A O 1
ATOM 1637 N N . GLU A 1 209 ? -5.695 -24.359 -17.609 1 92.56 209 GLU A N 1
ATOM 1638 C CA . GLU A 1 209 ? -6.332 -25.344 -18.469 1 92.56 209 GLU A CA 1
ATOM 1639 C C . GLU A 1 209 ? -5.633 -26.688 -18.375 1 92.56 209 GLU A C 1
ATOM 1641 O O . GLU A 1 209 ? -6.281 -27.734 -18.453 1 92.56 209 GLU A O 1
ATOM 1646 N N . THR A 1 210 ? -4.305 -26.688 -18.203 1 93.88 210 THR A N 1
ATOM 1647 C CA . THR A 1 210 ? -3.545 -27.922 -18.125 1 93.88 210 THR A CA 1
ATOM 1648 C C . THR A 1 210 ? -3.887 -28.688 -16.844 1 93.88 210 THR A C 1
ATOM 1650 O O . THR A 1 210 ? -3.627 -29.891 -16.734 1 93.88 210 THR A O 1
ATOM 1653 N N . LEU A 1 211 ? -4.441 -28 -15.859 1 94.69 211 LEU A N 1
ATOM 1654 C CA . LEU A 1 211 ? -4.738 -28.594 -14.562 1 94.69 211 LEU A CA 1
ATOM 1655 C C . LEU A 1 211 ? -6.086 -29.297 -14.586 1 94.69 211 LEU A C 1
ATOM 1657 O O . LEU A 1 211 ? -6.41 -30.062 -13.664 1 94.69 211 LEU A O 1
ATOM 1661 N N . THR A 1 212 ? -6.812 -29.047 -15.578 1 93.56 212 THR A N 1
ATOM 1662 C CA . THR A 1 212 ? -8.172 -29.578 -15.625 1 93.56 212 THR A CA 1
ATOM 1663 C C . THR A 1 212 ? -8.188 -30.953 -16.297 1 93.56 212 THR A C 1
ATOM 1665 O O . THR A 1 212 ? -9.195 -31.656 -16.234 1 93.56 212 THR A O 1
ATOM 1668 N N . LYS A 1 213 ? -6.965 -31.281 -16.766 1 87.12 213 LYS A N 1
ATOM 1669 C CA . LYS A 1 213 ? -6.914 -32.562 -17.453 1 87.12 213 LYS A CA 1
ATOM 1670 C C . LYS A 1 213 ? -7.191 -33.719 -16.5 1 87.12 213 LYS A C 1
ATOM 1672 O O . LYS A 1 213 ? -6.652 -33.75 -15.391 1 87.12 213 LYS A O 1
ATOM 1677 N N . ASN A 1 214 ? -8.047 -34.594 -16.672 1 85.19 214 ASN A N 1
ATOM 1678 C CA . ASN A 1 214 ? -8.375 -35.812 -15.938 1 85.19 214 ASN A CA 1
ATOM 1679 C C . ASN A 1 214 ? -9.312 -35.531 -14.773 1 85.19 214 ASN A C 1
ATOM 1681 O O . ASN A 1 214 ? -9.391 -36.312 -13.828 1 85.19 214 ASN A O 1
ATOM 1685 N N . LEU A 1 215 ? -9.781 -34.344 -14.656 1 93.94 215 LEU A N 1
ATOM 1686 C CA . LEU A 1 215 ? -10.805 -34.094 -13.656 1 93.94 215 LEU A CA 1
ATOM 1687 C C . LEU A 1 215 ? -12.172 -34.562 -14.141 1 93.94 215 LEU A C 1
ATOM 1689 O O . LEU A 1 215 ? -12.508 -34.406 -15.32 1 93.94 215 LEU A O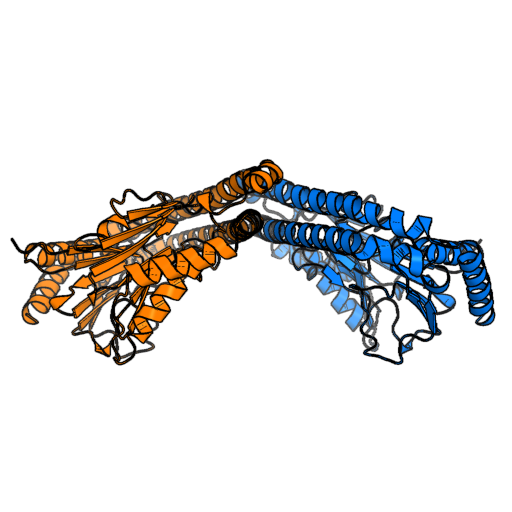 1
ATOM 1693 N N . ASP A 1 216 ? -12.844 -35.219 -13.305 1 94.5 216 ASP A N 1
ATOM 1694 C CA . ASP A 1 216 ? -14.18 -35.719 -13.641 1 94.5 216 ASP A CA 1
ATOM 1695 C C . ASP A 1 216 ? -15.211 -34.594 -13.602 1 94.5 216 ASP A C 1
ATOM 1697 O O . ASP A 1 216 ? -16.141 -34.562 -14.414 1 94.5 216 ASP A O 1
ATOM 1701 N N . SER A 1 217 ? -15.078 -33.719 -12.602 1 95.56 217 SER A N 1
ATOM 1702 C CA . SER A 1 217 ? -16.031 -32.625 -12.414 1 95.56 217 SER A CA 1
ATOM 1703 C C . SER A 1 217 ? -15.305 -31.281 -12.266 1 95.56 217 SER A C 1
ATOM 1705 O O . SER A 1 217 ? -14.352 -31.172 -11.492 1 95.56 217 SER A O 1
ATOM 1707 N N . ILE A 1 218 ? -15.766 -30.344 -13.055 1 96.81 218 ILE A N 1
ATOM 1708 C CA . ILE A 1 218 ? -15.195 -29 -13.031 1 96.81 218 ILE A CA 1
ATOM 1709 C C . ILE A 1 218 ? -16.281 -27.984 -12.727 1 96.81 218 ILE A C 1
ATOM 1711 O O . ILE A 1 218 ? -17.312 -27.938 -13.414 1 96.81 218 ILE A O 1
ATOM 1715 N N . TYR A 1 219 ? -16.109 -27.234 -11.695 1 97.12 219 TYR A N 1
ATOM 1716 C CA . TYR A 1 219 ? -17 -26.141 -11.328 1 97.12 219 TYR A CA 1
ATOM 1717 C C . TYR A 1 219 ? -16.312 -24.797 -11.547 1 97.12 219 TYR A C 1
ATOM 1719 O O . TYR A 1 219 ? -15.133 -24.641 -11.25 1 97.12 219 TYR A O 1
ATOM 1727 N N . ILE A 1 220 ? -17.047 -23.875 -12.156 1 96.62 220 ILE A N 1
ATOM 1728 C CA . ILE A 1 220 ? -16.469 -22.562 -12.492 1 96.62 220 ILE A CA 1
ATOM 1729 C C . ILE A 1 220 ? -17.281 -21.453 -11.812 1 96.62 220 ILE A C 1
ATOM 1731 O O . ILE A 1 220 ? -18.484 -21.344 -12.016 1 96.62 220 ILE A O 1
ATOM 1735 N N . LEU A 1 221 ? -16.625 -20.703 -10.977 1 96.75 221 LEU A N 1
ATOM 1736 C CA . LEU A 1 221 ? -17.203 -19.516 -10.367 1 96.75 221 LEU A CA 1
ATOM 1737 C C . LEU A 1 221 ? -16.891 -18.266 -11.18 1 96.75 221 LEU A C 1
ATOM 1739 O O . LEU A 1 221 ? -15.734 -17.828 -11.227 1 96.75 221 LEU A O 1
ATOM 1743 N N . LYS A 1 222 ? -17.906 -17.688 -11.773 1 94.88 222 LYS A N 1
ATOM 1744 C CA . LYS A 1 222 ? -17.719 -16.5 -12.609 1 94.88 222 LYS A CA 1
ATOM 1745 C C . LYS A 1 222 ? -18.141 -15.234 -11.875 1 94.88 222 LYS A C 1
ATOM 1747 O O . LYS A 1 222 ? -19.141 -15.242 -11.133 1 94.88 222 LYS A O 1
ATOM 1752 N N . GLY A 1 223 ? -17.438 -14.188 -12.117 1 93.62 223 GLY A N 1
ATOM 1753 C CA . GLY A 1 223 ? -17.766 -12.898 -11.523 1 93.62 223 GLY A CA 1
ATOM 1754 C C . GLY A 1 223 ? -16.562 -12.023 -11.273 1 93.62 223 GLY A C 1
ATOM 1755 O O . GLY A 1 223 ? -15.422 -12.508 -11.273 1 93.62 223 GLY A O 1
ATOM 1756 N N . GLU A 1 224 ? -16.797 -10.797 -10.977 1 92.06 224 GLU A N 1
ATOM 1757 C CA . GLU A 1 224 ? -15.727 -9.836 -10.727 1 92.06 224 GLU A CA 1
ATOM 1758 C C . GLU A 1 224 ? -15.18 -9.984 -9.312 1 92.06 224 GLU A C 1
ATOM 1760 O O . GLU A 1 224 ? -15.664 -10.812 -8.539 1 92.06 224 GLU A O 1
ATOM 1765 N N . THR A 1 225 ? -14.109 -9.273 -9.039 1 94.25 225 THR A N 1
ATOM 1766 C CA . THR A 1 225 ? -13.531 -9.258 -7.695 1 94.25 225 THR A CA 1
ATOM 1767 C C . THR A 1 225 ? -14.562 -8.789 -6.672 1 94.25 225 THR A C 1
ATOM 1769 O O . THR A 1 225 ? -15.469 -8.023 -7 1 94.25 225 THR A O 1
ATOM 1772 N N . GLY A 1 226 ? -14.516 -9.312 -5.449 1 94.38 226 GLY A N 1
ATOM 1773 C CA . GLY A 1 226 ? -15.383 -8.867 -4.371 1 94.38 226 GLY A CA 1
ATOM 1774 C C . GLY A 1 226 ? -16.594 -9.758 -4.172 1 94.38 226 GLY A C 1
ATOM 1775 O O . GLY A 1 226 ? -17.328 -9.602 -3.199 1 94.38 226 GLY A O 1
ATOM 1776 N N . LEU A 1 227 ? -16.812 -10.719 -5.043 1 95.38 227 LEU A N 1
ATOM 1777 C CA . LEU A 1 227 ? -17.984 -11.578 -4.941 1 95.38 227 LEU A CA 1
ATOM 1778 C C . LEU A 1 227 ? -17.672 -12.828 -4.125 1 95.38 227 LEU A C 1
ATOM 1780 O O . LEU A 1 227 ? -18.219 -13.898 -4.395 1 95.38 227 LEU A O 1
ATOM 1784 N N . CYS A 1 228 ? -16.672 -12.812 -3.271 1 95.44 228 CYS A N 1
ATOM 1785 C CA . CYS A 1 228 ? -16.359 -13.758 -2.211 1 95.44 228 CYS A CA 1
ATOM 1786 C C . CYS A 1 228 ? -15.945 -15.109 -2.793 1 95.44 228 CYS A C 1
ATOM 1788 O O . CYS A 1 228 ? -16.219 -16.156 -2.201 1 95.44 228 CYS A O 1
ATOM 1790 N N . LYS A 1 229 ? -15.445 -15.156 -4 1 96.56 229 LYS A N 1
ATOM 1791 C CA . LYS A 1 229 ? -15.016 -16.406 -4.617 1 96.56 229 LYS A CA 1
ATOM 1792 C C . LYS A 1 229 ? -13.93 -17.078 -3.791 1 96.56 229 LYS A C 1
ATOM 1794 O O . LYS A 1 229 ? -13.992 -18.297 -3.551 1 96.56 229 LYS A O 1
ATOM 1799 N N . SER A 1 230 ? -12.93 -16.281 -3.375 1 97.06 230 SER A N 1
ATOM 1800 C CA . SER A 1 230 ? -11.859 -16.828 -2.551 1 97.06 230 SER A CA 1
ATOM 1801 C C . SER A 1 230 ? -12.406 -17.438 -1.263 1 97.06 230 SER A C 1
ATOM 1803 O O . SER A 1 230 ? -11.977 -18.516 -0.84 1 97.06 230 SER A O 1
ATOM 1805 N N . GLU A 1 231 ? -13.32 -16.781 -0.688 1 96.44 231 GLU A N 1
ATOM 1806 C CA . GLU A 1 231 ? -13.922 -17.266 0.548 1 96.44 231 GLU A CA 1
ATOM 1807 C C . GLU A 1 231 ? -14.664 -18.594 0.319 1 96.44 231 GLU A C 1
ATOM 1809 O O . GLU A 1 231 ? -14.578 -19.5 1.137 1 96.44 231 GLU A O 1
ATOM 1814 N N . ILE A 1 232 ? -15.391 -18.641 -0.726 1 97.38 232 ILE A N 1
ATOM 1815 C CA . ILE A 1 232 ? -16.109 -19.859 -1.089 1 97.38 232 ILE A CA 1
ATOM 1816 C C . ILE A 1 232 ? -15.125 -21.016 -1.243 1 97.38 232 ILE A C 1
ATOM 1818 O O . ILE A 1 232 ? -15.344 -22.094 -0.701 1 97.38 232 ILE A O 1
ATOM 1822 N N . LEU A 1 233 ? -14.086 -20.766 -1.944 1 98.12 233 LEU A N 1
ATOM 1823 C CA . LEU A 1 233 ? -13.078 -21.781 -2.205 1 98.12 233 LEU A CA 1
ATOM 1824 C C . LEU A 1 233 ? -12.406 -22.234 -0.91 1 98.12 233 LEU A C 1
ATOM 1826 O O . LEU A 1 233 ? -12.141 -23.422 -0.715 1 98.12 233 LEU A O 1
ATOM 1830 N N . GLU A 1 234 ? -12.109 -21.281 -0.062 1 97.56 234 GLU A N 1
ATOM 1831 C CA . GLU A 1 234 ? -11.508 -21.594 1.228 1 97.56 234 GLU A CA 1
ATOM 1832 C C . GLU A 1 234 ? -12.43 -22.484 2.059 1 97.56 234 GLU A C 1
ATOM 1834 O O . GLU A 1 234 ? -11.969 -23.438 2.699 1 97.56 234 GLU A O 1
ATOM 1839 N N . ASP A 1 235 ? -13.656 -22.156 2.049 1 96.19 235 ASP A N 1
ATOM 1840 C CA . ASP A 1 235 ? -14.633 -22.953 2.783 1 96.19 235 ASP A CA 1
ATOM 1841 C C . ASP A 1 235 ? -14.688 -24.375 2.254 1 96.19 235 ASP A C 1
ATOM 1843 O O . ASP A 1 235 ? -14.711 -25.328 3.033 1 96.19 235 ASP A O 1
ATOM 1847 N N . LEU A 1 236 ? -14.734 -24.5 1.005 1 97 236 LEU A N 1
ATOM 1848 C CA . LEU A 1 236 ? -14.75 -25.828 0.374 1 97 236 LEU A CA 1
ATOM 1849 C C . LEU A 1 236 ? -13.484 -26.609 0.701 1 97 236 LEU A C 1
ATOM 1851 O O . LEU A 1 236 ? -13.547 -27.797 1.022 1 97 236 LEU A O 1
ATOM 1855 N N . ALA A 1 237 ? -12.367 -25.938 0.603 1 97.44 237 ALA A N 1
ATOM 1856 C CA . ALA A 1 237 ? -11.078 -26.562 0.884 1 97.44 237 ALA A CA 1
ATOM 1857 C C . ALA A 1 237 ? -11.008 -27.047 2.328 1 97.44 237 ALA A C 1
ATOM 1859 O O . ALA A 1 237 ? -10.555 -28.172 2.59 1 97.44 237 ALA A O 1
ATOM 1860 N N . ASN A 1 238 ? -11.453 -26.203 3.174 1 94.75 238 ASN A N 1
ATOM 1861 C CA . ASN A 1 238 ? -11.461 -26.578 4.582 1 94.75 238 ASN A CA 1
ATOM 1862 C C . ASN A 1 238 ? -12.32 -27.812 4.832 1 94.75 238 ASN A C 1
ATOM 1864 O O . ASN A 1 238 ? -11.945 -28.688 5.602 1 94.75 238 ASN A O 1
ATOM 1868 N N . THR A 1 239 ? -13.422 -27.812 4.27 1 93.12 239 THR A N 1
ATOM 1869 C CA . THR A 1 239 ? -14.305 -28.969 4.379 1 93.12 239 THR A CA 1
ATOM 1870 C C . THR A 1 239 ? -13.617 -30.219 3.838 1 93.12 239 THR A C 1
ATOM 1872 O O . THR A 1 239 ? -13.641 -31.281 4.48 1 93.12 239 THR A O 1
ATOM 1875 N N . ALA A 1 240 ? -13.023 -30.125 2.691 1 94.69 240 ALA A N 1
ATOM 1876 C CA . ALA A 1 240 ? -12.328 -31.25 2.072 1 94.69 240 ALA A CA 1
ATOM 1877 C C . ALA A 1 240 ? -11.219 -31.781 2.979 1 94.69 240 ALA A C 1
ATOM 1879 O O . ALA A 1 240 ? -11.117 -33 3.209 1 94.69 240 ALA A O 1
ATOM 1880 N N . ILE A 1 241 ? -10.43 -30.875 3.477 1 94.25 241 ILE A N 1
ATOM 1881 C CA . ILE A 1 241 ? -9.328 -31.25 4.367 1 94.25 241 ILE A CA 1
ATOM 1882 C C . ILE A 1 241 ? -9.883 -31.953 5.605 1 94.25 241 ILE A C 1
ATOM 1884 O O . ILE A 1 241 ? -9.328 -32.969 6.059 1 94.25 241 ILE A O 1
ATOM 1888 N N . GLY A 1 242 ? -10.969 -31.391 6.09 1 90.75 242 GLY A N 1
ATOM 1889 C CA . GLY A 1 242 ? -11.609 -32 7.246 1 90.75 242 GLY A CA 1
ATOM 1890 C C . GLY A 1 242 ? -12.109 -33.406 6.984 1 90.75 242 GLY A C 1
ATOM 1891 O O . GLY A 1 242 ? -12.133 -34.25 7.891 1 90.75 242 GLY A O 1
ATOM 1892 N N . TYR A 1 243 ? -12.492 -33.688 5.789 1 91.56 243 TYR A N 1
ATOM 1893 C CA . TYR A 1 243 ? -12.977 -35 5.391 1 91.56 243 TYR A CA 1
ATOM 1894 C C . TYR A 1 243 ? -11.812 -35.938 5.062 1 91.56 243 TYR A C 1
ATOM 1896 O O . TYR A 1 243 ? -12.023 -37.125 4.75 1 91.56 243 TYR A O 1
ATOM 1904 N N . GLY A 1 244 ? -10.586 -35.406 5.094 1 91.31 244 GLY A N 1
ATOM 1905 C CA . GLY A 1 244 ? -9.406 -36.219 4.891 1 91.31 244 GLY A CA 1
ATOM 1906 C C . GLY A 1 244 ? -8.883 -36.156 3.465 1 91.31 244 GLY A C 1
ATOM 1907 O O . GLY A 1 244 ? -8.008 -36.938 3.092 1 91.31 244 GLY A O 1
ATOM 1908 N N . TYR A 1 245 ? -9.445 -35.312 2.688 1 93.19 245 TYR A N 1
ATOM 1909 C CA . TYR A 1 245 ? -8.984 -35.188 1.311 1 93.19 245 TYR A CA 1
ATOM 1910 C C . TYR A 1 245 ? -7.828 -34.219 1.21 1 93.19 245 TYR A C 1
ATOM 1912 O O . TYR A 1 245 ? -7.789 -33.219 1.937 1 93.19 245 TYR A O 1
ATOM 1920 N N . ASN A 1 246 ? -6.875 -34.5 0.294 1 93.56 246 ASN A N 1
ATOM 1921 C CA . ASN A 1 246 ? -5.844 -33.531 -0.027 1 93.56 246 ASN A CA 1
ATOM 1922 C C . ASN A 1 246 ? -6.383 -32.438 -0.928 1 93.56 246 ASN A C 1
ATOM 1924 O O . ASN A 1 246 ? -7.289 -32.656 -1.731 1 93.56 246 ASN A O 1
ATOM 1928 N N . VAL A 1 247 ? -5.84 -31.219 -0.674 1 96.88 247 VAL A N 1
ATOM 1929 C CA . VAL A 1 247 ? -6.32 -30.094 -1.474 1 96.88 247 VAL A CA 1
ATOM 1930 C C . VAL A 1 247 ? -5.133 -29.359 -2.084 1 96.88 247 VAL A C 1
ATOM 1932 O O . VAL A 1 247 ? -4.141 -29.094 -1.401 1 96.88 247 VAL A O 1
ATOM 1935 N N . GLU A 1 248 ? -5.199 -29.078 -3.391 1 97.56 248 GLU A N 1
ATOM 1936 C CA . GLU A 1 248 ? -4.297 -28.156 -4.062 1 97.56 248 GLU A CA 1
ATOM 1937 C C . GLU A 1 248 ? -4.902 -26.766 -4.148 1 97.56 248 GLU A C 1
ATOM 1939 O O . GLU A 1 248 ? -5.977 -26.578 -4.719 1 97.56 248 GLU A O 1
ATOM 1944 N N . TYR A 1 249 ? -4.23 -25.828 -3.561 1 98.06 249 TYR A N 1
ATOM 1945 C CA . TYR A 1 249 ? -4.645 -24.422 -3.623 1 98.06 249 TYR A CA 1
ATOM 1946 C C . TYR A 1 249 ? -3.891 -23.688 -4.719 1 98.06 249 TYR A C 1
ATOM 1948 O O . TYR A 1 249 ? -2.664 -23.766 -4.805 1 98.06 249 TYR A O 1
ATOM 1956 N N . TYR A 1 250 ? -4.562 -23.047 -5.539 1 97.69 250 TYR A N 1
ATOM 1957 C CA . TYR A 1 250 ? -3.961 -22.125 -6.496 1 97.69 250 TYR A CA 1
ATOM 1958 C C . TYR A 1 250 ? -4.305 -20.672 -6.148 1 97.69 250 TYR A C 1
ATOM 1960 O O . TYR A 1 250 ? -5.477 -20.297 -6.152 1 97.69 250 TYR A O 1
ATOM 1968 N N . HIS A 1 251 ? -3.322 -19.922 -5.934 1 97.25 251 HIS A N 1
ATOM 1969 C CA . HIS A 1 251 ? -3.484 -18.594 -5.34 1 97.25 251 HIS A CA 1
ATOM 1970 C C . HIS A 1 251 ? -3.662 -17.531 -6.414 1 97.25 251 HIS A C 1
ATOM 1972 O O . HIS A 1 251 ? -3.299 -17.734 -7.574 1 97.25 251 HIS A O 1
ATOM 1978 N N . ASN A 1 252 ? -4.277 -16.406 -5.977 1 95.69 252 ASN A N 1
ATOM 1979 C CA . ASN A 1 252 ? -4.422 -15.227 -6.816 1 95.69 252 ASN A CA 1
ATOM 1980 C C . ASN A 1 252 ? -3.072 -14.57 -7.098 1 95.69 252 ASN A C 1
ATOM 1982 O O . ASN A 1 252 ? -2.262 -14.391 -6.188 1 95.69 252 ASN A O 1
ATOM 1986 N N . PRO A 1 253 ? -2.814 -14.266 -8.32 1 94.38 253 PRO A N 1
ATOM 1987 C CA . PRO A 1 253 ? -1.482 -13.758 -8.656 1 94.38 253 PRO A CA 1
ATOM 1988 C C . PRO A 1 253 ? -1.21 -12.375 -8.062 1 94.38 253 PRO A C 1
ATOM 1990 O O . PRO A 1 253 ? -0.06 -12.047 -7.766 1 94.38 253 PRO A O 1
ATOM 1993 N N . ILE A 1 254 ? -2.215 -11.578 -7.922 1 94.75 254 ILE A N 1
ATOM 1994 C CA . ILE A 1 254 ? -2.01 -10.227 -7.402 1 94.75 254 ILE A CA 1
ATOM 1995 C C . ILE A 1 254 ? -2.084 -10.25 -5.875 1 94.75 254 ILE A C 1
ATOM 1997 O O . ILE A 1 254 ? -1.306 -9.57 -5.199 1 94.75 254 ILE A O 1
ATOM 2001 N N . LEU A 1 255 ? -3.033 -11.008 -5.312 1 95.94 255 LEU A N 1
ATOM 2002 C CA . LEU A 1 255 ? -3.203 -11.18 -3.875 1 95.94 255 LEU A CA 1
ATOM 2003 C C . LEU A 1 255 ? -2.873 -12.602 -3.455 1 95.94 255 LEU A C 1
ATOM 2005 O O . LEU A 1 255 ? -3.771 -13.438 -3.311 1 95.94 255 LEU A O 1
ATOM 2009 N N . PRO A 1 256 ? -1.658 -12.859 -3.074 1 95.25 256 PRO A N 1
ATOM 2010 C CA . PRO A 1 256 ? -1.214 -14.242 -2.867 1 95.25 256 PRO A CA 1
ATOM 2011 C C . PRO A 1 256 ? -1.94 -14.93 -1.712 1 95.25 256 PRO A C 1
ATOM 2013 O O . PRO A 1 256 ? -1.955 -16.156 -1.633 1 95.25 256 PRO A O 1
ATOM 2016 N N . LYS A 1 257 ? -2.6 -14.219 -0.81 1 95.25 257 LYS A N 1
ATOM 2017 C CA . LYS A 1 257 ? -3.324 -14.805 0.315 1 95.25 257 LYS A CA 1
ATOM 2018 C C . LYS A 1 257 ? -4.711 -15.281 -0.11 1 95.25 257 LYS A C 1
ATOM 2020 O O . LYS A 1 257 ? -5.355 -16.047 0.603 1 95.25 257 LYS A O 1
ATOM 2025 N N . LYS A 1 258 ? -5.168 -14.781 -1.183 1 96.44 258 LYS A N 1
ATOM 2026 C CA . LYS A 1 258 ? -6.473 -15.188 -1.703 1 96.44 258 LYS A CA 1
ATOM 2027 C C . LYS A 1 258 ? -6.34 -16.391 -2.635 1 96.44 258 LYS A C 1
ATOM 2029 O O . LYS A 1 258 ? -5.293 -16.594 -3.256 1 96.44 258 LYS A O 1
ATOM 2034 N N . ILE A 1 259 ? -7.426 -17.141 -2.723 1 97.44 259 ILE A N 1
ATOM 2035 C CA . ILE A 1 259 ? -7.426 -18.375 -3.498 1 97.44 259 ILE A CA 1
ATOM 2036 C C . ILE A 1 259 ? -8.211 -18.172 -4.789 1 97.44 259 ILE A C 1
ATOM 2038 O O . ILE A 1 259 ? -9.297 -17.594 -4.777 1 97.44 259 ILE A O 1
ATOM 2042 N N . SER A 1 260 ? -7.613 -18.672 -5.883 1 96.56 260 SER A N 1
ATOM 2043 C CA . SER A 1 260 ? -8.281 -18.578 -7.176 1 96.56 260 SER A CA 1
ATOM 2044 C C . SER A 1 260 ? -8.93 -19.906 -7.566 1 96.56 260 SER A C 1
ATOM 2046 O O . SER A 1 260 ? -9.992 -19.922 -8.188 1 96.56 260 SER A O 1
ATOM 2048 N N . HIS A 1 261 ? -8.242 -20.953 -7.297 1 97.62 261 HIS A N 1
ATOM 2049 C CA . HIS A 1 261 ? -8.727 -22.281 -7.652 1 97.62 261 HIS A CA 1
ATOM 2050 C C . HIS A 1 261 ? -8.375 -23.297 -6.57 1 97.62 261 HIS A C 1
ATOM 2052 O O . HIS A 1 261 ? -7.41 -23.125 -5.828 1 97.62 261 HIS A O 1
ATOM 2058 N N . ILE A 1 262 ? -9.172 -24.344 -6.5 1 98.31 262 ILE A N 1
ATOM 2059 C CA . ILE A 1 262 ? -8.805 -25.5 -5.691 1 98.31 262 ILE A CA 1
ATOM 2060 C C . ILE A 1 262 ? -9.062 -26.781 -6.473 1 98.31 262 ILE A C 1
ATOM 2062 O O . ILE A 1 262 ? -9.969 -26.828 -7.312 1 98.31 262 ILE A O 1
ATOM 2066 N N . ILE A 1 263 ? -8.266 -27.734 -6.266 1 97.75 263 ILE A N 1
ATOM 2067 C CA . ILE A 1 263 ? -8.438 -29.062 -6.824 1 97.75 263 ILE A CA 1
ATOM 2068 C C . ILE A 1 263 ? -8.391 -30.109 -5.707 1 97.75 263 ILE A C 1
ATOM 2070 O O . ILE A 1 263 ? -7.539 -30.031 -4.816 1 97.75 263 ILE A O 1
ATOM 2074 N N . ILE A 1 264 ? -9.305 -30.984 -5.691 1 95.94 264 ILE A N 1
ATOM 2075 C CA . ILE A 1 264 ? -9.352 -32.125 -4.793 1 95.94 264 ILE A CA 1
ATOM 2076 C C . ILE A 1 264 ? -9.062 -33.406 -5.574 1 95.94 264 ILE A C 1
ATOM 2078 O O . ILE A 1 264 ? -9.977 -34.031 -6.133 1 95.94 264 ILE A O 1
ATOM 2082 N N . PRO A 1 265 ? -7.832 -33.844 -5.523 1 93.75 265 PRO A N 1
ATOM 2083 C CA . PRO A 1 265 ? -7.398 -34.906 -6.426 1 93.75 265 PRO A CA 1
ATOM 2084 C C . PRO A 1 265 ? -8.164 -36.219 -6.211 1 93.75 265 PRO A C 1
ATOM 2086 O O . PRO A 1 265 ? -8.57 -36.844 -7.18 1 93.75 265 PRO A O 1
ATOM 2089 N N . GLU A 1 266 ? -8.375 -36.625 -4.992 1 91.44 266 GLU A N 1
ATOM 2090 C CA . GLU A 1 266 ? -8.984 -37.906 -4.684 1 91.44 266 GLU A CA 1
ATOM 2091 C C . GLU A 1 266 ? -10.422 -37.969 -5.199 1 91.44 266 GLU A C 1
ATOM 2093 O O . GLU A 1 266 ? -10.93 -39.062 -5.496 1 91.44 266 GLU A O 1
ATOM 2098 N N . LEU A 1 267 ? -11.008 -36.812 -5.312 1 92 267 LEU A N 1
ATOM 2099 C CA . LEU A 1 267 ? -12.383 -36.781 -5.805 1 92 267 LEU A CA 1
ATOM 2100 C C . LEU A 1 267 ? -12.414 -36.469 -7.297 1 92 267 LEU A C 1
ATOM 2102 O O . LEU A 1 267 ? -13.484 -36.5 -7.918 1 92 267 LEU A O 1
ATOM 2106 N N . ASN A 1 268 ? -11.234 -36.156 -7.891 1 94.75 268 ASN A N 1
ATOM 2107 C CA . ASN A 1 268 ? -11.125 -35.688 -9.273 1 94.75 268 ASN A CA 1
ATOM 2108 C C . ASN A 1 268 ? -12.055 -34.5 -9.547 1 94.75 268 ASN A C 1
ATOM 2110 O O . ASN A 1 268 ? -12.781 -34.5 -10.539 1 94.75 268 ASN A O 1
ATOM 2114 N N . ILE A 1 269 ? -12.062 -33.594 -8.633 1 96.44 269 ILE A N 1
ATOM 2115 C CA . ILE A 1 269 ? -12.914 -32.406 -8.734 1 96.44 269 ILE A CA 1
ATOM 2116 C C . ILE A 1 269 ? -12.055 -31.141 -8.703 1 96.44 269 ILE A C 1
ATOM 2118 O O . ILE A 1 269 ? -11.078 -31.078 -7.957 1 96.44 269 ILE A O 1
ATOM 2122 N N . GLY A 1 270 ? -12.383 -30.188 -9.555 1 97.56 270 GLY A N 1
ATOM 2123 C CA . GLY A 1 270 ? -11.766 -28.875 -9.523 1 97.56 270 GLY A CA 1
ATOM 2124 C C . GLY A 1 270 ? -12.773 -27.75 -9.484 1 97.56 270 GLY A C 1
ATOM 2125 O O . GLY A 1 270 ? -13.82 -27.812 -10.141 1 97.56 270 GLY A O 1
ATOM 2126 N N . VAL A 1 271 ? -12.547 -26.766 -8.648 1 97.94 271 VAL A N 1
ATOM 2127 C CA . VAL A 1 271 ? -13.344 -25.547 -8.602 1 97.94 271 VAL A CA 1
ATOM 2128 C C . VAL A 1 271 ? -12.477 -24.344 -9 1 97.94 271 VAL A C 1
ATOM 2130 O O . VAL A 1 271 ? -11.492 -24.031 -8.328 1 97.94 271 VAL A O 1
ATOM 2133 N N . PHE A 1 272 ? -12.852 -23.719 -10.031 1 97.19 272 PHE A N 1
ATOM 2134 C CA . PHE A 1 272 ? -12.047 -22.656 -10.625 1 97.19 272 PHE A CA 1
ATOM 2135 C C . PHE A 1 272 ? -12.797 -21.344 -10.625 1 97.19 272 PHE A C 1
ATOM 2137 O O . PHE A 1 272 ? -14.023 -21.312 -10.719 1 97.19 272 PHE A O 1
ATOM 2144 N N . SER A 1 273 ? -12.039 -20.297 -10.484 1 95.19 273 SER A N 1
ATOM 2145 C CA . SER A 1 273 ? -12.641 -18.969 -10.539 1 95.19 273 SER A CA 1
ATOM 2146 C C . SER A 1 273 ? -12.219 -18.219 -11.805 1 95.19 273 SER A C 1
ATOM 2148 O O . SER A 1 273 ? -11.094 -18.391 -12.281 1 95.19 273 SER A O 1
ATOM 2150 N N . GLU A 1 274 ? -13.125 -17.484 -12.297 1 91.88 274 GLU A N 1
ATOM 2151 C CA . GLU A 1 274 ? -12.867 -16.594 -13.422 1 91.88 274 GLU A CA 1
ATOM 2152 C C . GLU A 1 274 ? -13.125 -15.133 -13.039 1 91.88 274 GLU A C 1
ATOM 2154 O O . GLU A 1 274 ? -14.078 -14.836 -12.32 1 91.88 274 GLU A O 1
ATOM 2159 N N . ASN A 1 275 ? -12.211 -14.242 -13.477 1 86.56 275 ASN A N 1
ATOM 2160 C CA . ASN A 1 275 ? -12.367 -12.82 -13.195 1 86.56 275 ASN A CA 1
ATOM 2161 C C . ASN A 1 275 ? -11.68 -11.961 -14.258 1 86.56 275 ASN A C 1
ATOM 2163 O O . ASN A 1 275 ? -11.461 -12.414 -15.383 1 86.56 275 ASN A O 1
ATOM 2167 N N . GLU A 1 276 ? -11.445 -10.734 -13.945 1 83.06 276 GLU A N 1
ATOM 2168 C CA . GLU A 1 276 ? -10.922 -9.742 -14.875 1 83.06 276 GLU A CA 1
ATOM 2169 C C . GLU A 1 276 ? -9.445 -10 -15.188 1 83.06 276 GLU A C 1
ATOM 2171 O O . GLU A 1 276 ? -8.953 -9.602 -16.234 1 83.06 276 GLU A O 1
ATOM 2176 N N . ILE A 1 277 ? -8.805 -10.656 -14.312 1 84.19 277 ILE A N 1
ATOM 2177 C CA . ILE A 1 277 ? -7.371 -10.852 -14.461 1 84.19 277 ILE A CA 1
ATOM 2178 C C . ILE A 1 277 ? -7.102 -12.016 -15.406 1 84.19 277 ILE A C 1
ATOM 2180 O O . ILE A 1 277 ? -6.199 -11.945 -16.25 1 84.19 277 ILE A O 1
ATOM 2184 N N . TYR A 1 278 ? -7.867 -13.062 -15.242 1 77.62 278 TYR A N 1
ATOM 2185 C CA . TYR A 1 278 ? -7.676 -14.203 -16.141 1 77.62 278 TYR A CA 1
ATOM 2186 C C . TYR A 1 278 ? -9.016 -14.75 -16.609 1 77.62 278 TYR A C 1
ATOM 2188 O O . TYR A 1 278 ? -9.984 -14.781 -15.859 1 77.62 278 TYR A O 1
ATOM 2196 N N . LYS A 1 279 ? -8.953 -14.922 -17.953 1 78.88 279 LYS A N 1
ATOM 2197 C CA . LYS A 1 279 ? -10.078 -15.57 -18.625 1 78.88 279 LYS A CA 1
ATOM 2198 C C . LYS A 1 279 ? -9.758 -17.031 -18.938 1 78.88 279 LYS A C 1
ATOM 2200 O O . LYS A 1 279 ? -8.688 -17.344 -19.453 1 78.88 279 LYS A O 1
ATOM 2205 N N . LEU A 1 280 ? -10.602 -17.844 -18.328 1 82.38 280 LEU A N 1
ATOM 2206 C CA . LEU A 1 280 ? -10.352 -19.281 -18.5 1 82.38 280 LEU A CA 1
ATOM 2207 C C . LEU A 1 280 ? -11.312 -19.875 -19.531 1 82.38 280 LEU A C 1
ATOM 2209 O O . LEU A 1 280 ? -12.461 -19.438 -19.641 1 82.38 280 LEU A O 1
ATOM 2213 N N . ASN A 1 281 ? -10.781 -20.641 -20.406 1 84.5 281 ASN A N 1
ATOM 2214 C CA . ASN A 1 281 ? -11.602 -21.422 -21.328 1 84.5 281 ASN A CA 1
ATOM 2215 C C . ASN A 1 281 ? -11.844 -22.844 -20.797 1 84.5 281 ASN A C 1
ATOM 2217 O O . ASN A 1 281 ? -11.297 -23.812 -21.312 1 84.5 281 ASN A O 1
ATOM 2221 N N . LEU A 1 282 ? -12.664 -22.844 -19.812 1 90.56 282 LEU A N 1
ATOM 2222 C CA . LEU A 1 282 ? -12.945 -24.125 -19.188 1 90.56 282 LEU A CA 1
ATOM 2223 C C . LEU A 1 282 ? -14.375 -24.562 -19.469 1 90.56 282 LEU A C 1
ATOM 2225 O O . LEU A 1 282 ? -15.266 -23.734 -19.656 1 90.56 282 LEU A O 1
ATOM 2229 N N . THR A 1 283 ? -14.539 -25.844 -19.672 1 91.12 283 THR A N 1
ATOM 2230 C CA . THR A 1 283 ? -15.867 -26.422 -19.812 1 91.12 283 THR A CA 1
ATOM 2231 C C . THR A 1 283 ? -16.281 -27.141 -18.516 1 91.12 283 THR A C 1
ATOM 2233 O O . THR A 1 283 ? -15.539 -27.984 -18.016 1 91.12 283 THR A O 1
ATOM 2236 N N . GLY A 1 284 ? -17.281 -26.734 -17.938 1 93.88 284 GLY A N 1
ATOM 2237 C CA . GLY A 1 284 ? -17.797 -27.297 -16.703 1 93.88 284 GLY A CA 1
ATOM 2238 C C . GLY A 1 284 ? -19.062 -26.625 -16.219 1 93.88 284 GLY A C 1
ATOM 2239 O O . GLY A 1 284 ? -19.75 -25.953 -16.984 1 93.88 284 GLY A O 1
ATOM 2240 N N . THR A 1 285 ? -19.5 -26.984 -15.031 1 96.06 285 THR A N 1
ATOM 2241 C CA . THR A 1 285 ? -20.656 -26.328 -14.414 1 96.06 285 THR A CA 1
ATOM 2242 C C . THR A 1 285 ? -20.281 -24.922 -13.938 1 96.06 285 THR A C 1
ATOM 2244 O O . THR A 1 285 ? -19.5 -24.766 -13 1 96.06 285 THR A O 1
ATOM 2247 N N . ALA A 1 286 ? -20.906 -23.984 -14.602 1 95.44 286 ALA A N 1
ATOM 2248 C CA . ALA A 1 286 ? -20.531 -22.594 -14.328 1 95.44 286 ALA A CA 1
ATOM 2249 C C . ALA A 1 286 ? -21.609 -21.891 -13.516 1 95.44 286 ALA A C 1
ATOM 2251 O O . ALA A 1 286 ? -22.812 -22.109 -13.742 1 95.44 286 ALA A O 1
ATOM 2252 N N . PHE A 1 287 ? -21.203 -21.094 -12.586 1 96.38 287 PHE A N 1
ATOM 2253 C CA . PHE A 1 287 ? -22.078 -20.25 -11.781 1 96.38 287 PHE A CA 1
ATOM 2254 C C . PHE A 1 287 ? -21.688 -18.781 -11.914 1 96.38 287 PHE A C 1
ATOM 2256 O O . PHE A 1 287 ? -20.547 -18.406 -11.641 1 96.38 287 PHE A O 1
ATOM 2263 N N . ASN A 1 288 ? -22.625 -17.984 -12.359 1 95.5 288 ASN A N 1
ATOM 2264 C CA . ASN A 1 288 ? -22.391 -16.547 -12.445 1 95.5 288 ASN A CA 1
ATOM 2265 C C . ASN A 1 288 ? -22.797 -15.844 -11.148 1 95.5 288 ASN A C 1
ATOM 2267 O O . ASN A 1 288 ? -23.969 -15.602 -10.914 1 95.5 288 ASN A O 1
ATOM 2271 N N . LEU A 1 289 ? -21.828 -15.438 -10.438 1 95.75 289 LEU A N 1
ATOM 2272 C CA . LEU A 1 289 ? -22.078 -14.875 -9.109 1 95.75 289 LEU A CA 1
ATOM 2273 C C . LEU A 1 289 ? -22.641 -13.461 -9.219 1 95.75 289 LEU A C 1
ATOM 2275 O O . LEU A 1 289 ? -23.172 -12.93 -8.242 1 95.75 289 LEU A O 1
ATOM 2279 N N . ASN A 1 290 ? -22.562 -12.852 -10.375 1 92.81 290 ASN A N 1
ATOM 2280 C CA . ASN A 1 290 ? -23.172 -11.539 -10.578 1 92.81 290 ASN A CA 1
ATOM 2281 C C . ASN A 1 290 ? -24.672 -11.594 -10.367 1 92.81 290 ASN A C 1
ATOM 2283 O O . ASN A 1 290 ? -25.297 -10.57 -10.062 1 92.81 290 ASN A O 1
ATOM 2287 N N . ASN A 1 291 ? -25.188 -12.75 -10.547 1 93.81 291 ASN A N 1
ATOM 2288 C CA . ASN A 1 291 ? -26.625 -12.922 -10.391 1 93.81 291 ASN A CA 1
ATOM 2289 C C . ASN A 1 291 ? -27.062 -12.719 -8.945 1 93.81 291 ASN A C 1
ATOM 2291 O O . ASN A 1 291 ? -28.25 -12.539 -8.664 1 93.81 291 ASN A O 1
ATOM 2295 N N . MET A 1 292 ? -26.141 -12.719 -8.078 1 95.62 292 MET A N 1
ATOM 2296 C CA . MET A 1 292 ? -26.453 -12.578 -6.66 1 95.62 292 MET A CA 1
ATOM 2297 C C . MET A 1 292 ? -26.297 -11.125 -6.211 1 95.62 292 MET A C 1
ATOM 2299 O O . MET A 1 292 ? -26.359 -10.836 -5.016 1 95.62 292 MET A O 1
ATOM 2303 N N . CYS A 1 293 ? -26.094 -10.234 -7.125 1 95.75 293 CYS A N 1
ATOM 2304 C CA . CYS A 1 293 ? -25.859 -8.836 -6.797 1 95.75 293 CYS A CA 1
ATOM 2305 C C . CYS A 1 293 ? -27.109 -7.996 -7.086 1 95.75 293 CYS A C 1
ATOM 2307 O O . CYS A 1 293 ? -27.859 -8.289 -8.023 1 95.75 293 CYS A O 1
ATOM 2309 N N . ASP A 1 294 ? -27.25 -6.941 -6.285 1 95.25 294 ASP A N 1
ATOM 2310 C CA . ASP A 1 294 ? -28.312 -5.957 -6.523 1 95.25 294 ASP A CA 1
ATOM 2311 C C . ASP A 1 294 ? -27.953 -5.062 -7.715 1 95.25 294 ASP A C 1
ATOM 2313 O O . ASP A 1 294 ? -27.047 -4.234 -7.633 1 95.25 294 ASP A O 1
ATOM 2317 N N . THR A 1 295 ? -28.797 -5.121 -8.711 1 93.31 295 THR A N 1
ATOM 2318 C CA . THR A 1 295 ? -28.5 -4.434 -9.969 1 93.31 295 THR A CA 1
ATOM 2319 C C . THR A 1 295 ? -28.594 -2.922 -9.789 1 93.31 295 THR A C 1
ATOM 2321 O O . THR A 1 295 ? -27.875 -2.168 -10.438 1 93.31 295 THR A O 1
ATOM 2324 N N . ASN A 1 296 ? -29.484 -2.482 -8.977 1 94.25 296 ASN A N 1
ATOM 2325 C CA . ASN A 1 296 ? -29.625 -1.053 -8.727 1 94.25 296 ASN A CA 1
ATOM 2326 C C . ASN A 1 296 ? -28.391 -0.479 -8.031 1 94.25 296 ASN A C 1
ATOM 2328 O O . ASN A 1 296 ? -27.906 0.59 -8.406 1 94.25 296 ASN A O 1
ATOM 2332 N N . LYS A 1 297 ? -27.969 -1.187 -7.059 1 93.44 297 LYS A N 1
ATOM 2333 C CA . LYS A 1 297 ? -26.75 -0.757 -6.359 1 93.44 297 LYS A CA 1
ATOM 2334 C C . LYS A 1 297 ? -25.562 -0.729 -7.301 1 93.44 297 LYS A C 1
ATOM 2336 O O . LYS A 1 297 ? -24.75 0.198 -7.254 1 93.44 297 LYS A O 1
ATOM 2341 N N . LEU A 1 298 ? -25.5 -1.722 -8.164 1 93.5 298 LEU A N 1
ATOM 2342 C CA . LEU A 1 298 ? -24.391 -1.779 -9.117 1 93.5 298 LEU A CA 1
ATOM 2343 C C . LEU A 1 298 ? -24.438 -0.596 -10.078 1 93.5 298 LEU A C 1
ATOM 2345 O O . LEU A 1 298 ? -23.406 -0.045 -10.445 1 93.5 298 LEU A O 1
ATOM 2349 N N . SER A 1 299 ? -25.609 -0.259 -10.461 1 94.19 299 SER A N 1
ATOM 2350 C CA . SER A 1 299 ? -25.781 0.863 -11.383 1 94.19 299 SER A CA 1
ATOM 2351 C C . SER A 1 299 ? -25.312 2.172 -10.742 1 94.19 299 SER A C 1
ATOM 2353 O O . SER A 1 299 ? -24.688 2.996 -11.398 1 94.19 299 SER A O 1
ATOM 2355 N N . ILE A 1 300 ? -25.609 2.318 -9.484 1 93.5 300 ILE A N 1
ATOM 2356 C CA . ILE A 1 300 ? -25.234 3.518 -8.75 1 93.5 300 ILE A CA 1
ATOM 2357 C C . ILE A 1 300 ? -23.719 3.588 -8.609 1 93.5 300 ILE A C 1
ATOM 2359 O O . ILE A 1 300 ? -23.125 4.668 -8.695 1 93.5 300 ILE A O 1
ATOM 2363 N N . LEU A 1 301 ? -23.078 2.455 -8.492 1 94.88 301 LEU A N 1
ATOM 2364 C CA . LEU A 1 301 ? -21.641 2.385 -8.219 1 94.88 301 LEU A CA 1
ATOM 2365 C C . LEU A 1 301 ? -20.859 2.26 -9.516 1 94.88 301 LEU A C 1
ATOM 2367 O O . LEU A 1 301 ? -19.625 2.182 -9.484 1 94.88 301 LEU A O 1
ATOM 2371 N N . LYS A 1 302 ? -21.516 2.262 -10.633 1 95.69 302 LYS A N 1
ATOM 2372 C CA . LYS A 1 302 ? -20.906 1.905 -11.914 1 95.69 302 LYS A CA 1
ATOM 2373 C C . LYS A 1 302 ? -19.734 2.811 -12.242 1 95.69 302 LYS A C 1
ATOM 2375 O O . LYS A 1 302 ? -18.672 2.332 -12.656 1 95.69 302 LYS A O 1
ATOM 2380 N N . GLU A 1 303 ? -19.953 4.094 -12.062 1 96 303 GLU A N 1
ATOM 2381 C CA . GLU A 1 303 ? -18.906 5.043 -12.398 1 96 303 GLU A CA 1
ATOM 2382 C C . GLU A 1 303 ? -17.656 4.801 -11.555 1 96 303 GLU A C 1
ATOM 2384 O O . GLU A 1 303 ? -16.531 4.812 -12.078 1 96 303 GLU A O 1
ATOM 2389 N N . GLU A 1 304 ? -17.891 4.609 -10.258 1 96.5 304 GLU A N 1
ATOM 2390 C CA . GLU A 1 304 ? -16.766 4.348 -9.352 1 96.5 304 GLU A CA 1
ATOM 2391 C C . GLU A 1 304 ? -16.078 3.031 -9.688 1 96.5 304 GLU A C 1
ATOM 2393 O O . GLU A 1 304 ? -14.852 2.941 -9.648 1 96.5 304 GLU A O 1
ATOM 2398 N N . ILE A 1 305 ? -16.812 2.041 -10.039 1 96.5 305 ILE A N 1
ATOM 2399 C CA . ILE A 1 305 ? -16.281 0.73 -10.391 1 96.5 305 ILE A CA 1
ATOM 2400 C C . ILE A 1 305 ? -15.477 0.831 -11.688 1 96.5 305 ILE A C 1
ATOM 2402 O O . ILE A 1 305 ? -14.375 0.282 -11.789 1 96.5 305 ILE A O 1
ATOM 2406 N N . ASP A 1 306 ? -16.016 1.544 -12.648 1 96.94 306 ASP A N 1
ATOM 2407 C CA . ASP A 1 306 ? -15.312 1.715 -13.922 1 96.94 306 ASP A CA 1
ATOM 2408 C C . ASP A 1 306 ? -13.984 2.445 -13.727 1 96.94 306 ASP A C 1
ATOM 2410 O O . ASP A 1 306 ? -12.992 2.119 -14.375 1 96.94 306 ASP A O 1
ATOM 2414 N N . PHE A 1 307 ? -14.047 3.443 -12.859 1 97.38 307 PHE A N 1
ATOM 2415 C CA . PHE A 1 307 ? -12.812 4.156 -12.562 1 97.38 307 PHE A CA 1
ATOM 2416 C C . PHE A 1 307 ? -11.773 3.217 -11.961 1 97.38 307 PHE A C 1
ATOM 2418 O O . PHE A 1 307 ? -10.602 3.242 -12.359 1 97.38 307 PHE A O 1
ATOM 2425 N N . ASN A 1 308 ? -12.164 2.402 -11 1 97.25 308 ASN A N 1
ATOM 2426 C CA . ASN A 1 308 ? -11.273 1.423 -10.391 1 97.25 308 ASN A CA 1
ATOM 2427 C C . ASN A 1 308 ? -10.703 0.459 -11.422 1 97.25 308 ASN A C 1
ATOM 2429 O O . ASN A 1 308 ? -9.516 0.143 -11.398 1 97.25 308 ASN A O 1
ATOM 2433 N N . LYS A 1 309 ? -11.555 0.006 -12.367 1 96.31 309 LYS A N 1
ATOM 2434 C CA . LYS A 1 309 ? -11.133 -0.919 -13.422 1 96.31 309 LYS A CA 1
ATOM 2435 C C . LYS A 1 309 ? -10.031 -0.308 -14.281 1 96.31 309 LYS A C 1
ATOM 2437 O O . LYS A 1 309 ? -9.016 -0.951 -14.547 1 96.31 309 LYS A O 1
ATOM 2442 N N . TYR A 1 310 ? -10.281 0.876 -14.633 1 97.06 310 TYR A N 1
ATOM 2443 C CA . TYR A 1 310 ? -9.328 1.569 -15.492 1 97.06 310 TYR A CA 1
ATOM 2444 C C . TYR A 1 310 ? -8 1.774 -14.781 1 97.06 310 TYR A C 1
ATOM 2446 O O . TYR A 1 310 ? -6.938 1.503 -15.344 1 97.06 310 TYR A O 1
ATOM 2454 N N . GLU A 1 311 ? -8.078 2.299 -13.547 1 97.31 311 GLU A N 1
ATOM 2455 C CA . GLU A 1 311 ? -6.863 2.568 -12.781 1 97.31 311 GLU A CA 1
ATOM 2456 C C . GLU A 1 311 ? -6.109 1.279 -12.477 1 97.31 311 GLU A C 1
ATOM 2458 O O . GLU A 1 311 ? -4.879 1.249 -12.523 1 97.31 311 GLU A O 1
ATOM 2463 N N . PHE A 1 312 ? -6.867 0.202 -12.156 1 97.31 312 PHE A N 1
ATOM 2464 C CA . PHE A 1 312 ? -6.25 -1.098 -11.914 1 97.31 312 PHE A CA 1
ATOM 2465 C C . PHE A 1 312 ? -5.469 -1.56 -13.133 1 97.31 312 PHE A C 1
ATOM 2467 O O . PHE A 1 312 ? -4.305 -1.948 -13.023 1 97.31 312 PHE A O 1
ATOM 2474 N N . ASP A 1 313 ? -6.043 -1.486 -14.266 1 96.81 313 ASP A N 1
ATOM 2475 C CA . ASP A 1 313 ? -5.422 -1.93 -15.508 1 96.81 313 ASP A CA 1
ATOM 2476 C C . ASP A 1 313 ? -4.168 -1.114 -15.82 1 96.81 313 ASP A C 1
ATOM 2478 O O . ASP A 1 313 ? -3.154 -1.664 -16.25 1 96.81 313 ASP A O 1
ATOM 2482 N N . THR A 1 314 ? -4.281 0.179 -15.594 1 97.5 314 THR A N 1
ATOM 2483 C CA . THR A 1 314 ? -3.154 1.065 -15.867 1 97.5 314 THR A CA 1
ATOM 2484 C C . THR A 1 314 ? -1.957 0.703 -15 1 97.5 314 THR A C 1
ATOM 2486 O O . THR A 1 314 ? -0.838 0.564 -15.5 1 97.5 314 THR A O 1
ATOM 2489 N N . LEU A 1 315 ? -2.188 0.554 -13.711 1 98 315 LEU A N 1
ATOM 2490 C CA . LEU A 1 315 ? -1.123 0.236 -12.766 1 98 315 LEU A CA 1
ATOM 2491 C C . LEU A 1 315 ? -0.559 -1.156 -13.031 1 98 315 LEU A C 1
ATOM 2493 O O . LEU A 1 315 ? 0.659 -1.348 -13.023 1 98 315 LEU A O 1
ATOM 2497 N N . LEU A 1 316 ? -1.444 -2.145 -13.289 1 97.31 316 LEU A N 1
ATOM 2498 C CA . LEU A 1 316 ? -1.022 -3.514 -13.57 1 97.31 316 LEU A CA 1
ATOM 2499 C C . LEU A 1 316 ? -0.153 -3.572 -14.82 1 97.31 316 LEU A C 1
ATOM 2501 O O . LEU A 1 316 ? 0.91 -4.199 -14.812 1 97.31 316 LEU A O 1
ATOM 2505 N N . ASN A 1 317 ? -0.578 -2.932 -15.852 1 97.44 317 ASN A N 1
ATOM 2506 C CA . ASN A 1 317 ? 0.139 -2.98 -17.125 1 97.44 317 ASN A CA 1
ATOM 2507 C C . ASN A 1 317 ? 1.51 -2.316 -17.016 1 97.44 317 ASN A C 1
ATOM 2509 O O . ASN A 1 317 ? 2.465 -2.752 -17.656 1 97.44 317 ASN A O 1
ATOM 2513 N N . LYS A 1 318 ? 1.563 -1.242 -16.25 1 98.12 318 LYS A N 1
ATOM 2514 C CA . LYS A 1 318 ? 2.875 -0.635 -16.031 1 98.12 318 LYS A CA 1
ATOM 2515 C C . LYS A 1 318 ? 3.818 -1.603 -15.328 1 98.12 318 LYS A C 1
ATOM 2517 O O . LYS A 1 318 ? 4.984 -1.728 -15.703 1 98.12 318 LYS A O 1
ATOM 2522 N N . GLY A 1 319 ? 3.291 -2.275 -14.273 1 97.62 319 GLY A N 1
ATOM 2523 C CA . GLY A 1 319 ? 4.094 -3.295 -13.617 1 97.62 319 GLY A CA 1
ATOM 2524 C C . GLY A 1 319 ? 4.562 -4.387 -14.562 1 97.62 319 GLY A C 1
ATOM 2525 O O . GLY A 1 319 ? 5.73 -4.773 -14.539 1 97.62 319 GLY A O 1
ATOM 2526 N N . LEU A 1 320 ? 3.67 -4.863 -15.406 1 97.44 320 LEU A N 1
ATOM 2527 C CA . LEU A 1 320 ? 3.99 -5.91 -16.375 1 97.44 320 LEU A CA 1
ATOM 2528 C C . LEU A 1 320 ? 5.047 -5.43 -17.359 1 97.44 320 LEU A C 1
ATOM 2530 O O . LEU A 1 320 ? 5.941 -6.195 -17.734 1 97.44 320 LEU A O 1
ATOM 2534 N N . SER A 1 321 ? 4.938 -4.18 -17.766 1 97.94 321 SER A N 1
ATOM 2535 C CA . SER A 1 321 ? 5.922 -3.631 -18.688 1 97.94 321 SER A CA 1
ATOM 2536 C C . SER A 1 321 ? 7.312 -3.588 -18.062 1 97.94 321 SER A C 1
ATOM 2538 O O . SER A 1 321 ? 8.312 -3.811 -18.75 1 97.94 321 SER A O 1
ATOM 2540 N N . LEU A 1 322 ? 7.359 -3.277 -16.781 1 97.75 322 LEU A N 1
ATOM 2541 C CA . LEU A 1 322 ? 8.633 -3.24 -16.078 1 97.75 322 LEU A CA 1
ATOM 2542 C C . LEU A 1 322 ? 9.242 -4.633 -15.969 1 97.75 322 LEU A C 1
ATOM 2544 O O . LEU A 1 322 ? 10.453 -4.801 -16.109 1 97.75 322 LEU A O 1
ATOM 2548 N N . ILE A 1 323 ? 8.406 -5.645 -15.766 1 96.75 323 ILE A N 1
ATOM 2549 C CA . ILE A 1 323 ? 8.875 -7.023 -15.719 1 96.75 323 ILE A CA 1
ATOM 2550 C C . ILE A 1 323 ? 9.406 -7.438 -17.094 1 96.75 323 ILE A C 1
ATOM 2552 O O . ILE A 1 323 ? 10.422 -8.125 -17.188 1 96.75 323 ILE A O 1
ATOM 2556 N N . ALA A 1 324 ? 8.711 -7.066 -18.109 1 97.12 324 ALA A N 1
ATOM 2557 C CA . ALA A 1 324 ? 9.148 -7.348 -19.469 1 97.12 324 ALA A CA 1
ATOM 2558 C C . ALA A 1 324 ? 10.516 -6.727 -19.75 1 97.12 324 ALA A C 1
ATOM 2560 O O . ALA A 1 324 ? 11.391 -7.367 -20.344 1 97.12 324 ALA A O 1
ATOM 2561 N N . GLU A 1 325 ? 10.711 -5.48 -19.297 1 96.75 325 GLU A N 1
ATOM 2562 C CA . GLU A 1 325 ? 11.992 -4.809 -19.453 1 96.75 325 GLU A CA 1
ATOM 2563 C C . GLU A 1 325 ? 13.086 -5.523 -18.656 1 96.75 325 GLU A C 1
ATOM 2565 O O . GLU A 1 325 ? 14.227 -5.613 -19.109 1 96.75 325 GLU A O 1
ATOM 2570 N N . ALA A 1 326 ? 12.703 -5.965 -17.453 1 95.06 326 ALA A N 1
ATOM 2571 C CA . ALA A 1 326 ? 13.656 -6.715 -16.641 1 95.06 326 ALA A CA 1
ATOM 2572 C C . ALA A 1 326 ? 14.117 -7.977 -17.359 1 95.06 326 ALA A C 1
ATOM 2574 O O . ALA A 1 326 ? 15.312 -8.297 -17.359 1 95.06 326 ALA A O 1
ATOM 2575 N N . LYS A 1 327 ? 13.211 -8.68 -17.953 1 94 327 LYS A N 1
ATOM 2576 C CA . LYS A 1 327 ? 13.531 -9.891 -18.703 1 94 327 LYS A CA 1
ATOM 2577 C C . LYS A 1 327 ? 14.469 -9.586 -19.875 1 94 327 LYS A C 1
ATOM 2579 O O . LYS A 1 327 ? 15.461 -10.281 -20.078 1 94 327 LYS A O 1
ATOM 2584 N N . LEU A 1 328 ? 14.18 -8.578 -20.609 1 93.94 328 LEU A N 1
ATOM 2585 C CA . LEU A 1 328 ? 15.008 -8.172 -21.75 1 93.94 328 LEU A CA 1
ATOM 2586 C C . LEU A 1 328 ? 16.422 -7.82 -21.281 1 93.94 328 LEU A C 1
ATOM 2588 O O . LEU A 1 328 ? 17.406 -8.195 -21.938 1 93.94 328 LEU A O 1
ATOM 2592 N N . THR A 1 329 ? 16.469 -7.055 -20.172 1 93.12 329 THR A N 1
ATOM 2593 C CA . THR A 1 329 ? 17.766 -6.684 -19.609 1 93.12 329 THR A CA 1
ATOM 2594 C C . THR A 1 329 ? 18.531 -7.922 -19.141 1 93.12 329 THR A C 1
ATOM 2596 O O . THR A 1 329 ? 19.734 -8.055 -19.391 1 93.12 329 THR A O 1
ATOM 2599 N N . HIS A 1 330 ? 17.812 -8.828 -18.5 1 89.31 330 HIS A N 1
ATOM 2600 C CA . HIS A 1 330 ? 18.391 -10.086 -18.031 1 89.31 330 HIS A CA 1
ATOM 2601 C C . HIS A 1 330 ? 18.922 -10.914 -19.188 1 89.31 330 HIS A C 1
ATOM 2603 O O . HIS A 1 330 ? 19.969 -11.555 -19.078 1 89.31 330 HIS A O 1
ATOM 2609 N N . ASP A 1 331 ? 18.266 -10.93 -20.297 1 89.31 331 ASP A N 1
ATOM 2610 C CA . ASP A 1 331 ? 18.641 -11.695 -21.469 1 89.31 331 ASP A CA 1
ATOM 2611 C C . ASP A 1 331 ? 20 -11.227 -22.016 1 89.31 331 ASP A C 1
ATOM 2613 O O . ASP A 1 331 ? 20.719 -11.992 -22.656 1 89.31 331 ASP A O 1
ATOM 2617 N N . THR A 1 332 ? 20.281 -9.984 -21.719 1 88.31 332 THR A N 1
ATOM 2618 C CA . THR A 1 332 ? 21.578 -9.484 -22.156 1 88.31 332 THR A CA 1
ATOM 2619 C C . THR A 1 332 ? 22.719 -10.195 -21.422 1 88.31 332 THR A C 1
ATOM 2621 O O . THR A 1 332 ? 23.812 -10.336 -21.969 1 88.31 332 THR A O 1
ATOM 2624 N N . LEU A 1 333 ? 22.438 -10.625 -20.188 1 85.06 333 LEU A N 1
ATOM 2625 C CA . LEU A 1 333 ? 23.422 -11.367 -19.422 1 85.06 333 LEU A CA 1
ATOM 2626 C C . LEU A 1 333 ? 23.672 -12.742 -20.016 1 85.06 333 LEU A C 1
ATOM 2628 O O . LEU A 1 333 ? 24.781 -13.273 -19.938 1 85.06 333 LEU A O 1
ATOM 2632 N N . GLU A 1 334 ? 22.531 -13.344 -20.547 1 81.25 334 GLU A N 1
ATOM 2633 C CA . GLU A 1 334 ? 22.625 -14.695 -21.094 1 81.25 334 GLU A CA 1
ATOM 2634 C C . GLU A 1 334 ? 23.641 -14.773 -22.219 1 81.25 334 GLU A C 1
ATOM 2636 O O . GLU A 1 334 ? 24.312 -15.797 -22.406 1 81.25 334 GLU A O 1
ATOM 2641 N N . LYS A 1 335 ? 23.797 -13.68 -22.828 1 81.62 335 LYS A N 1
ATOM 2642 C CA . LYS A 1 335 ? 24.734 -13.641 -23.953 1 81.62 335 LYS A CA 1
ATOM 2643 C C . LYS A 1 335 ? 26.172 -13.844 -23.453 1 81.62 335 LYS A C 1
ATOM 2645 O O . LYS A 1 335 ? 26.969 -14.508 -24.125 1 81.62 335 LYS A O 1
ATOM 2650 N N . TYR A 1 336 ? 26.453 -13.367 -22.281 1 83.25 336 TYR A N 1
ATOM 2651 C CA . TYR A 1 336 ? 27.797 -13.508 -21.719 1 83.25 336 TYR A CA 1
ATOM 2652 C C . TYR A 1 336 ? 28.047 -14.945 -21.281 1 83.25 336 TYR A C 1
ATOM 2654 O O . TYR A 1 336 ? 29.156 -15.461 -21.453 1 83.25 336 TYR A O 1
ATOM 2662 N N . TYR A 1 337 ? 27.062 -15.609 -20.828 1 84.5 337 TYR A N 1
ATOM 2663 C CA . TYR A 1 337 ? 27.234 -16.953 -20.312 1 84.5 337 TYR A CA 1
ATOM 2664 C C . TYR A 1 337 ? 27.203 -17.984 -21.438 1 84.5 337 TYR A C 1
ATOM 2666 O O . TYR A 1 337 ? 28.062 -18.859 -21.516 1 84.5 337 TYR A O 1
ATOM 2674 N N . VAL A 1 338 ? 26.203 -17.828 -22.312 1 84.19 338 VAL A N 1
ATOM 2675 C CA . VAL A 1 338 ? 26 -18.797 -23.391 1 84.19 338 VAL A CA 1
ATOM 2676 C C . VAL A 1 338 ? 27.266 -18.891 -24.25 1 84.19 338 VAL A C 1
ATOM 2678 O O . VAL A 1 338 ? 27.641 -19.984 -24.672 1 84.19 338 VAL A O 1
ATOM 2681 N N . LYS A 1 339 ? 27.891 -17.734 -24.453 1 84 339 LYS A N 1
ATOM 2682 C CA . LYS A 1 339 ? 29.109 -17.703 -25.266 1 84 339 LYS A CA 1
ATOM 2683 C C . LYS A 1 339 ? 30.25 -18.453 -24.594 1 84 339 LYS A C 1
ATOM 2685 O O . LYS A 1 339 ? 31.188 -18.906 -25.266 1 84 339 LYS A O 1
ATOM 2690 N N . ASN A 1 340 ? 30.172 -18.688 -23.359 1 86.5 340 ASN A N 1
ATOM 2691 C CA . ASN A 1 340 ? 31.281 -19.266 -22.609 1 86.5 340 ASN A CA 1
ATOM 2692 C C . ASN A 1 340 ? 30.906 -20.641 -22.047 1 86.5 340 ASN A C 1
ATOM 2694 O O . ASN A 1 340 ? 31.547 -21.141 -21.125 1 86.5 340 ASN A O 1
ATOM 2698 N N . MET A 1 341 ? 29.859 -21.25 -22.609 1 89.44 341 MET A N 1
ATOM 2699 C CA . MET A 1 341 ? 29.391 -22.547 -22.141 1 89.44 341 MET A CA 1
ATOM 2700 C C . MET A 1 341 ? 29.812 -23.672 -23.078 1 89.44 341 MET A C 1
ATOM 2702 O O . MET A 1 341 ? 29.75 -23.5 -24.297 1 89.44 341 MET A O 1
ATOM 2706 N N . ASP A 1 342 ? 30.297 -24.703 -22.516 1 90.81 342 ASP A N 1
ATOM 2707 C CA . ASP A 1 342 ? 30.516 -25.922 -23.266 1 90.81 342 ASP A CA 1
ATOM 2708 C C . ASP A 1 342 ? 29.312 -26.844 -23.203 1 90.81 342 ASP A C 1
ATOM 2710 O O . ASP A 1 342 ? 29.172 -27.625 -22.25 1 90.81 342 ASP A O 1
ATOM 2714 N N . PHE A 1 343 ? 28.516 -26.938 -24.266 1 89.44 343 PHE A N 1
ATOM 2715 C CA . PHE A 1 343 ? 27.234 -27.625 -24.219 1 89.44 343 PHE A CA 1
ATOM 2716 C C . PHE A 1 343 ? 27.422 -29.125 -24.406 1 89.44 343 PHE A C 1
ATOM 2718 O O . PHE A 1 343 ? 26.5 -29.906 -24.125 1 89.44 343 PHE A O 1
ATOM 2725 N N . ASP A 1 344 ? 28.609 -29.484 -24.812 1 92.12 344 ASP A N 1
ATOM 2726 C CA . ASP A 1 344 ? 28.875 -30.922 -24.828 1 92.12 344 ASP A CA 1
ATOM 2727 C C . ASP A 1 344 ? 28.922 -31.484 -23.406 1 92.12 344 ASP A C 1
ATOM 2729 O O . ASP A 1 344 ? 28.453 -32.594 -23.172 1 92.12 344 ASP A O 1
ATOM 2733 N N . ILE A 1 345 ? 29.5 -30.734 -22.609 1 92.25 345 ILE A N 1
ATOM 2734 C CA . ILE A 1 345 ? 29.578 -31.141 -21.203 1 92.25 345 ILE A CA 1
ATOM 2735 C C . ILE A 1 345 ? 28.156 -31.172 -20.625 1 92.25 345 ILE A C 1
ATOM 2737 O O . ILE A 1 345 ? 27.812 -32.125 -19.891 1 92.25 345 ILE A O 1
ATOM 2741 N N . VAL A 1 346 ? 27.328 -30.266 -20.953 1 91.06 346 VAL A N 1
ATOM 2742 C CA . VAL A 1 346 ? 25.953 -30.188 -20.453 1 91.06 346 VAL A CA 1
ATOM 2743 C C . VAL A 1 346 ? 25.172 -31.406 -20.953 1 91.06 346 VAL A C 1
ATOM 2745 O O . VAL A 1 346 ? 24.406 -32 -20.188 1 91.06 346 VAL A O 1
ATOM 2748 N N . ASN A 1 347 ? 25.375 -31.781 -22.172 1 92.62 347 ASN A N 1
ATOM 2749 C CA . ASN A 1 347 ? 24.719 -32.938 -22.719 1 92.62 347 ASN A CA 1
ATOM 2750 C C . ASN A 1 347 ? 25.141 -34.219 -22 1 92.62 347 ASN A C 1
ATOM 2752 O O . ASN A 1 347 ? 24.328 -35.125 -21.797 1 92.62 347 ASN A O 1
ATOM 2756 N N . SER A 1 348 ? 26.375 -34.219 -21.672 1 94.5 348 SER A N 1
ATOM 2757 C CA . SER A 1 348 ? 26.859 -35.375 -20.906 1 94.5 348 SER A CA 1
ATOM 2758 C C . SER A 1 348 ? 26.203 -35.469 -19.531 1 94.5 348 SER A C 1
ATOM 2760 O O . SER A 1 348 ? 25.891 -36.531 -19.047 1 94.5 348 SER A O 1
ATOM 2762 N N . ILE A 1 349 ? 26.094 -34.344 -18.953 1 93.44 349 ILE A N 1
ATOM 2763 C CA . ILE A 1 349 ? 25.438 -34.281 -17.656 1 93.44 349 ILE A CA 1
ATOM 2764 C C . ILE A 1 349 ? 23.984 -34.75 -17.781 1 93.44 349 ILE A C 1
ATOM 2766 O O . ILE A 1 349 ? 23.5 -35.5 -16.922 1 93.44 349 ILE A O 1
ATOM 2770 N N . TYR A 1 350 ? 23.312 -34.344 -18.844 1 94 350 TYR A N 1
ATOM 2771 C CA . TYR A 1 350 ? 21.953 -34.812 -19.125 1 94 350 TYR A CA 1
ATOM 2772 C C . TYR A 1 350 ? 21.875 -36.312 -19.203 1 94 350 TYR A C 1
ATOM 2774 O O . TYR A 1 350 ? 21 -36.938 -18.594 1 94 350 TYR A O 1
ATOM 2782 N N . ASP A 1 351 ? 22.797 -36.906 -19.938 1 95.44 351 ASP A N 1
ATOM 2783 C CA . ASP A 1 351 ? 22.812 -38.344 -20.109 1 95.44 351 ASP A CA 1
ATOM 2784 C C . ASP A 1 351 ? 23 -39.062 -18.781 1 95.44 351 ASP A C 1
ATOM 2786 O O . ASP A 1 351 ? 22.344 -40.062 -18.5 1 95.44 351 ASP A O 1
ATOM 2790 N N . ASP A 1 352 ? 23.891 -38.531 -18.047 1 95.12 352 ASP A N 1
ATOM 2791 C CA . ASP A 1 352 ? 24.156 -39.094 -16.75 1 95.12 352 ASP A CA 1
ATOM 2792 C C . ASP A 1 352 ? 22.938 -39 -15.836 1 95.12 352 ASP A C 1
ATOM 2794 O O . ASP A 1 352 ? 22.641 -39.938 -15.094 1 95.12 352 ASP A O 1
ATOM 2798 N N . LEU A 1 353 ? 22.297 -37.906 -15.891 1 94.75 353 LEU A N 1
ATOM 2799 C CA . LEU A 1 353 ? 21.125 -37.656 -15.062 1 94.75 353 LEU A CA 1
ATOM 2800 C C . LEU A 1 353 ? 19.984 -38.625 -15.445 1 94.75 353 LEU A C 1
ATOM 2802 O O . LEU A 1 353 ? 19.328 -39.188 -14.57 1 94.75 353 LEU A O 1
ATOM 2806 N N . ILE A 1 354 ? 19.75 -38.781 -16.734 1 95.88 354 ILE A N 1
ATOM 2807 C CA . ILE A 1 354 ? 18.719 -39.656 -17.234 1 95.88 354 ILE A CA 1
ATOM 2808 C C . ILE A 1 354 ? 18.984 -41.094 -16.734 1 95.88 354 ILE A C 1
ATOM 2810 O O . ILE A 1 354 ? 18.078 -41.75 -16.234 1 95.88 354 ILE A O 1
ATOM 2814 N N . LYS A 1 355 ? 20.219 -41.5 -16.875 1 95.69 355 LYS A N 1
ATOM 2815 C CA . LYS A 1 355 ? 20.594 -42.844 -16.438 1 95.69 355 LYS A CA 1
ATOM 2816 C C . LYS A 1 355 ? 20.359 -43 -14.938 1 95.69 355 LYS A C 1
ATOM 2818 O O . LYS A 1 355 ? 19.875 -44.062 -14.5 1 95.69 355 LYS A O 1
ATOM 2823 N N . GLU A 1 356 ? 20.703 -42.031 -14.273 1 94.94 356 GLU A N 1
ATOM 2824 C CA . GLU A 1 356 ? 20.531 -42.094 -12.828 1 94.94 356 GLU A CA 1
ATOM 2825 C C . GLU A 1 356 ? 19.062 -42.188 -12.445 1 94.94 356 GLU A C 1
ATOM 2827 O O . GLU A 1 356 ? 18.688 -43 -11.594 1 94.94 356 GLU A O 1
ATOM 2832 N N . ILE A 1 357 ? 18.25 -41.375 -13.031 1 94.62 357 ILE A N 1
ATOM 2833 C CA . ILE A 1 357 ? 16.812 -41.375 -12.711 1 94.62 357 ILE A CA 1
ATOM 2834 C C . ILE A 1 357 ? 16.188 -42.688 -13.18 1 94.62 357 ILE A C 1
ATOM 2836 O O . ILE A 1 357 ? 15.32 -43.25 -12.492 1 94.62 357 ILE A O 1
ATOM 2840 N N . GLU A 1 358 ? 16.656 -43.188 -14.289 1 94.69 358 GLU A N 1
ATOM 2841 C CA . GLU A 1 358 ? 16.156 -44.469 -14.789 1 94.69 358 GLU A CA 1
ATOM 2842 C C . GLU A 1 358 ? 16.453 -45.594 -13.82 1 94.69 358 GLU A C 1
ATOM 2844 O O . GLU A 1 358 ? 15.688 -46.562 -13.719 1 94.69 358 GLU A O 1
ATOM 2849 N N . SER A 1 359 ? 17.531 -45.469 -13.172 1 93 359 SER A N 1
ATOM 2850 C CA . SER A 1 359 ? 17.938 -46.5 -12.234 1 93 359 SER A CA 1
ATOM 2851 C C . SER A 1 359 ? 17 -46.562 -11.031 1 93 359 SER A C 1
ATOM 2853 O O . SER A 1 359 ? 16.984 -47.531 -10.297 1 93 359 SER A O 1
ATOM 2855 N N . LEU A 1 360 ? 16.297 -45.531 -10.812 1 89.69 360 LEU A N 1
ATOM 2856 C CA . LEU A 1 360 ? 15.352 -45.469 -9.703 1 89.69 360 LEU A CA 1
ATOM 2857 C C . LEU A 1 360 ? 14.039 -46.156 -10.062 1 89.69 360 LEU A C 1
ATOM 2859 O O . LEU A 1 360 ? 13.172 -46.344 -9.211 1 89.69 360 LEU A O 1
ATOM 2863 N N . ILE A 1 361 ? 13.867 -46.5 -11.32 1 85.75 361 ILE A N 1
ATOM 2864 C CA . ILE A 1 361 ? 12.672 -47.188 -11.781 1 85.75 361 ILE A CA 1
ATOM 2865 C C . ILE A 1 361 ? 12.766 -48.688 -11.398 1 85.75 361 ILE A C 1
ATOM 2867 O O . ILE A 1 361 ? 13.82 -49.312 -11.578 1 85.75 361 ILE A O 1
ATOM 2871 N N . MET B 1 1 ? 2.348 48.281 18.219 1 38.22 1 MET B N 1
ATOM 2872 C CA . MET B 1 1 ? 1.292 47.312 18.531 1 38.22 1 MET B CA 1
ATOM 2873 C C . MET B 1 1 ? 1.808 45.875 18.406 1 38.22 1 MET B C 1
ATOM 2875 O O . MET B 1 1 ? 2.34 45.5 17.359 1 38.22 1 MET B O 1
ATOM 2879 N N . GLU B 1 2 ? 2.307 45.344 19.422 1 49.66 2 GLU B N 1
ATOM 2880 C CA . GLU B 1 2 ? 3.113 44.125 19.609 1 49.66 2 GLU B CA 1
ATOM 2881 C C . GLU B 1 2 ? 2.475 42.938 18.922 1 49.66 2 GLU B C 1
ATOM 2883 O O . GLU B 1 2 ? 1.268 42.719 19.031 1 49.66 2 GLU B O 1
ATOM 2888 N N . LYS B 1 3 ? 2.893 42.469 17.672 1 64.38 3 LYS B N 1
ATOM 2889 C CA . LYS B 1 3 ? 2.369 41.719 16.531 1 64.38 3 LYS B CA 1
ATOM 2890 C C . LYS B 1 3 ? 1.982 40.312 16.953 1 64.38 3 LYS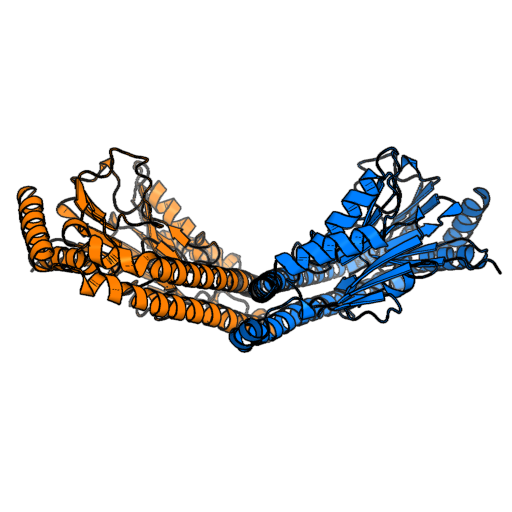 B C 1
ATOM 2892 O O . LYS B 1 3 ? 2.85 39.438 17.156 1 64.38 3 LYS B O 1
ATOM 2897 N N . ASN B 1 4 ? 0.943 40.312 17.766 1 74.44 4 ASN B N 1
ATOM 2898 C CA . ASN B 1 4 ? 0.446 39 18.125 1 74.44 4 ASN B CA 1
ATOM 2899 C C . ASN B 1 4 ? 0.323 38.094 16.906 1 74.44 4 ASN B C 1
ATOM 2901 O O . ASN B 1 4 ? 0.17 38.562 15.781 1 74.44 4 ASN B O 1
ATOM 2905 N N . THR B 1 5 ? 0.764 36.812 17.094 1 84.25 5 THR B N 1
ATOM 2906 C CA . THR B 1 5 ? 0.775 35.844 15.992 1 84.25 5 THR B CA 1
ATOM 2907 C C . THR B 1 5 ? -0.499 35.031 15.992 1 84.25 5 THR B C 1
ATOM 2909 O O . THR B 1 5 ? -1.07 34.75 17.047 1 84.25 5 THR B O 1
ATOM 2912 N N . ASP B 1 6 ? -1.056 34.812 14.836 1 93 6 ASP B N 1
ATOM 2913 C CA . ASP B 1 6 ? -2.146 33.906 14.547 1 93 6 ASP B CA 1
ATOM 2914 C C . ASP B 1 6 ? -1.688 32.781 13.617 1 93 6 ASP B C 1
ATOM 2916 O O . ASP B 1 6 ? -1.678 32.938 12.398 1 93 6 ASP B O 1
ATOM 2920 N N . ARG B 1 7 ? -1.343 31.641 14.211 1 96 7 ARG B N 1
ATOM 2921 C CA . ARG B 1 7 ? -0.806 30.5 13.453 1 96 7 ARG B CA 1
ATOM 2922 C C . ARG B 1 7 ? -1.884 29.469 13.188 1 96 7 ARG B C 1
ATOM 2924 O O . ARG B 1 7 ? -2.699 29.172 14.07 1 96 7 ARG B O 1
ATOM 2931 N N . HIS B 1 8 ? -1.888 29.016 12 1 96.19 8 HIS B N 1
ATOM 2932 C CA . HIS B 1 8 ? -2.84 27.984 11.602 1 96.19 8 HIS B CA 1
ATOM 2933 C C . HIS B 1 8 ? -2.131 26.672 11.281 1 96.19 8 HIS B C 1
ATOM 2935 O O . HIS B 1 8 ? -1.07 26.672 10.656 1 96.19 8 HIS B O 1
ATOM 2941 N N . MET B 1 9 ? -2.641 25.609 11.82 1 96.38 9 MET B N 1
ATOM 2942 C CA . MET B 1 9 ? -2.057 24.297 11.594 1 96.38 9 MET B CA 1
ATOM 2943 C C . MET B 1 9 ? -3.129 23.203 11.641 1 96.38 9 MET B C 1
ATOM 2945 O O . MET B 1 9 ? -4.316 23.516 11.781 1 96.38 9 MET B O 1
ATOM 2949 N N . PHE B 1 10 ? -2.732 22 11.383 1 94.56 10 PHE B N 1
ATOM 2950 C CA . PHE B 1 10 ? -3.6 20.828 11.492 1 94.56 10 PHE B CA 1
ATOM 2951 C C . PHE B 1 10 ? -3.08 19.859 12.555 1 94.56 10 PHE B C 1
ATOM 2953 O O . PHE B 1 10 ? -1.873 19.625 12.648 1 94.56 10 PHE B O 1
ATOM 2960 N N . LEU B 1 11 ? -3.967 19.344 13.406 1 90.25 11 LEU B N 1
ATOM 2961 C CA . LEU B 1 11 ? -3.592 18.328 14.391 1 90.25 11 LEU B CA 1
ATOM 2962 C C . LEU B 1 11 ? -3.822 16.922 13.836 1 90.25 11 LEU B C 1
ATOM 2964 O O . LEU B 1 11 ? -3.34 15.945 14.406 1 90.25 11 LEU B O 1
ATOM 2968 N N . GLY B 1 12 ? -4.543 16.844 12.859 1 89.62 12 GLY B N 1
ATOM 2969 C CA . GLY B 1 12 ? -4.797 15.594 12.164 1 89.62 12 GLY B CA 1
ATOM 2970 C C . GLY B 1 12 ? -4.73 15.727 10.656 1 89.62 12 GLY B C 1
ATOM 2971 O O . GLY B 1 12 ? -4.91 16.812 10.109 1 89.62 12 GLY B O 1
ATOM 2972 N N . GLY B 1 13 ? -4.391 14.641 10.031 1 92.5 13 GLY B N 1
ATOM 2973 C CA . GLY B 1 13 ? -4.32 14.648 8.578 1 92.5 13 GLY B CA 1
ATOM 2974 C C . GLY B 1 13 ? -4.812 13.359 7.949 1 92.5 13 GLY B C 1
ATOM 2975 O O . GLY B 1 13 ? -4.703 12.289 8.547 1 92.5 13 GLY B O 1
ATOM 2976 N N . ASN B 1 14 ? -5.527 13.562 6.82 1 94.75 14 ASN B N 1
ATOM 2977 C CA . ASN B 1 14 ? -5.809 12.43 5.949 1 94.75 14 ASN B CA 1
ATOM 2978 C C . ASN B 1 14 ? -4.57 12 5.168 1 94.75 14 ASN B C 1
ATOM 2980 O O . ASN B 1 14 ? -4.098 12.719 4.289 1 94.75 14 ASN B O 1
ATOM 2984 N N . THR B 1 15 ? -4.07 10.844 5.527 1 95.94 15 THR B N 1
ATOM 2985 C CA . THR B 1 15 ? -2.789 10.438 4.961 1 95.94 15 THR B CA 1
ATOM 2986 C C . THR B 1 15 ? -2.898 9.062 4.301 1 95.94 15 THR B C 1
ATOM 2988 O O . THR B 1 15 ? -3.992 8.5 4.203 1 95.94 15 THR B O 1
ATOM 2991 N N . SER B 1 16 ? -1.758 8.555 3.795 1 96.06 16 SER B N 1
ATOM 2992 C CA . SER B 1 16 ? -1.674 7.23 3.184 1 96.06 16 SER B CA 1
ATOM 2993 C C . SER B 1 16 ? -1.86 6.129 4.223 1 96.06 16 SER B C 1
ATOM 2995 O O . SER B 1 16 ? -2.107 4.973 3.869 1 96.06 16 SER B O 1
ATOM 2997 N N . GLU B 1 17 ? -1.729 6.445 5.512 1 94.06 17 GLU B N 1
ATOM 2998 C CA . GLU B 1 17 ? -1.877 5.477 6.598 1 94.06 17 GLU B CA 1
ATOM 2999 C C . GLU B 1 17 ? -3.209 5.66 7.32 1 94.06 17 GLU B C 1
ATOM 3001 O O . GLU B 1 17 ? -3.381 5.18 8.445 1 94.06 17 GLU B O 1
ATOM 3006 N N . GLY B 1 18 ? -4.059 6.293 6.676 1 93.12 18 GLY B N 1
ATOM 3007 C CA . GLY B 1 18 ? -5.312 6.633 7.328 1 93.12 18 GLY B CA 1
ATOM 3008 C C . GLY B 1 18 ? -5.281 7.984 8.016 1 93.12 18 GLY B C 1
ATOM 3009 O O . GLY B 1 18 ? -4.512 8.867 7.633 1 93.12 18 GLY B O 1
ATOM 3010 N N . PHE B 1 19 ? -6.148 8.117 8.914 1 89.31 19 PHE B N 1
ATOM 3011 C CA . PHE B 1 19 ? -6.141 9.336 9.703 1 89.31 19 PHE B CA 1
ATOM 3012 C C . PHE B 1 19 ? -4.984 9.336 10.695 1 89.31 19 PHE B C 1
ATOM 3014 O O . PHE B 1 19 ? -4.828 8.391 11.469 1 89.31 19 PHE B O 1
ATOM 3021 N N . HIS B 1 20 ? -4.16 10.281 10.547 1 90.44 20 HIS B N 1
ATOM 3022 C CA . HIS B 1 20 ? -3.025 10.438 11.445 1 90.44 20 HIS B CA 1
ATOM 3023 C C . HIS B 1 20 ? -3.254 11.586 12.422 1 90.44 20 HIS B C 1
ATOM 3025 O O . HIS B 1 20 ? -3.537 12.711 12.008 1 90.44 20 HIS B O 1
ATOM 3031 N N . SER B 1 21 ? -3.062 11.289 13.727 1 88 21 SER B N 1
ATOM 3032 C CA . SER B 1 21 ? -3.416 12.258 14.75 1 88 21 SER B CA 1
ATOM 3033 C C . SER B 1 21 ? -2.184 12.727 15.516 1 88 21 SER B C 1
ATOM 3035 O O . SER B 1 21 ? -1.314 11.922 15.859 1 88 21 SER B O 1
ATOM 3037 N N . PHE B 1 22 ? -2.082 14.062 15.656 1 88.25 22 PHE B N 1
ATOM 3038 C CA . PHE B 1 22 ? -1.069 14.68 16.5 1 88.25 22 PHE B CA 1
ATOM 3039 C C . PHE B 1 22 ? -1.719 15.492 17.609 1 88.25 22 PHE B C 1
ATOM 3041 O O . PHE B 1 22 ? -1.185 16.531 18.031 1 88.25 22 PHE B O 1
ATOM 3048 N N . PHE B 1 23 ? -2.826 15.125 18.094 1 82.44 23 PHE B N 1
ATOM 3049 C CA . PHE B 1 23 ? -3.596 15.859 19.078 1 82.44 23 PHE B CA 1
ATOM 3050 C C . PHE B 1 23 ? -2.844 15.938 20.406 1 82.44 23 PHE B C 1
ATOM 3052 O O . PHE B 1 23 ? -2.998 16.891 21.156 1 82.44 23 PHE B O 1
ATOM 3059 N N . ASP B 1 24 ? -1.951 15.016 20.594 1 80.75 24 ASP B N 1
ATOM 3060 C CA . ASP B 1 24 ? -1.171 14.984 21.828 1 80.75 24 ASP B CA 1
ATOM 3061 C C . ASP B 1 24 ? -0.168 16.141 21.875 1 80.75 24 ASP B C 1
ATOM 3063 O O . ASP B 1 24 ? 0.362 16.469 22.938 1 80.75 24 ASP B O 1
ATOM 3067 N N . TYR B 1 25 ? 0.024 16.75 20.766 1 83.69 25 TYR B N 1
ATOM 3068 C CA . TYR B 1 25 ? 1.084 17.75 20.672 1 83.69 25 TYR B CA 1
ATOM 3069 C C . TYR B 1 25 ? 0.513 19.172 20.75 1 83.69 25 TYR B C 1
ATOM 3071 O O . TYR B 1 25 ? 1.221 20.141 20.5 1 83.69 25 TYR B O 1
ATOM 3079 N N . ILE B 1 26 ? -0.778 19.266 21.062 1 82.88 26 ILE B N 1
ATOM 3080 C CA . ILE B 1 26 ? -1.337 20.594 21.234 1 82.88 26 ILE B CA 1
ATOM 3081 C C . ILE B 1 26 ? -0.677 21.281 22.422 1 82.88 26 ILE B C 1
ATOM 3083 O O . ILE B 1 26 ? -0.133 22.391 22.297 1 82.88 26 ILE B O 1
ATOM 3087 N N . ILE B 1 27 ? -0.757 20.781 23.484 1 81.62 27 ILE B N 1
ATOM 3088 C CA . ILE B 1 27 ? -0.102 21.219 24.703 1 81.62 27 ILE B CA 1
ATOM 3089 C C . ILE B 1 27 ? -0.036 20.078 25.703 1 81.62 27 ILE B C 1
ATOM 3091 O O . ILE B 1 27 ? -0.976 19.281 25.812 1 81.62 27 ILE B O 1
ATOM 3095 N N . SER B 1 28 ? 1.152 20 26.219 1 77.81 28 SER B N 1
ATOM 3096 C CA . SER B 1 28 ? 1.272 18.938 27.219 1 77.81 28 SER B CA 1
ATOM 3097 C C . SER B 1 28 ? 0.435 19.25 28.453 1 77.81 28 SER B C 1
ATOM 3099 O O . SER B 1 28 ? 0.231 20.422 28.797 1 77.81 28 SER B O 1
ATOM 3101 N N . GLN B 1 29 ? -0.036 18.203 29.094 1 73.25 29 GLN B N 1
ATOM 3102 C CA . GLN B 1 29 ? -0.821 18.375 30.312 1 73.25 29 GLN B CA 1
ATOM 3103 C C . GLN B 1 29 ? -0.011 19.094 31.391 1 73.25 29 GLN B C 1
ATOM 3105 O O . GLN B 1 29 ? -0.552 19.891 32.156 1 73.25 29 GLN B O 1
ATOM 3110 N N . ASN B 1 30 ? 1.23 18.797 31.328 1 79 30 ASN B N 1
ATOM 3111 C CA . ASN B 1 30 ? 2.098 19.391 32.344 1 79 30 ASN B CA 1
ATOM 3112 C C . ASN B 1 30 ? 2.305 20.891 32.094 1 79 30 ASN B C 1
ATOM 3114 O O . ASN B 1 30 ? 2.539 21.656 33.031 1 79 30 ASN B O 1
ATOM 3118 N N . ASP B 1 31 ? 2.135 21.266 31 1 84.19 31 ASP B N 1
ATOM 3119 C CA . ASP B 1 31 ? 2.393 22.656 30.641 1 84.19 31 ASP B CA 1
ATOM 3120 C C . ASP B 1 31 ? 1.096 23.469 30.578 1 84.19 31 ASP B C 1
ATOM 3122 O O . ASP B 1 31 ? 1.11 24.688 30.734 1 84.19 31 ASP B O 1
ATOM 3126 N N . ALA B 1 32 ? -0.028 22.781 30.531 1 87.56 32 ALA B N 1
ATOM 3127 C CA . ALA B 1 32 ? -1.306 23.453 30.297 1 87.56 32 ALA B CA 1
ATOM 3128 C C . ALA B 1 32 ? -1.875 24.016 31.594 1 87.56 32 ALA B C 1
ATOM 3130 O O . ALA B 1 32 ? -1.796 23.359 32.656 1 87.56 32 ALA B O 1
ATOM 3131 N N . THR B 1 33 ? -2.348 25.219 31.516 1 90.44 33 THR B N 1
ATOM 3132 C CA . THR B 1 33 ? -3.107 25.797 32.625 1 90.44 33 THR B CA 1
ATOM 3133 C C . THR B 1 33 ? -4.504 25.188 32.688 1 90.44 33 THR B C 1
ATOM 3135 O O . THR B 1 33 ? -4.98 24.828 33.75 1 90.44 33 THR B O 1
ATOM 3138 N N . LYS B 1 34 ? -5.098 25.141 31.531 1 90.88 34 LYS B N 1
ATOM 3139 C CA . LYS B 1 34 ? -6.445 24.594 31.453 1 90.88 34 LYS B CA 1
ATOM 3140 C C . LYS B 1 34 ? -6.734 24.047 30.062 1 90.88 34 LYS B C 1
ATOM 3142 O O . LYS B 1 34 ? -6.371 24.672 29.062 1 90.88 34 LYS B O 1
ATOM 3147 N N . ILE B 1 35 ? -7.355 22.906 30.016 1 89.62 35 ILE B N 1
ATOM 3148 C CA . ILE B 1 35 ? -7.77 22.312 28.75 1 89.62 35 ILE B CA 1
ATOM 3149 C C . ILE B 1 35 ? -9.281 22.078 28.766 1 89.62 35 ILE B C 1
ATOM 3151 O O . ILE B 1 35 ? -9.797 21.359 29.625 1 89.62 35 ILE B O 1
ATOM 3155 N N . TYR B 1 36 ? -9.945 22.734 27.859 1 90 36 TYR B N 1
ATOM 3156 C CA . TYR B 1 36 ? -11.383 22.562 27.688 1 90 36 TYR B CA 1
ATOM 3157 C C . TYR B 1 36 ? -11.695 21.609 26.547 1 90 36 TYR B C 1
ATOM 3159 O O . TYR B 1 36 ? -11.117 21.734 25.453 1 90 36 TYR B O 1
ATOM 3167 N N . CYS B 1 37 ? -12.586 20.703 26.797 1 89.25 37 CYS B N 1
ATOM 3168 C CA . CYS B 1 37 ? -13.047 19.797 25.75 1 89.25 37 CYS B CA 1
ATOM 3169 C C . CYS B 1 37 ? -14.5 20.062 25.391 1 89.25 37 CYS B C 1
ATOM 3171 O O . CYS B 1 37 ? -15.375 19.984 26.25 1 89.25 37 CYS B O 1
ATOM 3173 N N . LEU B 1 38 ? -14.656 20.344 24.141 1 88.75 38 LEU B N 1
ATOM 3174 C CA . LEU B 1 38 ? -16.016 20.609 23.688 1 88.75 38 LEU B CA 1
ATOM 3175 C C . LEU B 1 38 ? -16.672 19.328 23.172 1 88.75 38 LEU B C 1
ATOM 3177 O O . LEU B 1 38 ? -16.094 18.594 22.375 1 88.75 38 LEU B O 1
ATOM 3181 N N . LYS B 1 39 ? -17.781 19.078 23.688 1 85.19 39 LYS B N 1
ATOM 3182 C CA . LYS B 1 39 ? -18.562 17.922 23.234 1 85.19 39 LYS B CA 1
ATOM 3183 C C . LYS B 1 39 ? -19.844 18.375 22.547 1 85.19 39 LYS B C 1
ATOM 3185 O O . LYS B 1 39 ? -20.484 19.328 22.984 1 85.19 39 LYS B O 1
ATOM 3190 N N . GLY B 1 40 ? -20.125 17.781 21.5 1 80.62 40 GLY B N 1
ATOM 3191 C CA . GLY B 1 40 ? -21.328 18.094 20.75 1 80.62 40 GLY B CA 1
ATOM 3192 C C . GLY B 1 40 ? -21.375 17.438 19.375 1 80.62 40 GLY B C 1
ATOM 3193 O O . GLY B 1 40 ? -20.344 16.953 18.891 1 80.62 40 GLY B O 1
ATOM 3194 N N . GLY B 1 41 ? -22.562 17.344 18.828 1 74.44 41 GLY B N 1
ATOM 3195 C CA . GLY B 1 41 ? -22.719 16.766 17.5 1 74.44 41 GLY B CA 1
ATOM 3196 C C . GLY B 1 41 ? -22.266 17.672 16.391 1 74.44 41 GLY B C 1
ATOM 3197 O O . GLY B 1 41 ? -21.75 18.766 16.641 1 74.44 41 GLY B O 1
ATOM 3198 N N . PRO B 1 42 ? -22.359 17.188 15.164 1 78.56 42 PRO B N 1
ATOM 3199 C CA . PRO B 1 42 ? -22.031 18.016 14.008 1 78.56 42 PRO B CA 1
ATOM 3200 C C . PRO B 1 42 ? -22.906 19.25 13.898 1 78.56 42 PRO B C 1
ATOM 3202 O O . PRO B 1 42 ? -24.125 19.172 14.086 1 78.56 42 PRO B O 1
ATOM 3205 N N . GLY B 1 43 ? -22.266 20.438 13.688 1 77.12 43 GLY B N 1
ATOM 3206 C CA . GLY B 1 43 ? -23.016 21.656 13.445 1 77.12 43 GLY B CA 1
ATOM 3207 C C . GLY B 1 43 ? -23.562 22.266 14.719 1 77.12 43 GLY B C 1
ATOM 3208 O O . GLY B 1 43 ? -24.453 23.109 14.672 1 77.12 43 GLY B O 1
ATOM 3209 N N . THR B 1 44 ? -23.047 21.812 15.852 1 79.88 44 THR B N 1
ATOM 3210 C CA . THR B 1 44 ? -23.578 22.297 17.109 1 79.88 44 THR B CA 1
ATOM 3211 C C . THR B 1 44 ? -22.906 23.609 17.516 1 79.88 44 THR B C 1
ATOM 3213 O O . THR B 1 44 ? -23.266 24.219 18.516 1 79.88 44 THR B O 1
ATOM 3216 N N . GLY B 1 45 ? -21.875 24 16.75 1 84.62 45 GLY B N 1
ATOM 3217 C CA . GLY B 1 45 ? -21.281 25.297 16.984 1 84.62 45 GLY B CA 1
ATOM 3218 C C . GLY B 1 45 ? -19.906 25.234 17.625 1 84.62 45 GLY B C 1
ATOM 3219 O O . GLY B 1 45 ? -19.375 26.234 18.094 1 84.62 45 GLY B O 1
ATOM 3220 N N . LYS B 1 46 ? -19.359 24.062 17.734 1 88.25 46 LYS B N 1
ATOM 3221 C CA . LYS B 1 46 ? -18.062 23.891 18.344 1 88.25 46 LYS B CA 1
ATOM 3222 C C . LYS B 1 46 ? -17 24.75 17.672 1 88.25 46 LYS B C 1
ATOM 3224 O O . LYS B 1 46 ? -16.312 25.531 18.344 1 88.25 46 LYS B O 1
ATOM 3229 N N . SER B 1 47 ? -16.938 24.609 16.375 1 91.25 47 SER B N 1
ATOM 3230 C CA . SER B 1 47 ? -15.969 25.391 15.602 1 91.25 47 SER B CA 1
ATOM 3231 C C . SER B 1 47 ? -16.219 26.875 15.727 1 91.25 47 SER B C 1
ATOM 3233 O O . SER B 1 47 ? -15.289 27.656 15.922 1 91.25 47 SER B O 1
ATOM 3235 N N . SER B 1 48 ? -17.453 27.25 15.633 1 91.31 48 SER B N 1
ATOM 3236 C CA . SER B 1 48 ? -17.812 28.656 15.75 1 91.31 48 SER B CA 1
ATOM 3237 C C . SER B 1 48 ? -17.406 29.219 17.109 1 91.31 48 SER B C 1
ATOM 3239 O O . SER B 1 48 ? -16.906 30.328 17.203 1 91.31 48 SER B O 1
ATOM 3241 N N . LEU B 1 49 ? -17.688 28.453 18.109 1 93.56 49 LEU B N 1
ATOM 3242 C CA . LEU B 1 49 ? -17.328 28.859 19.469 1 93.56 49 LEU B CA 1
ATOM 3243 C C . LEU B 1 49 ? -15.812 29.062 19.578 1 93.56 49 LEU B C 1
ATOM 3245 O O . LEU B 1 49 ? -15.359 30.078 20.109 1 93.56 49 LEU B O 1
ATOM 3249 N N . MET B 1 50 ? -15.055 28.141 19.109 1 95.06 50 MET B N 1
ATOM 3250 C CA . MET B 1 50 ? -13.594 28.219 19.156 1 95.06 50 MET B CA 1
ATOM 3251 C C . MET B 1 50 ? -13.094 29.438 18.391 1 95.06 50 MET B C 1
ATOM 3253 O O . MET B 1 50 ? -12.195 30.141 18.844 1 95.06 50 MET B O 1
ATOM 3257 N N . LYS B 1 51 ? -13.695 29.688 17.234 1 95.75 51 LYS B N 1
ATOM 3258 C CA . LYS B 1 51 ? -13.305 30.844 16.422 1 95.75 51 LYS B CA 1
ATOM 3259 C C . LYS B 1 51 ? -13.57 32.156 17.172 1 95.75 51 LYS B C 1
ATOM 3261 O O . LYS B 1 51 ? -12.75 33.062 17.125 1 95.75 51 LYS B O 1
ATOM 3266 N N . LYS B 1 52 ? -14.688 32.219 17.828 1 95.81 52 LYS B N 1
ATOM 3267 C CA . LYS B 1 52 ? -15.031 33.406 18.609 1 95.81 52 LYS B CA 1
ATOM 3268 C C . LYS B 1 52 ? -14.039 33.625 19.734 1 95.81 52 LYS B C 1
ATOM 3270 O O . LYS B 1 52 ? -13.609 34.75 19.984 1 95.81 52 LYS B O 1
ATOM 3275 N N . VAL B 1 53 ? -13.773 32.562 20.391 1 96 53 VAL B N 1
ATOM 3276 C CA . VAL B 1 53 ? -12.82 32.656 21.484 1 96 53 VAL B CA 1
ATOM 3277 C C . VAL B 1 53 ? -11.453 33.094 20.953 1 96 53 VAL B C 1
ATOM 3279 O O . VAL B 1 53 ? -10.812 33.969 21.531 1 96 53 VAL B O 1
ATOM 3282 N N . ALA B 1 54 ? -10.992 32.469 19.891 1 96.06 54 ALA B N 1
ATOM 3283 C CA . ALA B 1 54 ? -9.719 32.812 19.266 1 96.06 54 ALA B CA 1
ATOM 3284 C C . ALA B 1 54 ? -9.68 34.281 18.875 1 96.06 54 ALA B C 1
ATOM 3286 O O . ALA B 1 54 ? -8.688 34.969 19.125 1 96.06 54 ALA B O 1
ATOM 3287 N N . PHE B 1 55 ? -10.742 34.719 18.297 1 95.19 55 PHE B N 1
ATOM 3288 C CA . PHE B 1 55 ? -10.836 36.125 17.875 1 95.19 55 PHE B CA 1
ATOM 3289 C C . PHE B 1 55 ? -10.781 37.062 19.078 1 95.19 55 PHE B C 1
ATOM 3291 O O . PHE B 1 55 ? -10.07 38.062 19.062 1 95.19 55 PHE B O 1
ATOM 3298 N N . TYR B 1 56 ? -11.539 36.75 20.062 1 95.75 56 TYR B N 1
ATOM 3299 C CA . TYR B 1 56 ? -11.609 37.562 21.25 1 95.75 56 TYR B CA 1
ATOM 3300 C C . TYR B 1 56 ? -10.227 37.719 21.875 1 95.75 56 TYR B C 1
ATOM 3302 O O . TYR B 1 56 ? -9.766 38.875 22.078 1 95.75 56 TYR B O 1
ATOM 3310 N N . PHE B 1 57 ? -9.562 36.719 22.156 1 95.81 57 PHE B N 1
ATOM 3311 C CA . PHE B 1 57 ? -8.273 36.812 22.844 1 95.81 57 PHE B CA 1
ATOM 3312 C C . PHE B 1 57 ? -7.188 37.281 21.891 1 95.81 57 PHE B C 1
ATOM 3314 O O . PHE B 1 57 ? -6.23 37.938 22.297 1 95.81 57 PHE B O 1
ATOM 3321 N N . GLY B 1 58 ? -7.309 36.938 20.625 1 94.88 58 GLY B N 1
ATOM 3322 C CA . GLY B 1 58 ? -6.41 37.5 19.641 1 94.88 58 GLY B CA 1
ATOM 3323 C C . GLY B 1 58 ? -6.477 39.031 19.609 1 94.88 58 GLY B C 1
ATOM 3324 O O . GLY B 1 58 ? -5.445 39.688 19.5 1 94.88 58 GLY B O 1
ATOM 3325 N N . SER B 1 59 ? -7.66 39.562 19.688 1 94.44 59 SER B N 1
ATOM 3326 C CA . SER B 1 59 ? -7.867 41 19.672 1 94.44 59 SER B CA 1
ATOM 3327 C C . SER B 1 59 ? -7.305 41.656 20.938 1 94.44 59 SER B C 1
ATOM 3329 O O . SER B 1 59 ? -7 42.844 20.938 1 94.44 59 SER B O 1
ATOM 3331 N N . LYS B 1 60 ? -7.176 40.906 21.891 1 94.38 60 LYS B N 1
ATOM 3332 C CA . LYS B 1 60 ? -6.613 41.406 23.141 1 94.38 60 LYS B CA 1
ATOM 3333 C C . LYS B 1 60 ? -5.09 41.312 23.141 1 94.38 60 LYS B C 1
ATOM 3335 O O . LYS B 1 60 ? -4.441 41.656 24.141 1 94.38 60 LYS B O 1
ATOM 3340 N N . GLY B 1 61 ? -4.508 40.781 22.094 1 93.06 61 GLY B N 1
ATOM 3341 C CA . GLY B 1 61 ? -3.064 40.781 21.938 1 93.06 61 GLY B CA 1
ATOM 3342 C C . GLY B 1 61 ? -2.41 39.469 22.234 1 93.06 61 GLY B C 1
ATOM 3343 O O . GLY B 1 61 ? -1.182 39.344 22.25 1 93.06 61 GLY B O 1
ATOM 3344 N N . PHE B 1 62 ? -3.178 38.438 22.516 1 95.06 62 PHE B N 1
ATOM 3345 C CA . PHE B 1 62 ? -2.605 37.125 22.781 1 95.06 62 PHE B CA 1
ATOM 3346 C C . PHE B 1 62 ? -2.207 36.438 21.5 1 95.06 62 PHE B C 1
ATOM 3348 O O . PHE B 1 62 ? -2.811 36.656 20.438 1 95.06 62 PHE B O 1
ATOM 3355 N N . ASN B 1 63 ? -1.144 35.625 21.562 1 94.44 63 ASN B N 1
ATOM 3356 C CA . ASN B 1 63 ? -0.8 34.75 20.453 1 94.44 63 ASN B CA 1
ATOM 3357 C C . ASN B 1 63 ? -1.717 33.531 20.391 1 94.44 63 ASN B C 1
ATOM 3359 O O . ASN B 1 63 ? -1.887 32.844 21.391 1 94.44 63 ASN B O 1
ATOM 3363 N N . ILE B 1 64 ? -2.281 33.312 19.188 1 96.38 64 ILE B N 1
ATOM 3364 C CA . ILE B 1 64 ? -3.273 32.25 19.047 1 96.38 64 ILE B CA 1
ATOM 3365 C C . ILE B 1 64 ? -2.77 31.203 18.062 1 96.38 64 ILE B C 1
ATOM 3367 O O . ILE B 1 64 ? -2.178 31.547 17.031 1 96.38 64 ILE B O 1
ATOM 3371 N N . GLU B 1 65 ? -2.943 30 18.391 1 96.69 65 GLU B N 1
ATOM 3372 C CA . GLU B 1 65 ? -2.816 28.906 17.438 1 96.69 65 GLU B CA 1
ATOM 3373 C C . GLU B 1 65 ? -4.176 28.281 17.141 1 96.69 65 GLU B C 1
ATOM 3375 O O . GLU B 1 65 ? -4.902 27.891 18.062 1 96.69 65 GLU B O 1
ATOM 3380 N N . GLN B 1 66 ? -4.473 28.266 15.914 1 96.62 66 GLN B N 1
ATOM 3381 C CA . GLN B 1 66 ? -5.711 27.641 15.461 1 96.62 66 GLN B CA 1
ATOM 3382 C C . GLN B 1 66 ? -5.438 26.312 14.75 1 96.62 66 GLN B C 1
ATOM 3384 O O . GLN B 1 66 ? -4.613 26.266 13.836 1 96.62 66 GLN B O 1
ATOM 3389 N N . PHE B 1 67 ? -6.086 25.297 15.195 1 95.62 67 PHE B N 1
ATOM 3390 C CA . PHE B 1 67 ? -5.91 23.953 14.633 1 95.62 67 PHE B CA 1
ATOM 3391 C C . PHE B 1 67 ? -7.129 23.547 13.812 1 95.62 67 PHE B C 1
ATOM 3393 O O . PHE B 1 67 ? -8.195 23.297 14.367 1 95.62 67 PHE B O 1
ATOM 3400 N N . HIS B 1 68 ? -6.91 23.453 12.562 1 94.5 68 HIS B N 1
ATOM 3401 C CA . HIS B 1 68 ? -7.992 23.172 11.625 1 94.5 68 HIS B CA 1
ATOM 3402 C C . HIS B 1 68 ? -8.234 21.672 11.5 1 94.5 68 HIS B C 1
ATOM 3404 O O . HIS B 1 68 ? -7.355 20.875 11.805 1 94.5 68 HIS B O 1
ATOM 3410 N N . CYS B 1 69 ? -9.453 21.359 11.109 1 90.81 69 CYS B N 1
ATOM 3411 C CA . CYS B 1 69 ? -9.82 19.984 10.812 1 90.81 69 CYS B CA 1
ATOM 3412 C C . CYS B 1 69 ? -9.461 19.625 9.375 1 90.81 69 CYS B C 1
ATOM 3414 O O . CYS B 1 69 ? -9.82 20.344 8.438 1 90.81 69 CYS B O 1
ATOM 3416 N N . SER B 1 70 ? -8.789 18.516 9.195 1 91.81 70 SER B N 1
ATOM 3417 C CA . SER B 1 70 ? -8.375 18.109 7.855 1 91.81 70 SER B CA 1
ATOM 3418 C C . SER B 1 70 ? -9.578 17.703 7.008 1 91.81 70 SER B C 1
ATOM 3420 O O . SER B 1 70 ? -9.539 17.797 5.777 1 91.81 70 SER B O 1
ATOM 3422 N N . SER B 1 71 ? -10.672 17.25 7.645 1 89.38 71 SER B N 1
ATOM 3423 C CA . SER B 1 71 ? -11.852 16.781 6.918 1 89.38 71 SER B CA 1
ATOM 3424 C C . SER B 1 71 ? -12.828 17.938 6.684 1 89.38 71 SER B C 1
ATOM 3426 O O . SER B 1 71 ? -13.852 17.75 6.02 1 89.38 71 SER B O 1
ATOM 3428 N N . ASP B 1 72 ? -12.57 19.047 7.219 1 87.75 72 ASP B N 1
ATOM 3429 C CA . ASP B 1 72 ? -13.242 20.328 7.02 1 87.75 72 ASP B CA 1
ATOM 3430 C C . ASP B 1 72 ? -12.328 21.484 7.383 1 87.75 72 ASP B C 1
ATOM 3432 O O . ASP B 1 72 ? -12.398 22.016 8.492 1 87.75 72 ASP B O 1
ATOM 3436 N N . ASP B 1 73 ? -11.602 21.922 6.398 1 88.88 73 ASP B N 1
ATOM 3437 C CA . ASP B 1 73 ? -10.508 22.844 6.676 1 88.88 73 ASP B CA 1
ATOM 3438 C C . ASP B 1 73 ? -11.039 24.203 7.137 1 88.88 73 ASP B C 1
ATOM 3440 O O . ASP B 1 73 ? -10.273 25.031 7.645 1 88.88 73 ASP B O 1
ATOM 3444 N N . GLN B 1 74 ? -12.289 24.422 7.086 1 88.75 74 GLN B N 1
ATOM 3445 C CA . GLN B 1 74 ? -12.867 25.672 7.566 1 88.75 74 GLN B CA 1
ATOM 3446 C C . GLN B 1 74 ? -13.32 25.547 9.023 1 88.75 74 GLN B C 1
ATOM 3448 O O . GLN B 1 74 ? -13.648 26.547 9.664 1 88.75 74 GLN B O 1
ATOM 3453 N N . SER B 1 75 ? -13.352 24.375 9.453 1 91 75 SER B N 1
ATOM 3454 C CA . SER B 1 75 ? -13.703 24.109 10.844 1 91 75 SER B CA 1
ATOM 3455 C C . SER B 1 75 ? -12.453 23.938 11.703 1 91 75 SER B C 1
ATOM 3457 O O . SER B 1 75 ? -11.375 23.641 11.188 1 91 75 SER B O 1
ATOM 3459 N N . LEU B 1 76 ? -12.656 24.172 12.961 1 93.5 76 LEU B N 1
ATOM 3460 C CA . LEU B 1 76 ? -11.539 24.062 13.891 1 93.5 76 LEU B CA 1
ATOM 3461 C C . LEU B 1 76 ? -11.688 22.812 14.766 1 93.5 76 LEU B C 1
ATOM 3463 O O . LEU B 1 76 ? -12.797 22.5 15.203 1 93.5 76 LEU B O 1
ATOM 3467 N N . ASP B 1 77 ? -10.531 22.172 14.961 1 90.88 77 ASP B N 1
ATOM 3468 C CA . ASP B 1 77 ? -10.469 21.078 15.906 1 90.88 77 ASP B CA 1
ATOM 3469 C C . ASP B 1 77 ? -9.992 21.547 17.281 1 90.88 77 ASP B C 1
ATOM 3471 O O . ASP B 1 77 ? -10.164 20.844 18.281 1 90.88 77 ASP B O 1
ATOM 3475 N N . GLY B 1 78 ? -9.383 22.672 17.281 1 92.19 78 GLY B N 1
ATOM 3476 C CA . GLY B 1 78 ? -8.883 23.203 18.547 1 92.19 78 GLY B CA 1
ATOM 3477 C C . GLY B 1 78 ? -8.242 24.562 18.406 1 92.19 78 GLY B C 1
ATOM 3478 O O . GLY B 1 78 ? -8 25.047 17.297 1 92.19 78 GLY B O 1
ATOM 3479 N N . ILE B 1 79 ? -8.047 25.203 19.547 1 95.5 79 ILE B N 1
ATOM 3480 C CA . ILE B 1 79 ? -7.289 26.453 19.625 1 95.5 79 ILE B CA 1
ATOM 3481 C C . ILE B 1 79 ? -6.41 26.438 20.859 1 95.5 79 ILE B C 1
ATOM 3483 O O . ILE B 1 79 ? -6.68 25.703 21.828 1 95.5 79 ILE B O 1
ATOM 3487 N N . LEU B 1 80 ? -5.359 27.141 20.781 1 95.31 80 LEU B N 1
ATOM 3488 C CA . LEU B 1 80 ? -4.445 27.312 21.906 1 95.31 80 LEU B CA 1
ATOM 3489 C C . LEU B 1 80 ? -4.133 28.797 22.125 1 95.31 80 LEU B C 1
ATOM 3491 O O . LEU B 1 80 ? -3.717 29.484 21.188 1 95.31 80 LEU B O 1
ATOM 3495 N N . ILE B 1 81 ? -4.461 29.297 23.25 1 95.5 81 ILE B N 1
ATOM 3496 C CA . ILE B 1 81 ? -4.023 30.625 23.672 1 95.5 81 ILE B CA 1
ATOM 3497 C C . ILE B 1 81 ? -2.67 30.516 24.375 1 95.5 81 ILE B C 1
ATOM 3499 O O . ILE B 1 81 ? -2.598 30.109 25.547 1 95.5 81 ILE B O 1
ATOM 3503 N N . LYS B 1 82 ? -1.684 30.969 23.781 1 93.62 82 LYS B N 1
ATOM 3504 C CA . LYS B 1 82 ? -0.31 30.594 24.109 1 93.62 82 LYS B CA 1
ATOM 3505 C C . LYS B 1 82 ? 0.084 31.125 25.5 1 93.62 82 LYS B C 1
ATOM 3507 O O . LYS B 1 82 ? 0.478 30.344 26.375 1 93.62 82 LYS B O 1
ATOM 3512 N N . GLU B 1 83 ? -0.055 32.438 25.734 1 92.69 83 GLU B N 1
ATOM 3513 C CA . GLU B 1 83 ? 0.402 33.031 26.984 1 92.69 83 GLU B CA 1
ATOM 3514 C C . GLU B 1 83 ? -0.359 32.5 28.188 1 92.69 83 GLU B C 1
ATOM 3516 O O . GLU B 1 83 ? 0.208 32.344 29.266 1 92.69 83 GLU B O 1
ATOM 3521 N N . LEU B 1 84 ? -1.611 32.156 27.922 1 93.56 84 LEU B N 1
ATOM 3522 C CA . LEU B 1 84 ? -2.447 31.656 29.016 1 93.56 84 LEU B CA 1
ATOM 3523 C C . LEU B 1 84 ? -2.301 30.141 29.156 1 93.56 84 LEU B C 1
ATOM 3525 O O . LEU B 1 84 ? -2.721 29.562 30.172 1 93.56 84 LEU B O 1
ATOM 3529 N N . LYS B 1 85 ? -1.76 29.469 28.141 1 94.12 85 LYS B N 1
ATOM 3530 C CA . LYS B 1 85 ? -1.639 28.016 28.078 1 94.12 85 LYS B CA 1
ATOM 3531 C C . LYS B 1 85 ? -2.998 27.344 28.25 1 94.12 85 LYS B C 1
ATOM 3533 O O . LYS B 1 85 ? -3.145 26.422 29.047 1 94.12 85 LYS B O 1
ATOM 3538 N N . VAL B 1 86 ? -3.928 27.891 27.609 1 93.94 86 VAL B N 1
ATOM 3539 C CA . VAL B 1 86 ? -5.293 27.375 27.625 1 93.94 86 VAL B CA 1
ATOM 3540 C C . VAL B 1 86 ? -5.641 26.797 26.25 1 93.94 86 VAL B C 1
ATOM 3542 O O . VAL B 1 86 ? -5.43 27.453 25.234 1 93.94 86 VAL B O 1
ATOM 3545 N N . ALA B 1 87 ? -6.145 25.578 26.297 1 93.31 87 ALA B N 1
ATOM 3546 C CA . ALA B 1 87 ? -6.508 24.922 25.031 1 93.31 87 ALA B CA 1
ATOM 3547 C C . ALA B 1 87 ? -7.98 24.531 25.016 1 93.31 87 ALA B C 1
ATOM 3549 O O . ALA B 1 87 ? -8.531 24.141 26.047 1 93.31 87 ALA B O 1
ATOM 3550 N N . LEU B 1 88 ? -8.625 24.797 23.906 1 92.25 88 LEU B N 1
ATOM 3551 C CA . LEU B 1 88 ? -9.953 24.266 23.609 1 92.25 88 LEU B CA 1
ATOM 3552 C C . LEU B 1 88 ? -9.875 23.203 22.531 1 92.25 88 LEU B C 1
ATOM 3554 O O . LEU B 1 88 ? -9.25 23.406 21.484 1 92.25 88 LEU B O 1
ATOM 3558 N N . LEU B 1 89 ? -10.5 22.078 22.719 1 90 89 LEU B N 1
ATOM 3559 C CA . LEU B 1 89 ? -10.445 20.984 21.766 1 90 89 LEU B CA 1
ATOM 3560 C C . LEU B 1 89 ? -11.836 20.438 21.484 1 90 89 LEU B C 1
ATOM 3562 O O . LEU B 1 89 ? -12.711 20.469 22.344 1 90 89 LEU B O 1
ATOM 3566 N N . ASP B 1 90 ? -11.961 20.031 20.234 1 85.69 90 ASP B N 1
ATOM 3567 C CA . ASP B 1 90 ? -13.156 19.266 19.891 1 85.69 90 ASP B CA 1
ATOM 3568 C C . ASP B 1 90 ? -13.062 17.828 20.406 1 85.69 90 ASP B C 1
ATOM 3570 O O . ASP B 1 90 ? -12.211 17.062 19.969 1 85.69 90 ASP B O 1
ATOM 3574 N N . GLY B 1 91 ? -13.883 17.453 21.391 1 72.25 91 GLY B N 1
ATOM 3575 C CA . GLY B 1 91 ? -13.82 16.141 22.016 1 72.25 91 GLY B CA 1
ATOM 3576 C C . GLY B 1 91 ? -14.648 15.094 21.281 1 72.25 91 GLY B C 1
ATOM 3577 O O . GLY B 1 91 ? -14.844 13.992 21.781 1 72.25 91 GLY B O 1
ATOM 3578 N N . THR B 1 92 ? -15.352 15.398 20.281 1 60.56 92 THR B N 1
ATOM 3579 C CA . THR B 1 92 ? -16.172 14.422 19.594 1 60.56 92 THR B CA 1
ATOM 3580 C C . THR B 1 92 ? -15.312 13.445 18.797 1 60.56 92 THR B C 1
ATOM 3582 O O . THR B 1 92 ? -14.25 13.82 18.281 1 60.56 92 THR B O 1
ATOM 3585 N N . SER B 1 93 ? -15.453 11.969 18.875 1 50.41 93 SER B N 1
ATOM 3586 C CA . SER B 1 93 ? -14.828 10.945 18.031 1 50.41 93 SER B CA 1
ATOM 3587 C C . SER B 1 93 ? -14.773 11.391 16.578 1 50.41 93 SER B C 1
ATOM 3589 O O . SER B 1 93 ? -15.609 12.18 16.125 1 50.41 93 SER B O 1
ATOM 3591 N N . PRO B 1 94 ? -13.977 10.742 15.75 1 41.81 94 PRO B N 1
ATOM 3592 C CA . PRO B 1 94 ? -12.945 9.781 16.125 1 41.81 94 PRO B CA 1
ATOM 3593 C C . PRO B 1 94 ? -11.742 10.43 16.797 1 41.81 94 PRO B C 1
ATOM 3595 O O . PRO B 1 94 ? -10.727 9.773 17.031 1 41.81 94 PRO B O 1
ATOM 3598 N N . HIS B 1 95 ? -11.992 11.625 16.922 1 48.34 95 HIS B N 1
ATOM 3599 C CA . HIS B 1 95 ? -10.867 12.328 17.516 1 48.34 95 HIS B CA 1
ATOM 3600 C C . HIS B 1 95 ? -10.703 11.945 18.984 1 48.34 95 HIS B C 1
ATOM 3602 O O . HIS B 1 95 ? -10.055 12.664 19.75 1 48.34 95 HIS B O 1
ATOM 3608 N N . SER B 1 96 ? -11.516 10.781 19.344 1 43.81 96 SER B N 1
ATOM 3609 C CA . SER B 1 96 ? -11.641 10.562 20.781 1 43.81 96 SER B CA 1
ATOM 3610 C C . SER B 1 96 ? -10.297 10.711 21.5 1 43.81 96 SER B C 1
ATOM 3612 O O . SER B 1 96 ? -9.32 10.055 21.125 1 43.81 96 SER B O 1
ATOM 3614 N N . ILE B 1 97 ? -9.914 11.781 21.734 1 42.5 97 ILE B N 1
ATOM 3615 C CA . ILE B 1 97 ? -8.891 11.828 22.781 1 42.5 97 ILE B CA 1
ATOM 3616 C C . ILE B 1 97 ? -9.266 10.867 23.906 1 42.5 97 ILE B C 1
ATOM 3618 O O . ILE B 1 97 ? -10.359 10.961 24.469 1 42.5 97 ILE B O 1
ATOM 3622 N N . ASP B 1 98 ? -8.977 9.57 23.703 1 38.44 98 ASP B N 1
ATOM 3623 C CA . ASP B 1 98 ? -9.188 8.758 24.891 1 38.44 98 ASP B CA 1
ATOM 3624 C C . ASP B 1 98 ? -8.906 9.562 26.172 1 38.44 98 ASP B C 1
ATOM 3626 O O . ASP B 1 98 ? -7.895 10.258 26.266 1 38.44 98 ASP B O 1
ATOM 3630 N N . PRO B 1 99 ? -9.969 9.773 27 1 37.06 99 PRO B N 1
ATOM 3631 C CA . PRO B 1 99 ? -9.695 10.188 28.375 1 37.06 99 PRO B CA 1
ATOM 3632 C C . PRO B 1 99 ? -8.484 9.484 28.984 1 37.06 99 PRO B C 1
ATOM 3634 O O . PRO B 1 99 ? -8.289 9.5 30.203 1 37.06 99 PRO B O 1
ATOM 3637 N N . LYS B 1 100 ? -8.016 8.547 28.375 1 36.62 100 LYS B N 1
ATOM 3638 C CA . LYS B 1 100 ? -6.965 7.875 29.141 1 36.62 100 LYS B CA 1
ATOM 3639 C C . LYS B 1 100 ? -6.188 8.867 30 1 36.62 100 LYS B C 1
ATOM 3641 O O . LYS B 1 100 ? -5.391 8.469 30.844 1 36.62 100 LYS B O 1
ATOM 3646 N N . THR B 1 101 ? -5.656 9.953 29.531 1 37.41 101 THR B N 1
ATOM 3647 C CA . THR B 1 101 ? -5.242 10.633 30.75 1 37.41 101 THR B CA 1
ATOM 3648 C C . THR B 1 101 ? -6.438 11.305 31.422 1 37.41 101 THR B C 1
ATOM 3650 O O . THR B 1 101 ? -6.859 12.391 31.016 1 37.41 101 THR B O 1
ATOM 3653 N N . PRO B 1 102 ? -7.402 10.547 31.906 1 41.5 102 PRO B N 1
ATOM 3654 C CA . PRO B 1 102 ? -8.531 11.055 32.688 1 41.5 102 PRO B CA 1
ATOM 3655 C C . PRO B 1 102 ? -8.359 12.523 33.094 1 41.5 102 PRO B C 1
ATOM 3657 O O . PRO B 1 102 ? -9.344 13.266 33.125 1 41.5 102 PRO B O 1
ATOM 3660 N N . GLY B 1 103 ? -7.145 12.766 33.594 1 42.59 103 GLY B N 1
ATOM 3661 C CA . GLY B 1 103 ? -6.75 13.961 34.312 1 42.59 103 GLY B CA 1
ATOM 3662 C C . GLY B 1 103 ? -6.398 15.117 33.406 1 42.59 103 GLY B C 1
ATOM 3663 O O . GLY B 1 103 ? -5.988 16.188 33.875 1 42.59 103 GLY B O 1
ATOM 3664 N N . ALA B 1 104 ? -6.234 14.867 32.062 1 53.09 104 ALA B N 1
ATOM 3665 C CA . ALA B 1 104 ? -5.617 15.938 31.266 1 53.09 104 ALA B CA 1
ATOM 3666 C C . ALA B 1 104 ? -6.652 16.984 30.859 1 53.09 104 ALA B C 1
ATOM 3668 O O . ALA B 1 104 ? -6.312 18.156 30.656 1 53.09 104 ALA B O 1
ATOM 3669 N N . VAL B 1 105 ? -7.93 16.484 30.578 1 62.41 105 VAL B N 1
ATOM 3670 C CA . VAL B 1 105 ? -8.984 17.453 30.281 1 62.41 105 VAL B CA 1
ATOM 3671 C C . VAL B 1 105 ? -9.5 18.062 31.578 1 62.41 105 VAL B C 1
ATOM 3673 O O . VAL B 1 105 ? -9.953 17.359 32.469 1 62.41 105 VAL B O 1
ATOM 3676 N N . ASP B 1 106 ? -9.336 19.391 31.703 1 70.94 106 ASP B N 1
ATOM 3677 C CA . ASP B 1 106 ? -9.711 20.094 32.938 1 70.94 106 ASP B CA 1
ATOM 3678 C C . ASP B 1 106 ? -11.219 20.297 33 1 70.94 106 ASP B C 1
ATOM 3680 O O . ASP B 1 106 ? -11.812 20.156 34.094 1 70.94 106 ASP B O 1
ATOM 3684 N N . LYS B 1 107 ? -11.836 20.516 31.906 1 85.62 107 LYS B N 1
ATOM 3685 C CA . LYS B 1 107 ? -13.258 20.828 31.922 1 85.62 107 LYS B CA 1
ATOM 3686 C C . LYS B 1 107 ? -13.922 20.438 30.609 1 85.62 107 LYS B C 1
ATOM 3688 O O . LYS B 1 107 ? -13.367 20.672 29.531 1 85.62 107 LYS B O 1
ATOM 3693 N N . ILE B 1 108 ? -15.094 19.812 30.703 1 87.56 108 ILE B N 1
ATOM 3694 C CA . ILE B 1 108 ? -15.883 19.453 29.531 1 87.56 108 ILE B CA 1
ATOM 3695 C C . ILE B 1 108 ? -17 20.469 29.328 1 87.56 108 ILE B C 1
ATOM 3697 O O . ILE B 1 108 ? -17.719 20.812 30.281 1 87.56 108 ILE B O 1
ATOM 3701 N N . ILE B 1 109 ? -17.047 20.984 28.188 1 89.31 109 ILE B N 1
ATOM 3702 C CA . ILE B 1 109 ? -18.141 21.859 27.797 1 89.31 109 ILE B CA 1
ATOM 3703 C C . ILE B 1 109 ? -19.078 21.125 26.844 1 89.31 109 ILE B C 1
ATOM 3705 O O . ILE B 1 109 ? -18.703 20.828 25.719 1 89.31 109 ILE B O 1
ATOM 3709 N N . ASP B 1 110 ? -20.234 20.875 27.312 1 88.5 110 ASP B N 1
ATOM 3710 C CA . ASP B 1 110 ? -21.188 20.094 26.531 1 88.5 110 ASP B CA 1
ATOM 3711 C C . ASP B 1 110 ? -22.156 21.016 25.797 1 88.5 110 ASP B C 1
ATOM 3713 O O . ASP B 1 110 ? -23.094 21.547 26.391 1 88.5 110 ASP B O 1
ATOM 3717 N N . LEU B 1 111 ? -22.047 21.062 24.531 1 88.81 111 LEU B N 1
ATOM 3718 C CA . LEU B 1 111 ? -22.922 21.906 23.719 1 88.81 111 LEU B CA 1
ATOM 3719 C C . LEU B 1 111 ? -24.234 21.188 23.422 1 88.81 111 LEU B C 1
ATOM 3721 O O . LEU B 1 111 ? -25.203 21.812 22.969 1 88.81 111 LEU B O 1
ATOM 3725 N N . ALA B 1 112 ? -24.234 19.922 23.734 1 85.12 112 ALA B N 1
ATOM 3726 C CA . ALA B 1 112 ? -25.438 19.125 23.484 1 85.12 112 ALA B CA 1
ATOM 3727 C C . ALA B 1 112 ? -26.594 19.594 24.359 1 85.12 112 ALA B C 1
ATOM 3729 O O . ALA B 1 112 ? -27.75 19.266 24.078 1 85.12 112 ALA B O 1
ATOM 3730 N N . VAL B 1 113 ? -26.266 20.281 25.438 1 88.69 113 VAL B N 1
ATOM 3731 C CA . VAL B 1 113 ? -27.312 20.797 26.312 1 88.69 113 VAL B CA 1
ATOM 3732 C C . VAL B 1 113 ? -28.25 21.719 25.531 1 88.69 113 VAL B C 1
ATOM 3734 O O . VAL B 1 113 ? -29.406 21.906 25.906 1 88.69 113 VAL B O 1
ATOM 3737 N N . ALA B 1 114 ? -27.719 22.281 24.469 1 90.5 114 ALA B N 1
ATOM 3738 C CA . ALA B 1 114 ? -28.5 23.203 23.641 1 90.5 114 ALA B CA 1
ATOM 3739 C C . ALA B 1 114 ? -29.266 22.453 22.562 1 90.5 114 ALA B C 1
ATOM 3741 O O . ALA B 1 114 ? -29.984 23.062 21.766 1 90.5 114 ALA B O 1
ATOM 3742 N N . LEU B 1 115 ? -29.188 21.141 22.5 1 88.81 115 LEU B N 1
ATOM 3743 C CA . LEU B 1 115 ? -29.797 20.328 21.453 1 88.81 115 LEU B CA 1
ATOM 3744 C C . LEU B 1 115 ? -31.141 19.766 21.922 1 88.81 115 LEU B C 1
ATOM 3746 O O . LEU B 1 115 ? -31.266 19.312 23.062 1 88.81 115 LEU B O 1
ATOM 3750 N N . ASN B 1 116 ? -32.094 19.859 21.031 1 88.75 116 ASN B N 1
ATOM 3751 C CA . ASN B 1 116 ? -33.375 19.188 21.281 1 88.75 116 ASN B CA 1
ATOM 3752 C C . ASN B 1 116 ? -33.281 17.688 21.016 1 88.75 116 ASN B C 1
ATOM 3754 O O . ASN B 1 116 ? -33.531 17.234 19.906 1 88.75 116 ASN B O 1
ATOM 3758 N N . GLU B 1 117 ? -33.062 16.938 21.953 1 84.81 117 GLU B N 1
ATOM 3759 C CA . GLU B 1 117 ? -32.75 15.523 21.844 1 84.81 117 GLU B CA 1
ATOM 3760 C C . GLU B 1 117 ? -33.938 14.734 21.328 1 84.81 117 GLU B C 1
ATOM 3762 O O . GLU B 1 117 ? -33.781 13.789 20.547 1 84.81 117 GLU B O 1
ATOM 3767 N N . LYS B 1 118 ? -35.094 15.086 21.781 1 87.06 118 LYS B N 1
ATOM 3768 C CA . LYS B 1 118 ? -36.281 14.367 21.375 1 87.06 118 LYS B CA 1
ATOM 3769 C C . LYS B 1 118 ? -36.531 14.484 19.875 1 87.06 118 LYS B C 1
ATOM 3771 O O . LYS B 1 118 ? -36.844 13.5 19.219 1 87.06 118 LYS B O 1
ATOM 3776 N N . GLU B 1 119 ? -36.344 15.594 19.359 1 86.88 119 GLU B N 1
ATOM 3777 C CA . GLU B 1 119 ? -36.594 15.836 17.953 1 86.88 119 GLU B CA 1
ATOM 3778 C C . GLU B 1 119 ? -35.531 15.156 17.078 1 86.88 119 GLU B C 1
ATOM 3780 O O . GLU B 1 119 ? -35.844 14.633 16 1 86.88 119 GLU B O 1
ATOM 3785 N N . ILE B 1 120 ? -34.375 15.094 17.516 1 86.56 120 ILE B N 1
ATOM 3786 C CA . ILE B 1 120 ? -33.281 14.531 16.734 1 86.56 120 ILE B CA 1
ATOM 3787 C C . ILE B 1 120 ? -33.406 13.008 16.703 1 86.56 120 ILE B C 1
ATOM 3789 O O . ILE B 1 120 ? -33 12.359 15.734 1 86.56 120 ILE B O 1
ATOM 3793 N N . ALA B 1 121 ? -33.938 12.469 17.719 1 87.81 121 ALA B N 1
ATOM 3794 C CA . ALA B 1 121 ? -34.062 11.023 17.844 1 87.81 121 ALA B CA 1
ATOM 3795 C C . ALA B 1 121 ? -34.906 10.453 16.703 1 87.81 121 ALA B C 1
ATOM 3797 O O . ALA B 1 121 ? -34.719 9.297 16.312 1 87.81 121 ALA B O 1
ATOM 3798 N N . GLN B 1 122 ? -35.75 11.211 16.156 1 88.81 122 GLN B N 1
ATOM 3799 C CA . GLN B 1 122 ? -36.625 10.773 15.062 1 88.81 122 GLN B CA 1
ATOM 3800 C C . GLN B 1 122 ? -35.812 10.492 13.797 1 88.81 122 GLN B C 1
ATOM 3802 O O . GLN B 1 122 ? -36.25 9.742 12.922 1 88.81 122 GLN B O 1
ATOM 3807 N N . TYR B 1 123 ? -34.688 11.078 13.789 1 88.69 123 TYR B N 1
ATOM 3808 C CA . TYR B 1 123 ? -33.875 10.938 12.586 1 88.69 123 TYR B CA 1
ATOM 3809 C C . TYR B 1 123 ? -32.688 10.008 12.836 1 88.69 123 TYR B C 1
ATOM 3811 O O . TYR B 1 123 ? -31.688 10.062 12.125 1 88.69 123 TYR B O 1
ATOM 3819 N N . LYS B 1 124 ? -32.75 9.219 13.742 1 88.81 124 LYS B N 1
ATOM 3820 C CA . LYS B 1 124 ? -31.672 8.352 14.172 1 88.81 124 LYS B CA 1
ATOM 3821 C C . LYS B 1 124 ? -31.219 7.438 13.031 1 88.81 124 LYS B C 1
ATOM 3823 O O . LYS B 1 124 ? -30.016 7.332 12.758 1 88.81 124 LYS B O 1
ATOM 3828 N N . ASP B 1 125 ? -32.125 6.781 12.359 1 90.81 125 ASP B N 1
ATOM 3829 C CA . ASP B 1 125 ? -31.797 5.84 11.289 1 90.81 125 ASP B CA 1
ATOM 3830 C C . ASP B 1 125 ? -31.109 6.547 10.125 1 90.81 125 ASP B C 1
ATOM 3832 O O . ASP B 1 125 ? -30.156 6.023 9.555 1 90.81 125 ASP B O 1
ATOM 3836 N N . GLU B 1 126 ? -31.609 7.672 9.836 1 89.88 126 GLU B N 1
ATOM 3837 C CA . GLU B 1 126 ? -31.016 8.461 8.766 1 89.88 126 GLU B CA 1
ATOM 3838 C C . GLU B 1 126 ? -29.594 8.898 9.125 1 89.88 126 GLU B C 1
ATOM 3840 O O . GLU B 1 126 ? -28.688 8.844 8.281 1 89.88 126 GLU B O 1
ATOM 3845 N N . ILE B 1 127 ? -29.453 9.258 10.328 1 88.25 127 ILE B N 1
ATOM 3846 C CA . ILE B 1 127 ? -28.156 9.711 10.812 1 88.25 127 ILE B CA 1
ATOM 3847 C C . ILE B 1 127 ? -27.156 8.562 10.75 1 88.25 127 ILE B C 1
ATOM 3849 O O . ILE B 1 127 ? -26.031 8.742 10.289 1 88.25 127 ILE B O 1
ATOM 3853 N N . ILE B 1 128 ? -27.578 7.441 11.094 1 90.75 128 ILE B N 1
ATOM 3854 C CA . ILE B 1 128 ? -26.719 6.2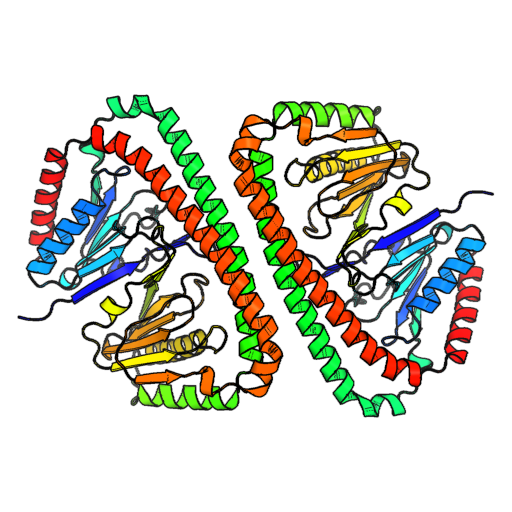62 11.086 1 90.75 128 ILE B CA 1
ATOM 3855 C C . ILE B 1 128 ? -26.312 5.926 9.648 1 90.75 128 ILE B C 1
ATOM 3857 O O . ILE B 1 128 ? -25.156 5.633 9.375 1 90.75 128 ILE B O 1
ATOM 3861 N N . SER B 1 129 ? -27.234 5.98 8.766 1 91.81 129 SER B N 1
ATOM 3862 C CA . SER B 1 129 ? -26.984 5.68 7.359 1 91.81 129 SER B CA 1
ATOM 3863 C C . SER B 1 129 ? -25.969 6.648 6.754 1 91.81 129 SER B C 1
ATOM 3865 O O . SER B 1 129 ? -25.047 6.23 6.055 1 91.81 129 SER B O 1
ATOM 3867 N N . VAL B 1 130 ? -26.188 7.945 7.07 1 91.12 130 VAL B N 1
ATOM 3868 C CA . VAL B 1 130 ? -25.297 8.961 6.551 1 91.12 130 VAL B CA 1
ATOM 3869 C C . VAL B 1 130 ? -23.891 8.742 7.102 1 91.12 130 VAL B C 1
ATOM 3871 O O . VAL B 1 130 ? -22.906 8.836 6.367 1 91.12 130 VAL B O 1
ATOM 3874 N N . ASN B 1 131 ? -23.812 8.383 8.336 1 90 131 ASN B N 1
ATOM 3875 C CA . ASN B 1 131 ? -22.516 8.125 8.961 1 90 131 ASN B CA 1
ATOM 3876 C C . ASN B 1 131 ? -21.812 6.945 8.312 1 90 131 ASN B C 1
ATOM 3878 O O . ASN B 1 131 ? -20.594 6.973 8.141 1 90 131 ASN B O 1
ATOM 3882 N N . ASN B 1 132 ? -22.547 5.996 7.973 1 91.81 132 ASN B N 1
ATOM 3883 C CA . ASN B 1 132 ? -21.969 4.828 7.309 1 91.81 132 ASN B CA 1
ATOM 3884 C C . ASN B 1 132 ? -21.422 5.18 5.93 1 91.81 132 ASN B C 1
ATOM 3886 O O . ASN B 1 132 ? -20.344 4.719 5.551 1 91.81 132 ASN B O 1
ATOM 3890 N N . VAL B 1 133 ? -22.156 5.98 5.242 1 93.38 133 VAL B N 1
ATOM 3891 C CA . VAL B 1 133 ? -21.719 6.402 3.914 1 93.38 133 VAL B CA 1
ATOM 3892 C C . VAL B 1 133 ? -20.438 7.219 4.023 1 93.38 133 VAL B C 1
ATOM 3894 O O . VAL B 1 133 ? -19.484 6.988 3.283 1 93.38 133 VAL B O 1
ATOM 3897 N N . VAL B 1 134 ? -20.438 8.133 4.973 1 93.31 134 VAL B N 1
ATOM 3898 C CA . VAL B 1 134 ? -19.266 8.984 5.18 1 93.31 134 VAL B CA 1
ATOM 3899 C C . VAL B 1 134 ? -18.062 8.133 5.531 1 93.31 134 VAL B C 1
ATOM 3901 O O . VAL B 1 134 ? -16.969 8.32 4.969 1 93.31 134 VAL B O 1
ATOM 3904 N N . SER B 1 135 ? -18.25 7.219 6.391 1 93.44 135 SER B N 1
ATOM 3905 C CA . SER B 1 135 ? -17.172 6.328 6.809 1 93.44 135 SER B CA 1
ATOM 3906 C C . SER B 1 135 ? -16.609 5.555 5.625 1 93.44 135 SER B C 1
ATOM 3908 O O . SER B 1 135 ? -15.383 5.406 5.5 1 93.44 135 SER B O 1
ATOM 3910 N N . ASN B 1 136 ? -17.453 5.094 4.785 1 94.62 136 ASN B N 1
ATOM 3911 C CA . ASN B 1 136 ? -17.016 4.336 3.613 1 94.62 136 ASN B CA 1
ATOM 3912 C C . ASN B 1 136 ? -16.234 5.211 2.635 1 94.62 136 ASN B C 1
ATOM 3914 O O . ASN B 1 136 ? -15.258 4.762 2.037 1 94.62 136 ASN B O 1
ATOM 3918 N N . LEU B 1 137 ? -16.688 6.422 2.473 1 95.88 137 LEU B N 1
ATOM 3919 C CA . LEU B 1 137 ? -16 7.355 1.585 1 95.88 137 LEU B CA 1
ATOM 3920 C C . LEU B 1 137 ? -14.578 7.621 2.07 1 95.88 137 LEU B C 1
ATOM 3922 O O . LEU B 1 137 ? -13.641 7.645 1.271 1 95.88 137 LEU B O 1
ATOM 3926 N N . PHE B 1 138 ? -14.445 7.746 3.357 1 95 138 PHE B N 1
ATOM 3927 C CA . PHE B 1 138 ? -13.109 7.961 3.906 1 95 138 PHE B CA 1
ATOM 3928 C C . PHE B 1 138 ? -12.242 6.723 3.719 1 95 138 PHE B C 1
ATOM 3930 O O . PHE B 1 138 ? -11.062 6.832 3.379 1 95 138 PHE B O 1
ATOM 3937 N N . LYS B 1 139 ? -12.82 5.629 3.957 1 96.06 139 LYS B N 1
ATOM 3938 C CA . LYS B 1 139 ? -12.078 4.387 3.771 1 96.06 139 LYS B CA 1
ATOM 3939 C C . LYS B 1 139 ? -11.539 4.273 2.348 1 96.06 139 LYS B C 1
ATOM 3941 O O . LYS B 1 139 ? -10.383 3.895 2.143 1 96.06 139 LYS B O 1
ATOM 3946 N N . ARG B 1 140 ? -12.344 4.59 1.408 1 97.31 140 ARG B N 1
ATOM 3947 C CA . ARG B 1 140 ? -11.938 4.566 0.008 1 97.31 140 ARG B CA 1
ATOM 3948 C C . ARG B 1 140 ? -10.852 5.605 -0.264 1 97.31 140 ARG B C 1
ATOM 3950 O O . ARG B 1 140 ? -9.875 5.324 -0.966 1 97.31 140 ARG B O 1
ATOM 3957 N N . ALA B 1 141 ? -11.086 6.797 0.251 1 97.5 141 ALA B N 1
ATOM 3958 C CA . ALA B 1 141 ? -10.094 7.852 0.066 1 97.5 141 ALA B CA 1
ATOM 3959 C C . ALA B 1 141 ? -8.719 7.41 0.568 1 97.5 141 ALA B C 1
ATOM 3961 O O . ALA B 1 141 ? -7.707 7.629 -0.1 1 97.5 141 ALA B O 1
ATOM 3962 N N . TYR B 1 142 ? -8.719 6.77 1.722 1 97.12 142 TYR B N 1
ATOM 3963 C CA . TYR B 1 142 ? -7.465 6.316 2.311 1 97.12 142 TYR B CA 1
ATOM 3964 C C . TYR B 1 142 ? -6.797 5.266 1.431 1 97.12 142 TYR B C 1
ATOM 3966 O O . TYR B 1 142 ? -5.57 5.207 1.346 1 97.12 142 TYR B O 1
ATOM 3974 N N . LYS B 1 143 ? -7.547 4.43 0.759 1 97.38 143 LYS B N 1
ATOM 3975 C CA . LYS B 1 143 ? -6.984 3.463 -0.181 1 97.38 143 LYS B CA 1
ATOM 3976 C C . LYS B 1 143 ? -6.281 4.168 -1.337 1 97.38 143 LYS B C 1
ATOM 3978 O O . LYS B 1 143 ? -5.168 3.797 -1.71 1 97.38 143 LYS B O 1
ATOM 3983 N N . TYR B 1 144 ? -6.91 5.18 -1.831 1 98.19 144 TYR B N 1
ATOM 3984 C CA . TYR B 1 144 ? -6.316 5.922 -2.938 1 98.19 144 TYR B CA 1
ATOM 3985 C C . TYR B 1 144 ? -5.059 6.656 -2.488 1 98.19 144 TYR B C 1
ATOM 3987 O O . TYR B 1 144 ? -4.07 6.715 -3.227 1 98.19 144 TYR B O 1
ATOM 3995 N N . PHE B 1 145 ? -5.133 7.242 -1.291 1 98.12 145 PHE B N 1
ATOM 3996 C CA . PHE B 1 145 ? -3.941 7.906 -0.777 1 98.12 145 PHE B CA 1
ATOM 3997 C C . PHE B 1 145 ? -2.809 6.906 -0.576 1 98.12 145 PHE B C 1
ATOM 3999 O O . PHE B 1 145 ? -1.645 7.223 -0.833 1 98.12 145 PHE B O 1
ATOM 4006 N N . LYS B 1 146 ? -3.156 5.77 -0.082 1 97.81 146 LYS B N 1
ATOM 4007 C CA . LYS B 1 146 ? -2.15 4.727 0.103 1 97.81 146 LYS B CA 1
ATOM 4008 C C . LYS B 1 146 ? -1.521 4.328 -1.229 1 97.81 146 LYS B C 1
ATOM 4010 O O . LYS B 1 146 ? -0.296 4.242 -1.341 1 97.81 146 LYS B O 1
ATOM 4015 N N . ALA B 1 147 ? -2.346 4.066 -2.271 1 98.38 147 ALA B N 1
ATOM 4016 C CA . ALA B 1 147 ? -1.835 3.742 -3.6 1 98.38 147 ALA B CA 1
ATOM 4017 C C . ALA B 1 147 ? -0.966 4.871 -4.145 1 98.38 147 ALA B C 1
ATOM 4019 O O . ALA B 1 147 ? 0.109 4.621 -4.699 1 98.38 147 ALA B O 1
ATOM 4020 N N . ALA B 1 148 ? -1.443 6.094 -3.979 1 97.88 148 ALA B N 1
ATOM 4021 C CA . ALA B 1 148 ? -0.694 7.262 -4.43 1 97.88 148 ALA B CA 1
ATOM 4022 C C . ALA B 1 148 ? 0.67 7.336 -3.748 1 97.88 148 ALA B C 1
ATOM 4024 O O . ALA B 1 148 ? 1.666 7.699 -4.379 1 97.88 148 ALA B O 1
ATOM 4025 N N . SER B 1 149 ? 0.693 7.027 -2.459 1 97.88 149 SER B N 1
ATOM 4026 C CA . SER B 1 149 ? 1.941 7.098 -1.707 1 97.88 149 SER B CA 1
ATOM 4027 C C . SER B 1 149 ? 2.977 6.125 -2.258 1 97.88 149 SER B C 1
ATOM 4029 O O . SER B 1 149 ? 4.176 6.414 -2.25 1 97.88 149 SER B O 1
ATOM 4031 N N . ILE B 1 150 ? 2.553 4.965 -2.74 1 97.88 150 ILE B N 1
ATOM 4032 C CA . ILE B 1 150 ? 3.455 3.967 -3.307 1 97.88 150 ILE B CA 1
ATOM 4033 C C . ILE B 1 150 ? 4.09 4.508 -4.586 1 97.88 150 ILE B C 1
ATOM 4035 O O . ILE B 1 150 ? 5.305 4.414 -4.773 1 97.88 150 ILE B O 1
ATOM 4039 N N . ILE B 1 151 ? 3.268 5.086 -5.426 1 97.62 151 ILE B N 1
ATOM 4040 C CA . ILE B 1 151 ? 3.756 5.68 -6.664 1 97.62 151 ILE B CA 1
ATOM 4041 C C . ILE B 1 151 ? 4.684 6.852 -6.348 1 97.62 151 ILE B C 1
ATOM 4043 O O . ILE B 1 151 ? 5.707 7.039 -7.008 1 97.62 151 ILE B O 1
ATOM 4047 N N . TYR B 1 152 ? 4.305 7.609 -5.297 1 97 152 TYR B N 1
ATOM 4048 C CA . TYR B 1 152 ? 5.113 8.734 -4.84 1 97 152 TYR B CA 1
ATOM 4049 C C . TYR B 1 152 ? 6.504 8.273 -4.422 1 97 152 TYR B C 1
ATOM 4051 O O . TYR B 1 152 ? 7.5 8.93 -4.734 1 97 152 TYR B O 1
ATOM 4059 N N . GLU B 1 153 ? 6.574 7.195 -3.777 1 96.38 153 GLU B N 1
ATOM 4060 C CA . GLU B 1 153 ? 7.852 6.641 -3.342 1 96.38 153 GLU B CA 1
ATOM 4061 C C . GLU B 1 153 ? 8.656 6.117 -4.527 1 96.38 153 GLU B C 1
ATOM 4063 O O . GLU B 1 153 ? 9.891 6.195 -4.527 1 96.38 153 GLU B O 1
ATOM 4068 N N . ASP B 1 154 ? 7.934 5.535 -5.5 1 97.44 154 ASP B N 1
ATOM 4069 C CA . ASP B 1 154 ? 8.633 5.117 -6.707 1 97.44 154 ASP B CA 1
ATOM 4070 C C . ASP B 1 154 ? 9.242 6.312 -7.43 1 97.44 154 ASP B C 1
ATOM 4072 O O . ASP B 1 154 ? 10.383 6.246 -7.898 1 97.44 154 ASP B O 1
ATOM 4076 N N . TRP B 1 155 ? 8.461 7.391 -7.496 1 96.75 155 TRP B N 1
ATOM 4077 C CA . TRP B 1 155 ? 8.93 8.656 -8.055 1 96.75 155 TRP B CA 1
ATOM 4078 C C . TRP B 1 155 ? 10.172 9.148 -7.316 1 96.75 155 TRP B C 1
ATOM 4080 O O . TRP B 1 155 ? 11.172 9.5 -7.945 1 96.75 155 TRP B O 1
ATOM 4090 N N . ALA B 1 156 ? 10.109 9.094 -6.027 1 96.38 156 ALA B N 1
ATOM 4091 C CA . ALA B 1 156 ? 11.227 9.516 -5.184 1 96.38 156 ALA B CA 1
ATOM 4092 C C . ALA B 1 156 ? 12.469 8.672 -5.461 1 96.38 156 ALA B C 1
ATOM 4094 O O . ALA B 1 156 ? 13.578 9.203 -5.527 1 96.38 156 ALA B O 1
ATOM 4095 N N . SER B 1 157 ? 12.289 7.363 -5.637 1 96.56 157 SER B N 1
ATOM 4096 C CA . SER B 1 157 ? 13.406 6.453 -5.867 1 96.56 157 SER B CA 1
ATOM 4097 C C . SER B 1 157 ? 14.109 6.77 -7.18 1 96.56 157 SER B C 1
ATOM 4099 O O . SER B 1 157 ? 15.336 6.68 -7.27 1 96.56 157 SER B O 1
ATOM 4101 N N . LEU B 1 158 ? 13.383 7.086 -8.195 1 96.5 158 LEU B N 1
ATOM 4102 C CA . LEU B 1 158 ? 13.961 7.43 -9.492 1 96.5 158 LEU B CA 1
ATOM 4103 C C . LEU B 1 158 ? 14.789 8.711 -9.398 1 96.5 158 LEU B C 1
ATOM 4105 O O . LEU B 1 158 ? 15.906 8.766 -9.898 1 96.5 158 LEU B O 1
ATOM 4109 N N . ASN B 1 159 ? 14.211 9.734 -8.711 1 95.69 159 ASN B N 1
ATOM 4110 C CA . ASN B 1 159 ? 14.945 10.984 -8.531 1 95.69 159 ASN B CA 1
ATOM 4111 C C . ASN B 1 159 ? 16.219 10.773 -7.723 1 95.69 159 ASN B C 1
ATOM 4113 O O . ASN B 1 159 ? 17.25 11.398 -8 1 95.69 159 ASN B O 1
ATOM 4117 N N . LYS B 1 160 ? 16.125 9.914 -6.758 1 95.31 160 LYS B N 1
ATOM 4118 C CA . LYS B 1 160 ? 17.266 9.648 -5.887 1 95.31 160 LYS B CA 1
ATOM 4119 C C . LYS B 1 160 ? 18.438 9.055 -6.672 1 95.31 160 LYS B C 1
ATOM 4121 O O . LYS B 1 160 ? 19.609 9.297 -6.344 1 95.31 160 LYS B O 1
ATOM 4126 N N . ILE B 1 161 ? 18.109 8.258 -7.746 1 94.06 161 ILE B N 1
ATOM 4127 C CA . ILE B 1 161 ? 19.125 7.645 -8.586 1 94.06 161 ILE B CA 1
ATOM 4128 C C . ILE B 1 161 ? 20 8.734 -9.219 1 94.06 161 ILE B C 1
ATOM 4130 O O . ILE B 1 161 ? 21.203 8.562 -9.391 1 94.06 161 ILE B O 1
ATOM 4134 N N . ALA B 1 162 ? 19.438 9.898 -9.5 1 95.19 162 ALA B N 1
ATOM 4135 C CA . ALA B 1 162 ? 20.125 10.984 -10.203 1 95.19 162 ALA B CA 1
ATOM 4136 C C . ALA B 1 162 ? 20.844 11.898 -9.219 1 95.19 162 ALA B C 1
ATOM 4138 O O . ALA B 1 162 ? 21.641 12.75 -9.625 1 95.19 162 ALA B O 1
ATOM 4139 N N . LEU B 1 163 ? 20.625 11.766 -7.938 1 95.94 163 LEU B N 1
ATOM 4140 C CA . LEU B 1 163 ? 21.156 12.664 -6.918 1 95.94 163 LEU B CA 1
ATOM 4141 C C . LEU B 1 163 ? 22.625 12.359 -6.645 1 95.94 163 LEU B C 1
ATOM 4143 O O . LEU B 1 163 ? 23.016 11.195 -6.527 1 95.94 163 LEU B O 1
ATOM 4147 N N . ASP B 1 164 ? 23.438 13.375 -6.613 1 95.75 164 ASP B N 1
ATOM 4148 C CA . ASP B 1 164 ? 24.844 13.25 -6.246 1 95.75 164 ASP B CA 1
ATOM 4149 C C . ASP B 1 164 ? 25.016 13.227 -4.727 1 95.75 164 ASP B C 1
ATOM 4151 O O . ASP B 1 164 ? 24.875 14.258 -4.066 1 95.75 164 ASP B O 1
ATOM 4155 N N . LYS B 1 165 ? 25.5 12.141 -4.242 1 92.75 165 LYS B N 1
ATOM 4156 C CA . LYS B 1 165 ? 25.578 11.938 -2.797 1 92.75 165 LYS B CA 1
ATOM 4157 C C . LYS B 1 165 ? 26.656 12.828 -2.174 1 92.75 165 LYS B C 1
ATOM 4159 O O . LYS B 1 165 ? 26.5 13.273 -1.035 1 92.75 165 LYS B O 1
ATOM 4164 N N . ASN B 1 166 ? 27.656 13.062 -2.879 1 94.38 166 ASN B N 1
ATOM 4165 C CA . ASN B 1 166 ? 28.719 13.914 -2.371 1 94.38 166 ASN B CA 1
ATOM 4166 C C . ASN B 1 166 ? 28.281 15.367 -2.258 1 94.38 166 ASN B C 1
ATOM 4168 O O . ASN B 1 166 ? 28.562 16.031 -1.261 1 94.38 166 ASN B O 1
ATOM 4172 N N . LEU B 1 167 ? 27.656 15.82 -3.268 1 94.81 167 LEU B N 1
ATOM 4173 C CA . LEU B 1 167 ? 27.141 17.188 -3.236 1 94.81 167 LEU B CA 1
ATOM 4174 C C . LEU B 1 167 ? 26.109 17.344 -2.125 1 94.81 167 LEU B C 1
ATOM 4176 O O . LEU B 1 167 ? 26.078 18.391 -1.453 1 94.81 167 LEU B O 1
ATOM 4180 N N . LEU B 1 168 ? 25.312 16.375 -1.98 1 95.12 168 LEU B N 1
ATOM 4181 C CA . LEU B 1 168 ? 24.312 16.406 -0.924 1 95.12 168 LEU B CA 1
ATOM 4182 C C . LEU B 1 168 ? 24.969 16.516 0.448 1 95.12 168 LEU B C 1
ATOM 4184 O O . LEU B 1 168 ? 24.516 17.281 1.298 1 95.12 168 LEU B O 1
ATOM 4188 N N . PHE B 1 169 ? 25.969 15.766 0.641 1 93.75 169 PHE B N 1
ATOM 4189 C CA . PHE B 1 169 ? 26.656 15.781 1.92 1 93.75 169 PHE B CA 1
ATOM 4190 C C . PHE B 1 169 ? 27.25 17.156 2.195 1 93.75 169 PHE B C 1
ATOM 4192 O O . PHE B 1 169 ? 27.109 17.688 3.299 1 93.75 169 PHE B O 1
ATOM 4199 N N . LYS B 1 170 ? 27.891 17.688 1.25 1 95.38 170 LYS B N 1
ATOM 4200 C CA . LYS B 1 170 ? 28.484 19.016 1.394 1 95.38 170 LYS B CA 1
ATOM 4201 C C . LYS B 1 170 ? 27.406 20.062 1.697 1 95.38 170 LYS B C 1
ATOM 4203 O O . LYS B 1 170 ? 27.625 20.953 2.523 1 95.38 170 LYS B O 1
ATOM 4208 N N . PHE B 1 171 ? 26.359 19.969 1.049 1 96.38 171 PHE B N 1
ATOM 4209 C CA . PHE B 1 171 ? 25.266 20.891 1.264 1 96.38 171 PHE B CA 1
ATOM 4210 C C . PHE B 1 171 ? 24.734 20.797 2.693 1 96.38 171 PHE B C 1
ATOM 4212 O O . PHE B 1 171 ? 24.5 21.812 3.346 1 96.38 171 PHE B O 1
ATOM 4219 N N . LYS B 1 172 ? 24.531 19.547 3.189 1 95.19 172 LYS B N 1
ATOM 4220 C CA . LYS B 1 172 ? 24.047 19.328 4.547 1 95.19 172 LYS B CA 1
ATOM 4221 C C . LYS B 1 172 ? 24.953 20 5.574 1 95.19 172 LYS B C 1
ATOM 4223 O O . LYS B 1 172 ? 24.453 20.641 6.504 1 95.19 172 LYS B O 1
ATOM 4228 N N . VAL B 1 173 ? 26.203 19.859 5.352 1 93.12 173 VAL B N 1
ATOM 4229 C CA . VAL B 1 173 ? 27.188 20.438 6.273 1 93.12 173 VAL B CA 1
ATOM 4230 C C . VAL B 1 173 ? 27.109 21.969 6.219 1 93.12 173 VAL B C 1
ATOM 4232 O O . VAL B 1 173 ? 27.062 22.625 7.258 1 93.12 173 VAL B O 1
ATOM 4235 N N . SER B 1 174 ? 27.062 22.484 5.027 1 94.81 174 SER B N 1
ATOM 4236 C CA . SER B 1 174 ? 27 23.938 4.852 1 94.81 174 SER B CA 1
ATOM 4237 C C . SER B 1 174 ? 25.734 24.516 5.473 1 94.81 174 SER B C 1
ATOM 4239 O O . SER B 1 174 ? 25.781 25.562 6.117 1 94.81 174 SER B O 1
ATOM 4241 N N . LEU B 1 175 ? 24.656 23.891 5.246 1 95.75 175 LEU B N 1
ATOM 4242 C CA . LEU B 1 175 ? 23.375 24.359 5.781 1 95.75 175 LEU B CA 1
ATOM 4243 C C . LEU B 1 175 ? 23.391 24.328 7.305 1 95.75 175 LEU B C 1
ATOM 4245 O O . LEU B 1 175 ? 22.891 25.25 7.953 1 95.75 175 LEU B O 1
ATOM 4249 N N . LYS B 1 176 ? 23.891 23.281 7.855 1 93.69 176 LYS B N 1
ATOM 4250 C CA . LYS B 1 176 ? 24 23.156 9.305 1 93.69 176 LYS B CA 1
ATOM 4251 C C . LYS B 1 176 ? 24.828 24.281 9.898 1 93.69 176 LYS B C 1
ATOM 4253 O O . LYS B 1 176 ? 24.453 24.875 10.922 1 93.69 176 LYS B O 1
ATOM 4258 N N . ASP B 1 177 ? 25.891 24.594 9.227 1 91.88 177 ASP B N 1
ATOM 4259 C CA . ASP B 1 177 ? 26.781 25.656 9.688 1 91.88 177 ASP B CA 1
ATOM 4260 C C . ASP B 1 177 ? 26.094 27.016 9.609 1 91.88 177 ASP B C 1
ATOM 4262 O O . ASP B 1 177 ? 26.344 27.891 10.445 1 91.88 177 ASP B O 1
ATOM 4266 N N . MET B 1 178 ? 25.281 27.172 8.641 1 91.75 178 MET B N 1
ATOM 4267 C CA . MET B 1 178 ? 24.547 28.422 8.469 1 91.75 178 MET B CA 1
ATOM 4268 C C . MET B 1 178 ? 23.516 28.609 9.578 1 91.75 178 MET B C 1
ATOM 4270 O O . MET B 1 178 ? 23.312 29.734 10.047 1 91.75 178 MET B O 1
ATOM 4274 N N . ILE B 1 179 ? 22.938 27.547 10.023 1 92.44 179 ILE B N 1
ATOM 4275 C CA . ILE B 1 179 ? 21.812 27.609 10.961 1 92.44 179 ILE B CA 1
ATOM 4276 C C . ILE B 1 179 ? 22.344 27.609 12.391 1 92.44 179 ILE B C 1
ATOM 4278 O O . ILE B 1 179 ? 21.828 28.344 13.242 1 92.44 179 ILE B O 1
ATOM 4282 N N . PHE B 1 180 ? 23.344 26.688 12.68 1 91.12 180 PHE B N 1
ATOM 4283 C CA . PHE B 1 180 ? 23.828 26.531 14.047 1 91.12 180 PHE B CA 1
ATOM 4284 C C . PHE B 1 180 ? 25.281 27.016 14.156 1 91.12 180 PHE B C 1
ATOM 4286 O O . PHE B 1 180 ? 26.188 26.203 14.336 1 91.12 180 PHE B O 1
ATOM 4293 N N . PRO B 1 181 ? 25.531 28.188 14.242 1 73.81 181 PRO B N 1
ATOM 4294 C CA . PRO B 1 181 ? 26.938 28.594 14.312 1 73.81 181 PRO B CA 1
ATOM 4295 C C . PRO B 1 181 ? 27.609 28.172 15.625 1 73.81 181 PRO B C 1
ATOM 4297 O O . PRO B 1 181 ? 28.812 27.922 15.648 1 73.81 181 PRO B O 1
ATOM 4300 N N . ASP B 1 182 ? 26.859 28.109 16.656 1 74.38 182 ASP B N 1
ATOM 4301 C CA . ASP B 1 182 ? 27.5 27.781 17.938 1 74.38 182 ASP B CA 1
ATOM 4302 C C . ASP B 1 182 ? 26.734 26.672 18.656 1 74.38 182 ASP B C 1
ATOM 4304 O O . ASP B 1 182 ? 25.5 26.594 18.547 1 74.38 182 ASP B O 1
ATOM 4308 N N . CYS B 1 183 ? 27.609 25.703 19.156 1 66.38 183 CYS B N 1
ATOM 4309 C CA . CYS B 1 183 ? 27.047 24.609 19.938 1 66.38 183 CYS B CA 1
ATOM 4310 C C . CYS B 1 183 ? 26.828 25.031 21.375 1 66.38 183 CYS B C 1
ATOM 4312 O O . CYS B 1 183 ? 27.641 25.734 21.953 1 66.38 183 CYS B O 1
ATOM 4314 N N . ARG B 1 184 ? 25.594 24.828 21.781 1 67.5 184 ARG B N 1
ATOM 4315 C CA . ARG B 1 184 ? 25.328 25.031 23.203 1 67.5 184 ARG B CA 1
ATOM 4316 C C . ARG B 1 184 ? 25.078 23.703 23.922 1 67.5 184 ARG B C 1
ATOM 4318 O O . ARG B 1 184 ? 24.438 22.812 23.359 1 67.5 184 ARG B O 1
ATOM 4325 N N . ILE B 1 185 ? 25.859 23.406 24.891 1 67.38 185 ILE B N 1
ATOM 4326 C CA . ILE B 1 185 ? 25.578 22.266 25.766 1 67.38 185 ILE B CA 1
ATOM 4327 C C . ILE B 1 185 ? 24.359 22.562 26.625 1 67.38 185 ILE B C 1
ATOM 4329 O O . ILE B 1 185 ? 24.406 23.469 27.469 1 67.38 185 ILE B O 1
ATOM 4333 N N . ALA B 1 186 ? 23.266 22.078 26.266 1 79.62 186 ALA B N 1
ATOM 4334 C CA . ALA B 1 186 ? 22.031 22.25 27.031 1 79.62 186 ALA B CA 1
ATOM 4335 C C . ALA B 1 186 ? 21.219 20.969 27.062 1 79.62 186 ALA B C 1
ATOM 4337 O O . ALA B 1 186 ? 21.531 20.016 26.344 1 79.62 186 ALA B O 1
ATOM 4338 N N . PRO B 1 187 ? 20.422 20.812 28.109 1 86.25 187 PRO B N 1
ATOM 4339 C CA . PRO B 1 187 ? 19.5 19.688 28.078 1 86.25 187 PRO B CA 1
ATOM 4340 C C . PRO B 1 187 ? 18.75 19.547 26.75 1 86.25 187 PRO B C 1
ATOM 4342 O O . PRO B 1 187 ? 18.609 20.531 26.031 1 86.25 187 PRO B O 1
ATOM 4345 N N . LEU B 1 188 ? 18.328 18.328 26.5 1 90.69 188 LEU B N 1
ATOM 4346 C CA . LEU B 1 188 ? 17.656 18.047 25.234 1 90.69 188 LEU B CA 1
ATOM 4347 C C . LEU B 1 188 ? 16.406 18.891 25.078 1 90.69 188 LEU B C 1
ATOM 4349 O O . LEU B 1 188 ? 15.656 19.078 26.031 1 90.69 188 LEU B O 1
ATOM 4353 N N . GLY B 1 189 ? 16.266 19.375 23.906 1 92.12 189 GLY B N 1
ATOM 4354 C CA . GLY B 1 189 ? 15.07 20.141 23.594 1 92.12 189 GLY B CA 1
ATOM 4355 C C . GLY B 1 189 ? 13.836 19.266 23.438 1 92.12 189 GLY B C 1
ATOM 4356 O O . GLY B 1 189 ? 13.945 18.031 23.375 1 92.12 189 GLY B O 1
ATOM 4357 N N . LYS B 1 190 ? 12.688 19.891 23.391 1 92.69 190 LYS B N 1
ATOM 4358 C CA . LYS B 1 190 ? 11.414 19.188 23.219 1 92.69 190 LYS B CA 1
ATOM 4359 C C . LYS B 1 190 ? 10.992 19.156 21.75 1 92.69 190 LYS B C 1
ATOM 4361 O O . LYS B 1 190 ? 11.43 20 20.969 1 92.69 190 LYS B O 1
ATOM 4366 N N . GLU B 1 191 ? 10.195 18.141 21.453 1 95.19 191 GLU B N 1
ATOM 4367 C CA . GLU B 1 191 ? 9.68 17.984 20.094 1 95.19 191 GLU B CA 1
ATOM 4368 C C . GLU B 1 191 ? 8.18 18.219 20.047 1 95.19 191 GLU B C 1
ATOM 4370 O O . GLU B 1 191 ? 7.453 17.828 20.953 1 95.19 191 GLU B O 1
ATOM 4375 N N . ARG B 1 192 ? 7.727 18.859 19.078 1 95.38 192 ARG B N 1
ATOM 4376 C CA . ARG B 1 192 ? 6.309 19.031 18.75 1 95.38 192 ARG B CA 1
ATOM 4377 C C . ARG B 1 192 ? 6.02 18.641 17.312 1 95.38 192 ARG B C 1
ATOM 4379 O O . ARG B 1 192 ? 6.695 19.094 16.391 1 95.38 192 ARG B O 1
ATOM 4386 N N . HIS B 1 193 ? 5.055 17.797 17.125 1 96.12 193 HIS B N 1
ATOM 4387 C CA . HIS B 1 193 ? 4.723 17.312 15.781 1 96.12 193 HIS B CA 1
ATOM 4388 C C . HIS B 1 193 ? 3.355 17.812 15.336 1 96.12 193 HIS B C 1
ATOM 4390 O O . HIS B 1 193 ? 2.379 17.719 16.078 1 96.12 193 HIS B O 1
ATOM 4396 N N . LEU B 1 194 ? 3.307 18.359 14.125 1 96.5 194 LEU B N 1
ATOM 4397 C CA . LEU B 1 194 ? 2.088 18.938 13.562 1 96.5 194 LEU B CA 1
ATOM 4398 C C . LEU B 1 194 ? 2.057 18.766 12.047 1 96.5 194 LEU B C 1
ATOM 4400 O O . LEU B 1 194 ? 2.99 18.203 11.461 1 96.5 194 LEU B O 1
ATOM 4404 N N . PHE B 1 195 ? 0.914 19.125 11.438 1 96.44 195 PHE B N 1
ATOM 4405 C CA . PHE B 1 195 ? 0.791 19.312 9.992 1 96.44 195 PHE B CA 1
ATOM 4406 C C . PHE B 1 195 ? 0.553 20.766 9.641 1 96.44 195 PHE B C 1
ATOM 4408 O O . PHE B 1 195 ? -0.19 21.469 10.336 1 96.44 195 PHE B O 1
ATOM 4415 N N . SER B 1 196 ? 1.265 21.203 8.641 1 96 196 SER B N 1
ATOM 4416 C CA . SER B 1 196 ? 0.957 22.531 8.102 1 96 196 SER B CA 1
ATOM 4417 C C . SER B 1 196 ? 0.117 22.422 6.828 1 96 196 SER B C 1
ATOM 4419 O O . SER B 1 196 ? -0.476 23.406 6.391 1 96 196 SER B O 1
ATOM 4421 N N . THR B 1 197 ? 0.163 21.297 6.23 1 95.62 197 THR B N 1
ATOM 4422 C CA . THR B 1 197 ? -0.558 20.969 5.004 1 95.62 197 THR B CA 1
ATOM 4423 C C . THR B 1 197 ? -1.414 19.719 5.188 1 95.62 197 THR B C 1
ATOM 4425 O O . THR B 1 197 ? -1.002 18.781 5.863 1 95.62 197 THR B O 1
ATOM 4428 N N . ALA B 1 198 ? -2.594 19.734 4.66 1 95.25 198 ALA B N 1
ATOM 4429 C CA . ALA B 1 198 ? -3.484 18.594 4.785 1 95.25 198 ALA B CA 1
ATOM 4430 C C . ALA B 1 198 ? -4.262 18.344 3.494 1 95.25 198 ALA B C 1
ATOM 4432 O O . ALA B 1 198 ? -4.473 19.281 2.711 1 95.25 198 ALA B O 1
ATOM 4433 N N . PHE B 1 199 ? -4.547 17.141 3.25 1 95.94 199 PHE B N 1
ATOM 4434 C CA . PHE B 1 199 ? -5.535 16.781 2.238 1 95.94 199 PHE B CA 1
ATOM 4435 C C . PHE B 1 199 ? -6.949 17.016 2.758 1 95.94 199 PHE B C 1
ATOM 4437 O O . PHE B 1 199 ? -7.387 16.359 3.705 1 95.94 199 PHE B O 1
ATOM 4444 N N . SER B 1 200 ? -7.613 17.953 2.146 1 94.94 200 SER B N 1
ATOM 4445 C CA . SER B 1 200 ? -8.922 18.406 2.615 1 94.94 200 SER B CA 1
ATOM 4446 C C . SER B 1 200 ? -9.945 18.391 1.486 1 94.94 200 SER B C 1
ATOM 4448 O O . SER B 1 200 ? -9.602 18.156 0.327 1 94.94 200 SER B O 1
ATOM 4450 N N . PRO B 1 201 ? -11.258 18.578 1.813 1 95.31 201 PRO B N 1
ATOM 4451 C CA . PRO B 1 201 ? -12.289 18.641 0.774 1 95.31 201 PRO B CA 1
ATOM 4452 C C . PRO B 1 201 ? -12.031 19.75 -0.242 1 95.31 201 PRO B C 1
ATOM 4454 O O . PRO B 1 201 ? -12.523 19.688 -1.371 1 95.31 201 PRO B O 1
ATOM 4457 N N . ASN B 1 202 ? -11.25 20.75 0.12 1 95.12 202 ASN B N 1
ATOM 4458 C CA . ASN B 1 202 ? -10.906 21.844 -0.779 1 95.12 202 ASN B CA 1
ATOM 4459 C C . ASN B 1 202 ? -9.562 21.609 -1.465 1 95.12 202 ASN B C 1
ATOM 4461 O O . ASN B 1 202 ? -8.938 22.562 -1.952 1 95.12 202 ASN B O 1
ATOM 4465 N N . GLY B 1 203 ? -9.141 20.375 -1.498 1 94.19 203 GLY B N 1
ATOM 4466 C CA . GLY B 1 203 ? -7.859 20.031 -2.096 1 94.19 203 GLY B CA 1
ATOM 4467 C C . GLY B 1 203 ? -6.723 20 -1.09 1 94.19 203 GLY B C 1
ATOM 4468 O O . GLY B 1 203 ? -6.922 19.609 0.065 1 94.19 203 GLY B O 1
ATOM 4469 N N . VAL B 1 204 ? -5.586 20.297 -1.622 1 94.94 204 VAL B N 1
ATOM 4470 C CA . VAL B 1 204 ? -4.418 20.406 -0.751 1 94.94 204 VAL B CA 1
ATOM 4471 C C . VAL B 1 204 ? -4.359 21.812 -0.141 1 94.94 204 VAL B C 1
ATOM 4473 O O . VAL B 1 204 ? -4.113 22.781 -0.844 1 94.94 204 VAL B O 1
ATOM 4476 N N . VAL B 1 205 ? -4.613 21.844 1.108 1 94.75 205 VAL B N 1
ATOM 4477 C CA . VAL B 1 205 ? -4.648 23.125 1.795 1 94.75 205 VAL B CA 1
ATOM 4478 C C . VAL B 1 205 ? -3.428 23.266 2.703 1 94.75 205 VAL B C 1
ATOM 4480 O O . VAL B 1 205 ? -3.117 22.344 3.475 1 94.75 205 VAL B O 1
ATOM 4483 N N . SER B 1 206 ? -2.736 24.375 2.586 1 94.56 206 SER B N 1
ATOM 4484 C CA . SER B 1 206 ? -1.547 24.609 3.396 1 94.56 206 SER B CA 1
ATOM 4485 C C . SER B 1 206 ? -1.636 25.938 4.133 1 94.56 206 SER B C 1
ATOM 4487 O O . SER B 1 206 ? -2.072 26.938 3.561 1 94.56 206 SER B O 1
ATOM 4489 N N . PHE B 1 207 ? -1.297 25.938 5.426 1 94 207 PHE B N 1
ATOM 4490 C CA . PHE B 1 207 ? -1.236 27.156 6.23 1 94 207 PHE B CA 1
ATOM 4491 C C . PHE B 1 207 ? 0.207 27.516 6.562 1 94 207 PHE B C 1
ATOM 4493 O O . PHE B 1 207 ? 0.465 28.25 7.516 1 94 207 PHE B O 1
ATOM 4500 N N . THR B 1 208 ? 1.111 27.016 5.766 1 94.62 208 THR B N 1
ATOM 4501 C CA . THR B 1 208 ? 2.539 27.141 6.043 1 94.62 208 THR B CA 1
ATOM 4502 C C . THR B 1 208 ? 2.945 28.609 6.121 1 94.62 208 THR B C 1
ATOM 4504 O O . THR B 1 208 ? 3.809 28.984 6.922 1 94.62 208 THR B O 1
ATOM 4507 N N . GLU B 1 209 ? 2.389 29.453 5.395 1 92.69 209 GLU B N 1
ATOM 4508 C CA . GLU B 1 209 ? 2.742 30.859 5.355 1 92.69 209 GLU B CA 1
ATOM 4509 C C . GLU B 1 209 ? 2.494 31.531 6.707 1 92.69 209 GLU B C 1
ATOM 4511 O O . GLU B 1 209 ? 3.24 32.438 7.109 1 92.69 209 GLU B O 1
ATOM 4516 N N . THR B 1 210 ? 1.452 31.094 7.422 1 93.94 210 THR B N 1
ATOM 4517 C CA . THR B 1 210 ? 1.117 31.688 8.711 1 93.94 210 THR B CA 1
ATOM 4518 C C . THR B 1 210 ? 2.18 31.344 9.75 1 93.94 210 THR B C 1
ATOM 4520 O O . THR B 1 210 ? 2.273 32 10.789 1 93.94 210 THR B O 1
ATOM 4523 N N . LEU B 1 211 ? 2.953 30.312 9.492 1 94.69 211 LEU B N 1
ATOM 4524 C CA . LEU B 1 211 ? 3.949 29.828 10.453 1 94.69 211 LEU B CA 1
ATOM 4525 C C . LEU B 1 211 ? 5.25 30.625 10.312 1 94.69 211 LEU B C 1
ATOM 4527 O O . LEU B 1 211 ? 6.129 30.531 11.164 1 94.69 211 LEU B O 1
ATOM 4531 N N . THR B 1 212 ? 5.344 31.328 9.273 1 93.56 212 THR B N 1
ATOM 4532 C CA . THR B 1 212 ? 6.598 32.031 8.992 1 93.56 212 THR B CA 1
ATOM 4533 C C . THR B 1 212 ? 6.609 33.406 9.633 1 93.56 212 THR B C 1
ATOM 4535 O O . THR B 1 212 ? 7.652 34.062 9.695 1 93.56 212 THR B O 1
ATOM 4538 N N . LYS B 1 213 ? 5.414 33.688 10.195 1 87.06 213 LYS B N 1
ATOM 4539 C CA . LYS B 1 213 ? 5.332 35.031 10.789 1 87.06 213 LYS B CA 1
ATOM 4540 C C . LYS B 1 213 ? 6.281 35.156 11.984 1 87.06 213 LYS B C 1
ATOM 4542 O O . LYS B 1 213 ? 6.355 34.25 12.828 1 87.06 213 LYS B O 1
ATOM 4547 N N . ASN B 1 214 ? 7.125 36.031 12.109 1 85.12 214 ASN B N 1
ATOM 4548 C CA . ASN B 1 214 ? 8.023 36.406 13.203 1 85.12 214 ASN B CA 1
ATOM 4549 C C . ASN B 1 214 ? 9.312 35.594 13.164 1 85.12 214 ASN B C 1
ATOM 4551 O O . ASN B 1 214 ? 9.984 35.438 14.18 1 85.12 214 ASN B O 1
ATOM 4555 N N . LEU B 1 215 ? 9.5 34.844 12.156 1 93.88 215 LEU B N 1
ATOM 4556 C CA . LEU B 1 215 ? 10.789 34.188 11.992 1 93.88 215 LEU B CA 1
ATOM 4557 C C . LEU B 1 215 ? 11.828 35.156 11.438 1 93.88 215 LEU B C 1
ATOM 4559 O O . LEU B 1 215 ? 11.523 35.969 10.562 1 93.88 215 LEU B O 1
ATOM 4563 N N . ASP B 1 216 ? 12.953 35.125 12.016 1 94.44 216 ASP B N 1
ATOM 4564 C CA . ASP B 1 216 ? 14.047 35.969 11.57 1 94.44 216 ASP B CA 1
ATOM 4565 C C . ASP B 1 216 ? 14.695 35.438 10.297 1 94.44 216 ASP B C 1
ATOM 4567 O O . ASP B 1 216 ? 15.094 36.219 9.422 1 94.44 216 ASP B O 1
ATOM 4571 N N . SER B 1 217 ? 14.844 34.125 10.25 1 95.62 217 SER B N 1
ATOM 4572 C CA . SER B 1 217 ? 15.492 33.469 9.117 1 95.62 217 SER B CA 1
ATOM 4573 C C . SER B 1 217 ? 14.641 32.344 8.57 1 95.62 217 SER B C 1
ATOM 4575 O O . SER B 1 217 ? 14.18 31.484 9.336 1 95.62 217 SER B O 1
ATOM 4577 N N . ILE B 1 218 ? 14.469 32.375 7.277 1 96.81 218 ILE B N 1
ATOM 4578 C CA . ILE B 1 218 ? 13.688 31.344 6.59 1 96.81 218 ILE B CA 1
ATOM 4579 C C . ILE B 1 218 ? 14.531 30.703 5.5 1 96.81 218 ILE B C 1
ATOM 4581 O O . ILE B 1 218 ? 15.078 31.391 4.633 1 96.81 218 ILE B O 1
ATOM 4585 N N . TYR B 1 219 ? 14.695 29.438 5.582 1 97.12 219 TYR B N 1
ATOM 4586 C CA . TYR B 1 219 ? 15.383 28.656 4.562 1 97.12 219 TYR B CA 1
ATOM 4587 C C . TYR B 1 219 ? 14.398 27.766 3.803 1 97.12 219 TYR B C 1
ATOM 4589 O O . TYR B 1 219 ? 13.484 27.188 4.398 1 97.12 219 TYR B O 1
ATOM 4597 N N . ILE B 1 220 ? 14.531 27.75 2.49 1 96.69 220 ILE B N 1
ATOM 4598 C CA . ILE B 1 220 ? 13.594 27 1.655 1 96.69 220 ILE B CA 1
ATOM 4599 C C . ILE B 1 220 ? 14.352 25.969 0.83 1 96.69 220 ILE B C 1
ATOM 4601 O O . ILE B 1 220 ? 15.258 26.312 0.075 1 96.69 220 ILE B O 1
ATOM 4605 N N . LEU B 1 221 ? 14.008 24.719 1.024 1 96.81 221 LEU B N 1
ATOM 4606 C CA . LEU B 1 221 ? 14.539 23.625 0.211 1 96.81 221 LEU B CA 1
ATOM 4607 C C . LEU B 1 221 ? 13.602 23.312 -0.952 1 96.81 221 LEU B C 1
ATOM 4609 O O . LEU B 1 221 ? 12.5 22.797 -0.747 1 96.81 221 LEU B O 1
ATOM 4613 N N . LYS B 1 222 ? 14.062 23.578 -2.146 1 94.94 222 LYS B N 1
ATOM 4614 C CA . LYS B 1 222 ? 13.242 23.359 -3.336 1 94.94 222 LYS B CA 1
ATOM 4615 C C . LYS B 1 222 ? 13.672 22.094 -4.07 1 94.94 222 LYS B C 1
ATOM 4617 O O . LYS B 1 222 ? 14.867 21.797 -4.145 1 94.94 222 LYS B O 1
ATOM 4622 N N . GLY B 1 223 ? 12.719 21.422 -4.613 1 93.69 223 GLY B N 1
ATOM 4623 C CA . GLY B 1 223 ? 12.992 20.234 -5.391 1 93.69 223 GLY B CA 1
ATOM 4624 C C . GLY B 1 223 ? 11.883 19.203 -5.312 1 93.69 223 GLY B C 1
ATOM 4625 O O . GLY B 1 223 ? 11.023 19.266 -4.43 1 93.69 223 GLY B O 1
ATOM 4626 N N . GLU B 1 224 ? 11.953 18.234 -6.164 1 92.06 224 GLU B N 1
ATOM 4627 C CA . GLU B 1 224 ? 10.938 17.188 -6.215 1 92.06 224 GLU B CA 1
ATOM 4628 C C . GLU B 1 224 ? 11.172 16.141 -5.125 1 92.06 224 GLU B C 1
ATOM 4630 O O . GLU B 1 224 ? 12.141 16.234 -4.363 1 92.06 224 GLU B O 1
ATOM 4635 N N . THR B 1 225 ? 10.227 15.227 -5.004 1 94.38 225 THR B N 1
ATOM 4636 C CA . THR B 1 225 ? 10.367 14.125 -4.059 1 94.38 225 THR B CA 1
ATOM 4637 C C . THR B 1 225 ? 11.617 13.312 -4.355 1 94.38 225 THR B C 1
ATOM 4639 O O . THR B 1 225 ? 12.078 13.258 -5.5 1 94.38 225 THR B O 1
ATOM 4642 N N . GLY B 1 226 ? 12.281 12.773 -3.326 1 94.44 226 GLY B N 1
ATOM 4643 C CA . GLY B 1 226 ? 13.43 11.898 -3.506 1 94.44 226 GLY B CA 1
ATOM 4644 C C . GLY B 1 226 ? 14.758 12.617 -3.326 1 94.44 226 GLY B C 1
ATOM 4645 O O . GLY B 1 226 ? 15.812 11.977 -3.291 1 94.44 226 GLY B O 1
ATOM 4646 N N . LEU B 1 227 ? 14.742 13.922 -3.189 1 95.31 227 LEU B N 1
ATOM 4647 C CA . LEU B 1 227 ? 15.984 14.68 -3.072 1 95.31 227 LEU B CA 1
ATOM 4648 C C . LEU B 1 227 ? 16.391 14.852 -1.61 1 95.31 227 LEU B C 1
ATOM 4650 O O . LEU B 1 227 ? 16.969 15.867 -1.234 1 95.31 227 LEU B O 1
ATOM 4654 N N . CYS B 1 228 ? 15.93 14 -0.698 1 95.44 228 CYS B N 1
ATOM 4655 C CA . CYS B 1 228 ? 16.375 13.797 0.678 1 95.44 228 CYS B CA 1
ATOM 4656 C C . CYS B 1 228 ? 16.047 15.008 1.539 1 95.44 228 CYS B C 1
ATOM 4658 O O . CYS B 1 228 ? 16.781 15.336 2.469 1 95.44 228 CYS B O 1
ATOM 4660 N N . LYS B 1 229 ? 15.062 15.789 1.176 1 96.56 229 LYS B N 1
ATOM 4661 C CA . LYS B 1 229 ? 14.68 16.969 1.957 1 96.56 229 LYS B CA 1
ATOM 4662 C C . LYS B 1 229 ? 14.297 16.578 3.381 1 96.56 229 LYS B C 1
ATOM 4664 O O . LYS B 1 229 ? 14.727 17.219 4.344 1 96.56 229 LYS B O 1
ATOM 4669 N N . SER B 1 230 ? 13.453 15.523 3.498 1 97.06 230 SER B N 1
ATOM 4670 C CA . SER B 1 230 ? 13.055 15.062 4.824 1 97.06 230 SER B CA 1
ATOM 4671 C C . SER B 1 230 ? 14.266 14.656 5.66 1 97.06 230 SER B C 1
ATOM 4673 O O . SER B 1 230 ? 14.328 14.969 6.852 1 97.06 230 SER B O 1
ATOM 4675 N N . GLU B 1 231 ? 15.172 14.016 5.051 1 96.44 231 GLU B N 1
ATOM 4676 C CA . GLU B 1 231 ? 16.375 13.586 5.754 1 96.44 231 GLU B CA 1
ATOM 4677 C C . GLU B 1 231 ? 17.203 14.781 6.23 1 96.44 231 GLU B C 1
ATOM 4679 O O . GLU B 1 231 ? 17.719 14.781 7.348 1 96.44 231 GLU B O 1
ATOM 4684 N N . ILE B 1 232 ? 17.328 15.742 5.395 1 97.44 232 ILE B N 1
ATOM 4685 C CA . ILE B 1 232 ? 18.047 16.969 5.742 1 97.44 232 ILE B CA 1
ATOM 4686 C C . ILE B 1 232 ? 17.391 17.625 6.957 1 97.44 232 ILE B C 1
ATOM 4688 O O . ILE B 1 232 ? 18.078 18 7.91 1 97.44 232 ILE B O 1
ATOM 4692 N N . LEU B 1 233 ? 16.125 17.719 6.91 1 98.12 233 LEU B N 1
ATOM 4693 C CA . LEU B 1 233 ? 15.359 18.344 7.984 1 98.12 233 LEU B CA 1
ATOM 4694 C C . LEU B 1 233 ? 15.5 17.562 9.281 1 98.12 233 LEU B C 1
ATOM 4696 O O . LEU B 1 233 ? 15.625 18.156 10.359 1 98.12 233 LEU B O 1
ATOM 4700 N N . GLU B 1 234 ? 15.43 16.266 9.164 1 97.56 234 GLU B N 1
ATOM 4701 C CA . GLU B 1 234 ? 15.602 15.406 10.344 1 97.56 234 GLU B CA 1
ATOM 4702 C C . GLU B 1 234 ? 16.969 15.609 10.977 1 97.56 234 GLU B C 1
ATOM 4704 O O . GLU B 1 234 ? 17.094 15.664 12.203 1 97.56 234 GLU B O 1
ATOM 4709 N N . ASP B 1 235 ? 17.953 15.672 10.148 1 96.19 235 ASP B N 1
ATOM 4710 C CA . ASP B 1 235 ? 19.312 15.891 10.633 1 96.19 235 ASP B CA 1
ATOM 4711 C C . ASP B 1 235 ? 19.422 17.234 11.359 1 96.19 235 ASP B C 1
ATOM 4713 O O . ASP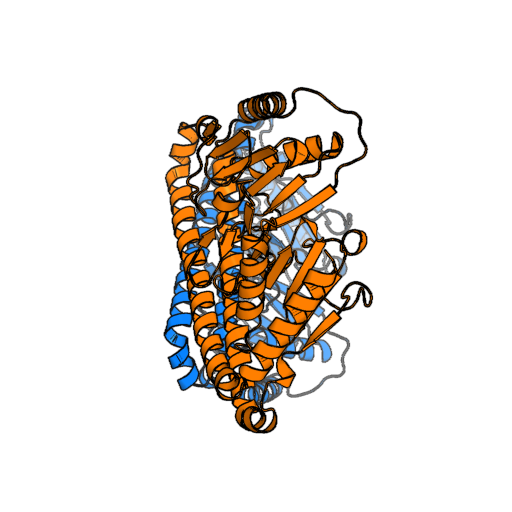 B 1 235 ? 20.016 17.297 12.438 1 96.19 235 ASP B O 1
ATOM 4717 N N . LEU B 1 236 ? 18.906 18.219 10.797 1 97 236 LEU B N 1
ATOM 4718 C CA . LEU B 1 236 ? 18.922 19.547 11.406 1 97 236 LEU B CA 1
ATOM 4719 C C . LEU B 1 236 ? 18.156 19.547 12.734 1 97 236 LEU B C 1
ATOM 4721 O O . LEU B 1 236 ? 18.625 20.109 13.719 1 97 236 LEU B O 1
ATOM 4725 N N . ALA B 1 237 ? 17.016 18.922 12.727 1 97.44 237 ALA B N 1
ATOM 4726 C CA . ALA B 1 237 ? 16.188 18.844 13.93 1 97.44 237 ALA B CA 1
ATOM 4727 C C . ALA B 1 237 ? 16.906 18.109 15.055 1 97.44 237 ALA B C 1
ATOM 4729 O O . ALA B 1 237 ? 16.891 18.562 16.203 1 97.44 237 ALA B O 1
ATOM 4730 N N . ASN B 1 238 ? 17.5 17.031 14.664 1 94.69 238 ASN B N 1
ATOM 4731 C CA . ASN B 1 238 ? 18.25 16.281 15.656 1 94.69 238 ASN B CA 1
ATOM 4732 C C . ASN B 1 238 ? 19.375 17.109 16.266 1 94.69 238 ASN B C 1
ATOM 4734 O O . ASN B 1 238 ? 19.625 17.047 17.469 1 94.69 238 ASN B O 1
ATOM 4738 N N . THR B 1 239 ? 20.062 17.766 15.469 1 93.12 239 THR B N 1
ATOM 4739 C CA . THR B 1 239 ? 21.125 18.641 15.938 1 93.12 239 THR B CA 1
ATOM 4740 C C . THR B 1 239 ? 20.562 19.703 16.875 1 93.12 239 THR B C 1
ATOM 4742 O O . THR B 1 239 ? 21.109 19.953 17.953 1 93.12 239 THR B O 1
ATOM 4745 N N . ALA B 1 240 ? 19.484 20.328 16.5 1 94.69 240 ALA B N 1
ATOM 4746 C CA . ALA B 1 240 ? 18.859 21.359 17.328 1 94.69 240 ALA B CA 1
ATOM 4747 C C . ALA B 1 240 ? 18.453 20.812 18.688 1 94.69 240 ALA B C 1
ATOM 4749 O O . ALA B 1 240 ? 18.734 21.422 19.719 1 94.69 240 ALA B O 1
ATOM 4750 N N . ILE B 1 241 ? 17.812 19.688 18.672 1 94.25 241 ILE B N 1
ATOM 4751 C CA . ILE B 1 241 ? 17.375 19.047 19.906 1 94.25 241 ILE B CA 1
ATOM 4752 C C . ILE B 1 241 ? 18.594 18.75 20.781 1 94.25 241 ILE B C 1
ATOM 4754 O O . ILE B 1 241 ? 18.547 18.953 22 1 94.25 241 ILE B O 1
ATOM 4758 N N . GLY B 1 242 ? 19.625 18.281 20.141 1 90.62 242 GLY B N 1
ATOM 4759 C CA . GLY B 1 242 ? 20.844 17.984 20.859 1 90.62 242 GLY B CA 1
ATOM 4760 C C . GLY B 1 242 ? 21.469 19.219 21.5 1 90.62 242 GLY B C 1
ATOM 4761 O O . GLY B 1 242 ? 22.094 19.125 22.547 1 90.62 242 GLY B O 1
ATOM 4762 N N . TYR B 1 243 ? 21.281 20.344 20.906 1 91.56 243 TYR B N 1
ATOM 4763 C CA . TYR B 1 243 ? 21.797 21.609 21.406 1 91.56 243 TYR B CA 1
ATOM 4764 C C . TYR B 1 243 ? 20.875 22.203 22.469 1 91.56 243 TYR B C 1
ATOM 4766 O O . TYR B 1 243 ? 21.156 23.25 23.047 1 91.56 243 TYR B O 1
ATOM 4774 N N . GLY B 1 244 ? 19.719 21.547 22.656 1 91.31 244 GLY B N 1
ATOM 4775 C CA . GLY B 1 244 ? 18.797 21.969 23.703 1 91.31 244 GLY B CA 1
ATOM 4776 C C . GLY B 1 244 ? 17.672 22.844 23.172 1 91.31 244 GLY B C 1
ATOM 4777 O O . GLY B 1 244 ? 16.922 23.422 23.969 1 91.31 244 GLY B O 1
ATOM 4778 N N . TYR B 1 245 ? 17.594 22.969 21.906 1 93.19 245 TYR B N 1
ATOM 4779 C CA . TYR B 1 245 ? 16.516 23.766 21.328 1 93.19 245 TYR B CA 1
ATOM 4780 C C . TYR B 1 245 ? 15.266 22.938 21.109 1 93.19 245 TYR B C 1
ATOM 4782 O O . TYR B 1 245 ? 15.352 21.75 20.781 1 93.19 245 TYR B O 1
ATOM 4790 N N . ASN B 1 246 ? 14.086 23.578 21.312 1 93.5 246 ASN B N 1
ATOM 4791 C CA . ASN B 1 246 ? 12.836 22.922 20.922 1 93.5 246 ASN B CA 1
ATOM 4792 C C . ASN B 1 246 ? 12.625 22.969 19.422 1 93.5 246 ASN B C 1
ATOM 4794 O O . ASN B 1 246 ? 13.078 23.891 18.75 1 93.5 246 ASN B O 1
ATOM 4798 N N . VAL B 1 247 ? 12.016 21.875 18.938 1 96.81 247 VAL B N 1
ATOM 4799 C CA . VAL B 1 247 ? 11.797 21.812 17.5 1 96.81 247 VAL B CA 1
ATOM 4800 C C . VAL B 1 247 ? 10.328 21.484 17.219 1 96.81 247 VAL B C 1
ATOM 4802 O O . VAL B 1 247 ? 9.742 20.609 17.844 1 96.81 247 VAL B O 1
ATOM 4805 N N . GLU B 1 248 ? 9.711 22.266 16.312 1 97.5 248 GLU B N 1
ATOM 4806 C CA . GLU B 1 248 ? 8.414 21.938 15.727 1 97.5 248 GLU B CA 1
ATOM 4807 C C . GLU B 1 248 ? 8.578 21.203 14.398 1 97.5 248 GLU B C 1
ATOM 4809 O O . GLU B 1 248 ? 9.188 21.734 13.469 1 97.5 248 GLU B O 1
ATOM 4814 N N . TYR B 1 249 ? 8.07 20.016 14.344 1 98.06 249 TYR B N 1
ATOM 4815 C CA . TYR B 1 249 ? 8.086 19.234 13.117 1 98.06 249 TYR B CA 1
ATOM 4816 C C . TYR B 1 249 ? 6.758 19.359 12.375 1 98.06 249 TYR B C 1
ATOM 4818 O O . TYR B 1 249 ? 5.688 19.203 12.969 1 98.06 249 TYR B O 1
ATOM 4826 N N . TYR B 1 250 ? 6.805 19.672 11.18 1 97.69 250 TYR B N 1
ATOM 4827 C CA . TYR B 1 250 ? 5.637 19.625 10.305 1 97.69 250 TYR B CA 1
ATOM 4828 C C . TYR B 1 250 ? 5.77 18.5 9.289 1 97.69 250 TYR B C 1
ATOM 4830 O O . TYR B 1 250 ? 6.684 18.5 8.461 1 97.69 250 TYR B O 1
ATOM 4838 N N . HIS B 1 2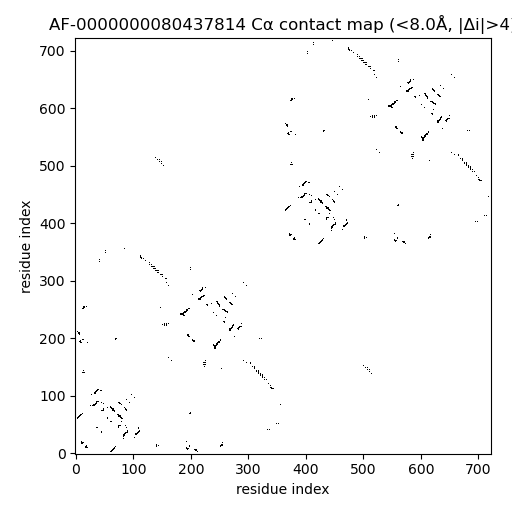51 ? 4.859 17.625 9.312 1 97.31 251 HIS B N 1
ATOM 4839 C CA . HIS B 1 251 ? 4.984 16.359 8.594 1 97.31 251 HIS B CA 1
ATOM 4840 C C . HIS B 1 251 ? 4.391 16.453 7.195 1 97.31 251 HIS B C 1
ATOM 4842 O O . HIS B 1 251 ? 3.58 17.344 6.922 1 97.31 251 HIS B O 1
ATOM 4848 N N . ASN B 1 252 ? 4.883 15.547 6.328 1 95.69 252 ASN B N 1
ATOM 4849 C CA . ASN B 1 252 ? 4.344 15.391 4.98 1 95.69 252 ASN B CA 1
ATOM 4850 C C . ASN B 1 252 ? 2.912 14.867 5 1 95.69 252 ASN B C 1
ATOM 4852 O O . ASN B 1 252 ? 2.605 13.922 5.727 1 95.69 252 ASN B O 1
ATOM 4856 N N . PRO B 1 253 ? 2.047 15.492 4.266 1 94.44 253 PRO B N 1
ATOM 4857 C CA . PRO B 1 253 ? 0.638 15.102 4.355 1 94.44 253 PRO B CA 1
ATOM 4858 C C . PRO B 1 253 ? 0.376 13.703 3.805 1 94.44 253 PRO B C 1
ATOM 4860 O O . PRO B 1 253 ? -0.54 13.016 4.266 1 94.44 253 PRO B O 1
ATOM 4863 N N . ILE B 1 254 ? 1.119 13.297 2.836 1 94.75 254 ILE B N 1
ATOM 4864 C CA . ILE B 1 254 ? 0.883 11.984 2.24 1 94.75 254 ILE B CA 1
ATOM 4865 C C . ILE B 1 254 ? 1.671 10.922 3.002 1 94.75 254 ILE B C 1
ATOM 4867 O O . ILE B 1 254 ? 1.172 9.82 3.234 1 94.75 254 ILE B O 1
ATOM 4871 N N . LEU B 1 255 ? 2.918 11.219 3.381 1 96 255 LEU B N 1
ATOM 4872 C CA . LEU B 1 255 ? 3.779 10.344 4.16 1 96 255 LEU B CA 1
ATOM 4873 C C . LEU B 1 255 ? 4.016 10.906 5.555 1 96 255 LEU B C 1
ATOM 4875 O O . LEU B 1 255 ? 5.035 11.555 5.805 1 96 255 LEU B O 1
ATOM 4879 N N . PRO B 1 256 ? 3.219 10.531 6.508 1 95.19 256 PRO B N 1
ATOM 4880 C CA . PRO B 1 256 ? 3.248 11.188 7.816 1 95.19 256 PRO B CA 1
ATOM 4881 C C . PRO B 1 256 ? 4.566 10.977 8.555 1 95.19 256 PRO B C 1
ATOM 4883 O O . PRO B 1 256 ? 4.895 11.727 9.469 1 95.19 256 PRO B O 1
ATOM 4886 N N . LYS B 1 257 ? 5.395 10.008 8.195 1 95.19 257 LYS B N 1
ATOM 4887 C CA . LYS B 1 257 ? 6.676 9.742 8.844 1 95.19 257 LYS B CA 1
ATOM 4888 C C . LYS B 1 257 ? 7.766 10.672 8.312 1 95.19 257 LYS B C 1
ATOM 4890 O O . LYS B 1 257 ? 8.828 10.805 8.93 1 95.19 257 LYS B O 1
ATOM 4895 N N . LYS B 1 258 ? 7.535 11.227 7.191 1 96.44 258 LYS B N 1
ATOM 4896 C CA . LYS B 1 258 ? 8.492 12.156 6.602 1 96.44 258 LYS B CA 1
ATOM 4897 C C . LYS B 1 258 ? 8.203 13.594 7.047 1 96.44 258 LYS B C 1
ATOM 4899 O O . LYS B 1 258 ? 7.066 13.938 7.363 1 96.44 258 LYS B O 1
ATOM 4904 N N . ILE B 1 259 ? 9.258 14.391 7.039 1 97.38 259 ILE B N 1
ATOM 4905 C CA . ILE B 1 259 ? 9.164 15.766 7.531 1 97.38 259 ILE B CA 1
ATOM 4906 C C . ILE B 1 259 ? 9.188 16.734 6.352 1 97.38 259 ILE B C 1
ATOM 4908 O O . ILE B 1 259 ? 9.984 16.578 5.426 1 97.38 259 ILE B O 1
ATOM 4912 N N . SER B 1 260 ? 8.273 17.719 6.426 1 96.56 260 SER B N 1
ATOM 4913 C CA . SER B 1 260 ? 8.211 18.734 5.379 1 96.56 260 SER B CA 1
ATOM 4914 C C . SER B 1 260 ? 8.875 20.031 5.824 1 96.56 260 SER B C 1
ATOM 4916 O O . SER B 1 260 ? 9.5 20.719 5.016 1 96.56 260 SER B O 1
ATOM 4918 N N . HIS B 1 261 ? 8.656 20.375 7.043 1 97.69 261 HIS B N 1
ATOM 4919 C CA . HIS B 1 261 ? 9.195 21.609 7.582 1 97.69 261 HIS B CA 1
ATOM 4920 C C . HIS B 1 261 ? 9.641 21.438 9.031 1 97.69 261 HIS B C 1
ATOM 4922 O O . HIS B 1 261 ? 9.125 20.562 9.742 1 97.69 261 HIS B O 1
ATOM 4928 N N . ILE B 1 262 ? 10.578 22.25 9.445 1 98.31 262 ILE B N 1
ATOM 4929 C CA . ILE B 1 262 ? 10.906 22.344 10.859 1 98.31 262 ILE B CA 1
ATOM 4930 C C . ILE B 1 262 ? 11.047 23.812 11.258 1 98.31 262 ILE B C 1
ATOM 4932 O O . ILE B 1 262 ? 11.438 24.641 10.438 1 98.31 262 ILE B O 1
ATOM 4936 N N . ILE B 1 263 ? 10.68 24.109 12.422 1 97.75 263 ILE B N 1
ATOM 4937 C CA . ILE B 1 263 ? 10.859 25.438 13.008 1 97.75 263 ILE B CA 1
ATOM 4938 C C . ILE B 1 263 ? 11.578 25.312 14.352 1 97.75 263 ILE B C 1
ATOM 4940 O O . ILE B 1 263 ? 11.25 24.438 15.156 1 97.75 263 ILE B O 1
ATOM 4944 N N . ILE B 1 264 ? 12.555 26.078 14.562 1 95.88 264 ILE B N 1
ATOM 4945 C CA . ILE B 1 264 ? 13.266 26.203 15.828 1 95.88 264 ILE B CA 1
ATOM 4946 C C . ILE B 1 264 ? 12.938 27.531 16.484 1 95.88 264 ILE B C 1
ATOM 4948 O O . ILE B 1 264 ? 13.594 28.547 16.203 1 95.88 264 ILE B O 1
ATOM 4952 N N . PRO B 1 265 ? 12.008 27.5 17.391 1 93.69 265 PRO B N 1
ATOM 4953 C CA . PRO B 1 265 ? 11.453 28.766 17.891 1 93.69 265 PRO B CA 1
ATOM 4954 C C . PRO B 1 265 ? 12.492 29.641 18.578 1 93.69 265 PRO B C 1
ATOM 4956 O O . PRO B 1 265 ? 12.523 30.844 18.359 1 93.69 265 PRO B O 1
ATOM 4959 N N . GLU B 1 266 ? 13.344 29.094 19.391 1 91.44 266 GLU B N 1
ATOM 4960 C CA . GLU B 1 266 ? 14.297 29.859 20.188 1 91.44 266 GLU B CA 1
ATOM 4961 C C . GLU B 1 266 ? 15.289 30.594 19.297 1 91.44 266 GLU B C 1
ATOM 4963 O O . GLU B 1 266 ? 15.82 31.641 19.688 1 91.44 266 GLU B O 1
ATOM 4968 N N . LEU B 1 267 ? 15.492 30.047 18.141 1 92 267 LEU B N 1
ATOM 4969 C CA . LEU B 1 267 ? 16.422 30.672 17.203 1 92 267 LEU B CA 1
ATOM 4970 C C . LEU B 1 267 ? 15.672 31.531 16.203 1 92 267 LEU B C 1
ATOM 4972 O O . LEU B 1 267 ? 16.297 32.25 15.398 1 92 267 LEU B O 1
ATOM 4976 N N . ASN B 1 268 ? 14.312 31.5 16.219 1 94.75 268 ASN B N 1
ATOM 4977 C CA . ASN B 1 268 ? 13.469 32.156 15.234 1 94.75 268 ASN B CA 1
ATOM 4978 C C . ASN B 1 268 ? 13.867 31.781 13.812 1 94.75 268 ASN B C 1
ATOM 4980 O O . ASN B 1 268 ? 14.023 32.656 12.953 1 94.75 268 ASN B O 1
ATOM 4984 N N . ILE B 1 269 ? 14.102 30.531 13.625 1 96.44 269 ILE B N 1
ATOM 4985 C CA . ILE B 1 269 ? 14.523 30.016 12.328 1 96.44 269 ILE B CA 1
ATOM 4986 C C . ILE B 1 269 ? 13.523 28.969 11.844 1 96.44 269 ILE B C 1
ATOM 4988 O O . ILE B 1 269 ? 13.016 28.156 12.633 1 96.44 269 ILE B O 1
ATOM 4992 N N . GLY B 1 270 ? 13.188 29.016 10.562 1 97.56 270 GLY B N 1
ATOM 4993 C CA . GLY B 1 270 ? 12.383 27.984 9.922 1 97.56 270 GLY B CA 1
ATOM 4994 C C . GLY B 1 270 ? 13.008 27.438 8.656 1 97.56 270 GLY B C 1
ATOM 4995 O O . GLY B 1 270 ? 13.602 28.188 7.875 1 97.56 270 GLY B O 1
ATOM 4996 N N . VAL B 1 271 ? 13 26.141 8.492 1 97.94 271 VAL B N 1
ATOM 4997 C CA . VAL B 1 271 ? 13.422 25.469 7.262 1 97.94 271 VAL B CA 1
ATOM 4998 C C . VAL B 1 271 ? 12.234 24.781 6.609 1 97.94 271 VAL B C 1
ATOM 5000 O O . VAL B 1 271 ? 11.641 23.875 7.195 1 97.94 271 VAL B O 1
ATOM 5003 N N . PHE B 1 272 ? 11.914 25.188 5.457 1 97.25 272 PHE B N 1
ATOM 5004 C CA . PHE B 1 272 ? 10.711 24.75 4.77 1 97.25 272 PHE B CA 1
ATOM 5005 C C . PHE B 1 272 ? 11.062 24.047 3.463 1 97.25 272 PHE B C 1
ATOM 5007 O O . PHE B 1 272 ? 12.062 24.375 2.826 1 97.25 272 PHE B O 1
ATOM 5014 N N . SER B 1 273 ? 10.25 23.062 3.154 1 95.25 273 SER B N 1
ATOM 5015 C CA . SER B 1 273 ? 10.445 22.375 1.886 1 95.25 273 SER B CA 1
ATOM 5016 C C . SER B 1 273 ? 9.32 22.688 0.906 1 95.25 273 SER B C 1
ATOM 5018 O O . SER B 1 273 ? 8.172 22.891 1.312 1 95.25 273 SER B O 1
ATOM 5020 N N . GLU B 1 274 ? 9.688 22.766 -0.308 1 91.94 274 GLU B N 1
ATOM 5021 C CA . GLU B 1 274 ? 8.734 22.922 -1.402 1 91.94 274 GLU B CA 1
ATOM 5022 C C . GLU B 1 274 ? 8.812 21.734 -2.369 1 91.94 274 GLU B C 1
ATOM 5024 O O . GLU B 1 274 ? 9.898 21.234 -2.664 1 91.94 274 GLU B O 1
ATOM 5029 N N . ASN B 1 275 ? 7.629 21.25 -2.797 1 86.44 275 ASN B N 1
ATOM 5030 C CA . ASN B 1 275 ? 7.578 20.156 -3.748 1 86.44 275 ASN B CA 1
ATOM 5031 C C . ASN B 1 275 ? 6.305 20.188 -4.586 1 86.44 275 ASN B C 1
ATOM 5033 O O . ASN B 1 275 ? 5.688 21.25 -4.734 1 86.44 275 ASN B O 1
ATOM 5037 N N . GLU B 1 276 ? 5.973 19.109 -5.199 1 83.19 276 GLU B N 1
ATOM 5038 C CA . GLU B 1 276 ? 4.871 19 -6.152 1 83.19 276 GLU B CA 1
ATOM 5039 C C . GLU B 1 276 ? 3.521 19.062 -5.441 1 83.19 276 GLU B C 1
ATOM 5041 O O . GLU B 1 276 ? 2.514 19.438 -6.043 1 83.19 276 GLU B O 1
ATOM 5046 N N . ILE B 1 277 ? 3.523 18.734 -4.211 1 84.31 277 ILE B N 1
ATOM 5047 C CA . ILE B 1 277 ? 2.268 18.641 -3.477 1 84.31 277 ILE B CA 1
ATOM 5048 C C . ILE B 1 277 ? 1.845 20.031 -2.998 1 84.31 277 ILE B C 1
ATOM 5050 O O . ILE B 1 277 ? 0.664 20.391 -3.059 1 84.31 277 ILE B O 1
ATOM 5054 N N . TYR B 1 278 ? 2.811 20.781 -2.525 1 77.25 278 TYR B N 1
ATOM 5055 C CA . TYR B 1 278 ? 2.477 22.125 -2.074 1 77.25 278 TYR B CA 1
ATOM 5056 C C . TYR B 1 278 ? 3.514 23.141 -2.553 1 77.25 278 TYR B C 1
ATOM 5058 O O . TYR B 1 278 ? 4.707 22.828 -2.607 1 77.25 278 TYR B O 1
ATOM 5066 N N . LYS B 1 279 ? 2.881 24.203 -3.074 1 78.31 279 LYS B N 1
ATOM 5067 C CA . LYS B 1 279 ? 3.666 25.359 -3.477 1 78.31 279 LYS B CA 1
ATOM 5068 C C . LYS B 1 279 ? 3.586 26.469 -2.426 1 78.31 279 LYS B C 1
ATOM 5070 O O . LYS B 1 279 ? 2.5 26.797 -1.946 1 78.31 279 LYS B O 1
ATOM 5075 N N . LEU B 1 280 ? 4.77 26.75 -1.963 1 82.56 280 LEU B N 1
ATOM 5076 C CA . LEU B 1 280 ? 4.797 27.766 -0.91 1 82.56 280 LEU B CA 1
ATOM 5077 C C . LEU B 1 280 ? 5.27 29.109 -1.457 1 82.56 280 LEU B C 1
ATOM 5079 O O . LEU B 1 280 ? 6.098 29.156 -2.371 1 82.56 280 LEU B O 1
ATOM 5083 N N . ASN B 1 281 ? 4.582 30.141 -1.098 1 84.69 281 ASN B N 1
ATOM 5084 C CA . ASN B 1 281 ? 5.02 31.5 -1.387 1 84.69 281 ASN B CA 1
ATOM 5085 C C . ASN B 1 281 ? 5.797 32.094 -0.217 1 84.69 281 ASN B C 1
ATOM 5087 O O . ASN B 1 281 ? 5.301 33 0.472 1 84.69 281 ASN B O 1
ATOM 5091 N N . LEU B 1 282 ? 6.953 31.594 -0.113 1 90.62 282 LEU B N 1
ATOM 5092 C CA . LEU B 1 282 ? 7.785 32.031 0.998 1 90.62 282 LEU B CA 1
ATOM 5093 C C . LEU B 1 282 ? 8.969 32.875 0.494 1 90.62 282 LEU B C 1
ATOM 5095 O O . LEU B 1 282 ? 9.445 32.656 -0.621 1 90.62 282 LEU B O 1
ATOM 5099 N N . THR B 1 283 ? 9.297 33.875 1.229 1 91.19 283 THR B N 1
ATOM 5100 C CA . THR B 1 283 ? 10.5 34.656 0.953 1 91.19 283 THR B CA 1
ATOM 5101 C C . THR B 1 283 ? 11.617 34.312 1.934 1 91.19 283 THR B C 1
ATOM 5103 O O . THR B 1 283 ? 11.414 34.344 3.148 1 91.19 283 THR B O 1
ATOM 5106 N N . GLY B 1 284 ? 12.641 33.844 1.48 1 93.88 284 GLY B N 1
ATOM 5107 C CA . GLY B 1 284 ? 13.797 33.438 2.281 1 93.88 284 GLY B CA 1
ATOM 5108 C C . GLY B 1 284 ? 14.953 32.938 1.449 1 93.88 284 GLY B C 1
ATOM 5109 O O . GLY B 1 284 ? 15.023 33.188 0.245 1 93.88 284 GLY B O 1
ATOM 5110 N N . THR B 1 285 ? 15.969 32.406 2.098 1 96.12 285 THR B N 1
ATOM 5111 C CA . THR B 1 285 ? 17.094 31.797 1.402 1 96.12 285 THR B CA 1
ATOM 5112 C C . THR B 1 285 ? 16.688 30.438 0.814 1 96.12 285 THR B C 1
ATOM 5114 O O . THR B 1 285 ? 16.422 29.5 1.553 1 96.12 285 THR B O 1
ATOM 5117 N N . ALA B 1 286 ? 16.703 30.438 -0.495 1 95.5 286 ALA B N 1
ATOM 5118 C CA . ALA B 1 286 ? 16.203 29.25 -1.176 1 95.5 286 ALA B CA 1
ATOM 5119 C C . ALA B 1 286 ? 17.359 28.438 -1.771 1 95.5 286 ALA B C 1
ATOM 5121 O O . ALA B 1 286 ? 18.312 29 -2.299 1 95.5 286 ALA B O 1
ATOM 5122 N N . PHE B 1 287 ? 17.25 27.156 -1.668 1 96.38 287 PHE B N 1
ATOM 5123 C CA . PHE B 1 287 ? 18.203 26.219 -2.266 1 96.38 287 PHE B CA 1
ATOM 5124 C C . PHE B 1 287 ? 17.484 25.266 -3.213 1 96.38 287 PHE B C 1
ATOM 5126 O O . PHE B 1 287 ? 16.547 24.562 -2.809 1 96.38 287 PHE B O 1
ATOM 5133 N N . ASN B 1 288 ? 17.875 25.266 -4.445 1 95.5 288 ASN B N 1
ATOM 5134 C CA . ASN B 1 288 ? 17.328 24.328 -5.414 1 95.5 288 ASN B CA 1
ATOM 5135 C C . ASN B 1 288 ? 18.125 23.016 -5.445 1 95.5 288 ASN B C 1
ATOM 5137 O O . ASN B 1 288 ? 19.188 22.953 -6.047 1 95.5 288 ASN B O 1
ATOM 5141 N N . LEU B 1 289 ? 17.547 22.016 -4.918 1 95.75 289 LEU B N 1
ATOM 5142 C CA . LEU B 1 289 ? 18.25 20.75 -4.758 1 95.75 289 LEU B CA 1
ATOM 5143 C C . LEU B 1 289 ? 18.375 20.031 -6.09 1 95.75 289 LEU B C 1
ATOM 5145 O O . LEU B 1 289 ? 19.172 19.094 -6.223 1 95.75 289 LEU B O 1
ATOM 5149 N N . ASN B 1 290 ? 17.625 20.438 -7.086 1 92.81 290 ASN B N 1
ATOM 5150 C CA . ASN B 1 290 ? 17.766 19.859 -8.422 1 92.81 290 ASN B CA 1
ATOM 5151 C C . ASN B 1 290 ? 19.172 20.078 -8.984 1 92.81 290 ASN B C 1
ATOM 5153 O O . ASN B 1 290 ? 19.625 19.328 -9.852 1 92.81 290 ASN B O 1
ATOM 5157 N N . ASN B 1 291 ? 19.781 21.078 -8.484 1 93.81 291 ASN B N 1
ATOM 5158 C CA . ASN B 1 291 ? 21.125 21.406 -8.953 1 93.81 291 ASN B CA 1
ATOM 5159 C C . ASN B 1 291 ? 22.125 20.328 -8.555 1 93.81 291 ASN B C 1
ATOM 5161 O O . ASN B 1 291 ? 23.234 20.281 -9.102 1 93.81 291 ASN B O 1
ATOM 5165 N N . MET B 1 292 ? 21.75 19.5 -7.672 1 95.56 292 MET B N 1
ATOM 5166 C CA . MET B 1 292 ? 22.656 18.453 -7.199 1 95.56 292 MET B CA 1
ATOM 5167 C C . MET B 1 292 ? 22.391 17.141 -7.934 1 95.56 292 MET B C 1
ATOM 5169 O O . MET B 1 292 ? 22.938 16.109 -7.559 1 95.56 292 MET B O 1
ATOM 5173 N N . CYS B 1 293 ? 21.594 17.172 -8.945 1 95.75 293 CYS B N 1
ATOM 5174 C CA . CYS B 1 293 ? 21.234 15.953 -9.68 1 95.75 293 CYS B CA 1
ATOM 5175 C C . CYS B 1 293 ? 21.969 15.891 -11.016 1 95.75 293 CYS B C 1
ATOM 5177 O O . CYS B 1 293 ? 22.234 16.922 -11.633 1 95.75 293 CYS B O 1
ATOM 5179 N N . ASP B 1 294 ? 22.234 14.648 -11.43 1 95.25 294 ASP B N 1
ATOM 5180 C CA . ASP B 1 294 ? 22.797 14.406 -12.758 1 95.25 294 ASP B CA 1
ATOM 5181 C C . ASP B 1 294 ? 21.75 14.594 -13.844 1 95.25 294 ASP B C 1
ATOM 5183 O O . ASP B 1 294 ? 20.828 13.789 -13.969 1 95.25 294 ASP B O 1
ATOM 5187 N N . THR B 1 295 ? 22.016 15.531 -14.711 1 93.31 295 THR B N 1
ATOM 5188 C CA . THR B 1 295 ? 21.016 15.906 -15.703 1 93.31 295 THR B CA 1
ATOM 5189 C C . THR B 1 295 ? 20.844 14.812 -16.75 1 93.31 295 THR B C 1
ATOM 5191 O O . THR B 1 295 ? 19.75 14.617 -17.281 1 93.31 295 THR B O 1
ATOM 5194 N N . ASN B 1 296 ? 21.891 14.125 -17.062 1 94.19 296 ASN B N 1
ATOM 5195 C CA . ASN B 1 296 ? 21.812 13.039 -18.031 1 94.19 296 ASN B CA 1
ATOM 5196 C C . ASN B 1 296 ? 20.953 11.883 -17.516 1 94.19 296 ASN B C 1
ATOM 5198 O O . ASN B 1 296 ? 20.125 11.336 -18.234 1 94.19 296 ASN B O 1
ATOM 5202 N N . LYS B 1 297 ? 21.203 11.562 -16.297 1 93.56 297 LYS B N 1
ATOM 5203 C CA . LYS B 1 297 ? 20.391 10.508 -15.68 1 93.56 297 LYS B CA 1
ATOM 5204 C C . LYS B 1 297 ? 18.922 10.898 -15.617 1 93.56 297 LYS B C 1
ATOM 5206 O O . LYS B 1 297 ? 18.047 10.078 -15.891 1 93.56 297 LYS B O 1
ATOM 5211 N N . LEU B 1 298 ? 18.688 12.148 -15.32 1 93.56 298 LEU B N 1
ATOM 5212 C CA . LEU B 1 298 ? 17.312 12.625 -15.25 1 93.56 298 LEU B CA 1
ATOM 5213 C C . LEU B 1 298 ? 16.641 12.547 -16.625 1 93.56 298 LEU B C 1
ATOM 5215 O O . LEU B 1 298 ? 15.453 12.219 -16.719 1 93.56 298 LEU B O 1
ATOM 5219 N N . SER B 1 299 ? 17.391 12.875 -17.609 1 94.12 299 SER B N 1
ATOM 5220 C CA . SER B 1 299 ? 16.844 12.828 -18.969 1 94.12 299 SER B CA 1
ATOM 5221 C C . SER B 1 299 ? 16.453 11.414 -19.375 1 94.12 299 SER B C 1
ATOM 5223 O O . SER B 1 299 ? 15.422 11.195 -20 1 94.12 299 SER B O 1
ATOM 5225 N N . ILE B 1 300 ? 17.266 10.477 -18.969 1 93.56 300 ILE B N 1
ATOM 5226 C CA . ILE B 1 300 ? 17.031 9.07 -19.281 1 93.56 300 ILE B CA 1
ATOM 5227 C C . ILE B 1 300 ? 15.773 8.586 -18.547 1 93.56 300 ILE B C 1
ATOM 5229 O O . ILE B 1 300 ? 14.992 7.809 -19.094 1 93.56 300 ILE B O 1
ATOM 5233 N N . LEU B 1 301 ? 15.539 9.086 -17.359 1 94.81 301 LEU B N 1
ATOM 5234 C CA . LEU B 1 301 ? 14.461 8.617 -16.5 1 94.81 301 LEU B CA 1
ATOM 5235 C C . LEU B 1 301 ? 13.203 9.453 -16.703 1 94.81 301 LEU B C 1
ATOM 5237 O O . LEU B 1 301 ? 12.18 9.211 -16.047 1 94.81 301 LEU B O 1
ATOM 5241 N N . LYS B 1 302 ? 13.234 10.414 -17.578 1 95.56 302 LYS B N 1
ATOM 5242 C CA . LYS B 1 302 ? 12.203 11.438 -17.703 1 95.56 302 LYS B CA 1
ATOM 5243 C C . LYS B 1 302 ? 10.836 10.812 -17.969 1 95.56 302 LYS B C 1
ATOM 5245 O O . LYS B 1 302 ? 9.844 11.188 -17.328 1 95.56 302 LYS B O 1
ATOM 5250 N N . GLU B 1 303 ? 10.828 9.883 -18.891 1 96 303 GLU B N 1
ATOM 5251 C CA . GLU B 1 303 ? 9.555 9.266 -19.25 1 96 303 GLU B CA 1
ATOM 5252 C C . GLU B 1 303 ? 8.938 8.539 -18.062 1 96 303 GLU B C 1
ATOM 5254 O O . GLU B 1 303 ? 7.738 8.648 -17.812 1 96 303 GLU B O 1
ATOM 5259 N N . GLU B 1 304 ? 9.789 7.777 -17.375 1 96.5 304 GLU B N 1
ATOM 5260 C CA . GLU B 1 304 ? 9.328 7.047 -16.188 1 96.5 304 GLU B CA 1
ATOM 5261 C C . GLU B 1 304 ? 8.867 8 -15.094 1 96.5 304 GLU B C 1
ATOM 5263 O O . GLU B 1 304 ? 7.859 7.75 -14.43 1 96.5 304 GLU B O 1
ATOM 5268 N N . ILE B 1 305 ? 9.555 9.07 -14.898 1 96.5 305 ILE B N 1
ATOM 5269 C CA . ILE B 1 305 ? 9.219 10.062 -13.883 1 96.5 305 ILE B CA 1
ATOM 5270 C C . ILE B 1 305 ? 7.902 10.75 -14.242 1 96.5 305 ILE B C 1
ATOM 5272 O O . ILE B 1 305 ? 7.039 10.93 -13.383 1 96.5 305 ILE B O 1
ATOM 5276 N N . ASP B 1 306 ? 7.738 11.094 -15.508 1 96.94 306 ASP B N 1
ATOM 5277 C CA . ASP B 1 306 ? 6.508 11.734 -15.945 1 96.94 306 ASP B CA 1
ATOM 5278 C C . ASP B 1 306 ? 5.305 10.82 -15.758 1 96.94 306 ASP B C 1
ATOM 5280 O O . ASP B 1 306 ? 4.223 11.273 -15.383 1 96.94 306 ASP B O 1
ATOM 5284 N N . PHE B 1 307 ? 5.547 9.547 -16.062 1 97.38 307 PHE B N 1
ATOM 5285 C CA . PHE B 1 307 ? 4.473 8.586 -15.836 1 97.38 307 PHE B CA 1
ATOM 5286 C C . PHE B 1 307 ? 4.074 8.547 -14.367 1 97.38 307 PHE B C 1
ATOM 5288 O O . PHE B 1 307 ? 2.885 8.547 -14.039 1 97.38 307 PHE B O 1
ATOM 5295 N N . ASN B 1 308 ? 5.039 8.477 -13.469 1 97.25 308 ASN B N 1
ATOM 5296 C CA . ASN B 1 308 ? 4.781 8.484 -12.039 1 97.25 308 ASN B CA 1
ATOM 5297 C C . ASN B 1 308 ? 4.023 9.734 -11.609 1 97.25 308 ASN B C 1
ATOM 5299 O O . ASN B 1 308 ? 3.09 9.664 -10.812 1 97.25 308 ASN B O 1
ATOM 5303 N N . LYS B 1 309 ? 4.414 10.914 -12.164 1 96.38 309 LYS B N 1
ATOM 5304 C CA . LYS B 1 309 ? 3.766 12.18 -11.844 1 96.38 309 LYS B CA 1
ATOM 5305 C C . LYS B 1 309 ? 2.283 12.148 -12.203 1 96.38 309 LYS B C 1
ATOM 5307 O O . LYS B 1 309 ? 1.434 12.539 -11.406 1 96.38 309 LYS B O 1
ATOM 5312 N N . TYR B 1 310 ? 2.066 11.672 -13.352 1 97.06 310 TYR B N 1
ATOM 5313 C CA . TYR B 1 310 ? 0.695 11.617 -13.844 1 97.06 310 TYR B CA 1
ATOM 5314 C C . TYR B 1 310 ? -0.152 10.672 -13 1 97.06 310 TYR B C 1
ATOM 5316 O O . TYR B 1 310 ? -1.266 11.016 -12.602 1 97.06 310 TYR B O 1
ATOM 5324 N N . GLU B 1 311 ? 0.379 9.461 -12.781 1 97.31 311 GLU B N 1
ATOM 5325 C CA . GLU B 1 311 ? -0.359 8.469 -12.008 1 97.31 311 GLU B CA 1
ATOM 5326 C C . GLU B 1 311 ? -0.571 8.93 -10.57 1 97.31 311 GLU B C 1
ATOM 5328 O O . GLU B 1 311 ? -1.638 8.711 -9.992 1 97.31 311 GLU B O 1
ATOM 5333 N N . PHE B 1 312 ? 0.47 9.578 -9.984 1 97.31 312 PHE B N 1
ATOM 5334 C CA . PHE B 1 312 ? 0.347 10.133 -8.641 1 97.31 312 PHE B CA 1
ATOM 5335 C C . PHE B 1 312 ? -0.792 11.141 -8.562 1 97.31 312 PHE B C 1
ATOM 5337 O O . PHE B 1 312 ? -1.646 11.055 -7.68 1 97.31 312 PHE B O 1
ATOM 5344 N N . ASP B 1 313 ? -0.85 12.023 -9.477 1 96.81 313 ASP B N 1
ATOM 5345 C CA . ASP B 1 313 ? -1.865 13.07 -9.508 1 96.81 313 ASP B CA 1
ATOM 5346 C C . ASP B 1 313 ? -3.264 12.477 -9.656 1 96.81 313 ASP B C 1
ATOM 5348 O O . ASP B 1 313 ? -4.211 12.922 -9.008 1 96.81 313 ASP B O 1
ATOM 5352 N N . THR B 1 314 ? -3.352 11.484 -10.523 1 97.5 314 THR B N 1
ATOM 5353 C CA . THR B 1 314 ? -4.641 10.852 -10.773 1 97.5 314 THR B CA 1
ATOM 5354 C C . THR B 1 314 ? -5.172 10.195 -9.5 1 97.5 314 THR B C 1
ATOM 5356 O O . THR B 1 314 ? -6.332 10.398 -9.125 1 97.5 314 THR B O 1
ATOM 5359 N N . LEU B 1 315 ? -4.336 9.422 -8.836 1 98 315 LEU B N 1
ATOM 5360 C CA . LEU B 1 315 ? -4.73 8.719 -7.617 1 98 315 LEU B CA 1
ATOM 5361 C C . LEU B 1 315 ? -5.023 9.703 -6.492 1 98 315 LEU B C 1
ATOM 5363 O O . LEU B 1 315 ? -6.02 9.555 -5.777 1 98 315 LEU B O 1
ATOM 5367 N N . LEU B 1 316 ? -4.172 10.742 -6.328 1 97.31 316 LEU B N 1
ATOM 5368 C CA . LEU B 1 316 ? -4.355 11.75 -5.293 1 97.31 316 LEU B CA 1
ATOM 5369 C C . LEU B 1 316 ? -5.676 12.492 -5.48 1 97.31 316 LEU B C 1
ATOM 5371 O O . LEU B 1 316 ? -6.438 12.664 -4.527 1 97.31 316 LEU B O 1
ATOM 5375 N N . ASN B 1 317 ? -5.938 12.898 -6.672 1 97.44 317 ASN B N 1
ATOM 5376 C CA . ASN B 1 317 ? -7.137 13.688 -6.953 1 97.44 317 ASN B CA 1
ATOM 5377 C C . ASN B 1 317 ? -8.406 12.867 -6.73 1 97.44 317 ASN B C 1
ATOM 5379 O O . ASN B 1 317 ? -9.43 13.406 -6.301 1 97.44 317 ASN B O 1
ATOM 5383 N N . LYS B 1 318 ? -8.336 11.594 -7.082 1 98.12 318 LYS B N 1
ATOM 5384 C CA . LYS B 1 318 ? -9.484 10.75 -6.793 1 98.12 318 LYS B CA 1
ATOM 5385 C C . LYS B 1 318 ? -9.742 10.664 -5.289 1 98.12 318 LYS B C 1
ATOM 5387 O O . LYS B 1 318 ? -10.891 10.758 -4.848 1 98.12 318 LYS B O 1
ATOM 5392 N N . GLY B 1 319 ? -8.648 10.469 -4.516 1 97.62 319 GLY B N 1
ATOM 5393 C CA . GLY B 1 319 ? -8.805 10.492 -3.07 1 97.62 319 GLY B CA 1
ATOM 5394 C C . GLY B 1 319 ? -9.398 11.781 -2.549 1 97.62 319 GLY B C 1
ATOM 5395 O O . GLY B 1 319 ? -10.297 11.766 -1.708 1 97.62 319 GLY B O 1
ATOM 5396 N N . LEU B 1 320 ? -8.922 12.914 -3.057 1 97.5 320 LEU B N 1
ATOM 5397 C CA . LEU B 1 320 ? -9.414 14.219 -2.65 1 97.5 320 LEU B CA 1
ATOM 5398 C C . LEU B 1 320 ? -10.891 14.383 -3.004 1 97.5 320 LEU B C 1
ATOM 5400 O O . LEU B 1 320 ? -11.664 14.961 -2.232 1 97.5 320 LEU B O 1
ATOM 5404 N N . SER B 1 321 ? -11.273 13.875 -4.156 1 97.94 321 SER B N 1
ATOM 5405 C CA . SER B 1 321 ? -12.672 13.961 -4.566 1 97.94 321 SER B CA 1
ATOM 5406 C C . SER B 1 321 ? -13.57 13.172 -3.621 1 97.94 321 SER B C 1
ATOM 5408 O O . SER B 1 321 ? -14.695 13.586 -3.34 1 97.94 321 SER B O 1
ATOM 5410 N N . LEU B 1 322 ? -13.086 12.039 -3.166 1 97.75 322 LEU B N 1
ATOM 5411 C CA . LEU B 1 322 ? -13.852 11.219 -2.23 1 97.75 322 LEU B CA 1
ATOM 5412 C C . LEU B 1 322 ? -14.008 11.93 -0.89 1 97.75 322 LEU B C 1
ATOM 5414 O O . LEU B 1 322 ? -15.07 11.867 -0.271 1 97.75 322 LEU B O 1
ATOM 5418 N N . ILE B 1 323 ? -12.961 12.633 -0.451 1 96.69 323 ILE B N 1
ATOM 5419 C CA . ILE B 1 323 ? -13.031 13.406 0.787 1 96.69 323 ILE B CA 1
ATOM 5420 C C . ILE B 1 323 ? -14.031 14.547 0.63 1 96.69 323 ILE B C 1
ATOM 5422 O O . ILE B 1 323 ? -14.797 14.844 1.555 1 96.69 323 ILE B O 1
ATOM 5426 N N . ALA B 1 324 ? -14.008 15.188 -0.498 1 97.06 324 ALA B N 1
ATOM 5427 C CA . ALA B 1 324 ? -14.961 16.25 -0.785 1 97.06 324 ALA B CA 1
ATOM 5428 C C . ALA B 1 324 ? -16.391 15.734 -0.725 1 97.06 324 ALA B C 1
ATOM 5430 O O . ALA B 1 324 ? -17.281 16.391 -0.161 1 97.06 324 ALA B O 1
ATOM 5431 N N . GLU B 1 325 ? -16.625 14.54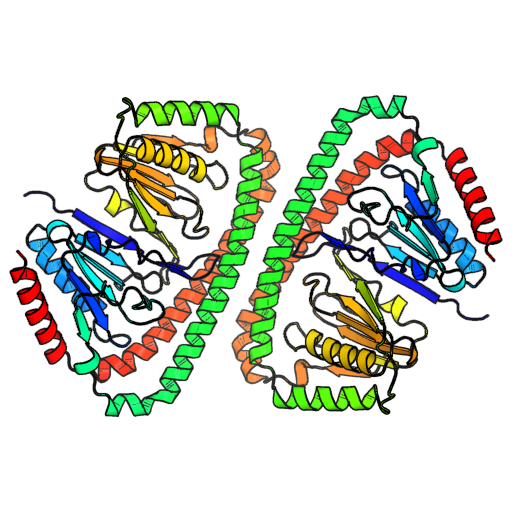7 -1.293 1 96.69 325 GLU B N 1
ATOM 5432 C CA . GLU B 1 325 ? -17.938 13.922 -1.245 1 96.69 325 GLU B CA 1
ATOM 5433 C C . GLU B 1 325 ? -18.344 13.578 0.187 1 96.69 325 GLU B C 1
ATOM 5435 O O . GLU B 1 325 ? -19.5 13.711 0.562 1 96.69 325 GLU B O 1
ATOM 5440 N N . ALA B 1 326 ? -17.359 13.102 0.945 1 95 326 ALA B N 1
ATOM 5441 C CA . ALA B 1 326 ? -17.609 12.797 2.35 1 95 326 ALA B CA 1
ATOM 5442 C C . ALA B 1 326 ? -18.062 14.047 3.105 1 95 326 ALA B C 1
ATOM 5444 O O . ALA B 1 326 ? -19.016 13.984 3.896 1 95 326 ALA B O 1
ATOM 5445 N N . LYS B 1 327 ? -17.406 15.141 2.867 1 93.94 327 LYS B N 1
ATOM 5446 C CA . LYS B 1 327 ? -17.766 16.406 3.506 1 93.94 327 LYS B CA 1
ATOM 5447 C C . LYS B 1 327 ? -19.188 16.828 3.121 1 93.94 327 LYS B C 1
ATOM 5449 O O . LYS B 1 327 ? -19.984 17.219 3.982 1 93.94 327 LYS B O 1
ATOM 5454 N N . LEU B 1 328 ? -19.516 16.766 1.882 1 93.94 328 LEU B N 1
ATOM 5455 C CA . LEU B 1 328 ? -20.844 17.125 1.398 1 93.94 328 LEU B CA 1
ATOM 5456 C C . LEU B 1 328 ? -21.906 16.25 2.041 1 93.94 328 LEU B C 1
ATOM 5458 O O . LEU B 1 328 ? -22.969 16.75 2.436 1 93.94 328 LEU B O 1
ATOM 5462 N N . THR B 1 329 ? -21.609 14.93 2.1 1 93.12 329 THR B N 1
ATOM 5463 C CA . THR B 1 329 ? -22.516 13.984 2.734 1 93.12 329 THR B CA 1
ATOM 5464 C C . THR B 1 329 ? -22.672 14.305 4.219 1 93.12 329 THR B C 1
ATOM 5466 O O . THR B 1 329 ? -23.797 14.305 4.746 1 93.12 329 THR B O 1
ATOM 5469 N N . HIS B 1 330 ? -21.562 14.602 4.859 1 89.25 330 HIS B N 1
ATOM 5470 C CA . HIS B 1 330 ? -21.562 14.969 6.273 1 89.25 330 HIS B CA 1
ATOM 5471 C C . HIS B 1 330 ? -22.375 16.234 6.52 1 89.25 330 HIS B C 1
ATOM 5473 O O . HIS B 1 330 ? -23.062 16.344 7.535 1 89.25 330 HIS B O 1
ATOM 5479 N N . ASP B 1 331 ? -22.328 17.188 5.656 1 89.31 331 ASP B N 1
ATOM 5480 C CA . ASP B 1 331 ? -23.047 18.453 5.773 1 89.31 331 ASP B CA 1
ATOM 5481 C C . ASP B 1 331 ? -24.562 18.219 5.797 1 89.31 331 ASP B C 1
ATOM 5483 O O . ASP B 1 331 ? -25.312 19.016 6.363 1 89.31 331 ASP B O 1
ATOM 5487 N N . THR B 1 332 ? -24.938 17.125 5.199 1 88.06 332 THR B N 1
ATOM 5488 C CA . THR B 1 332 ? -26.359 16.828 5.223 1 88.06 332 THR B CA 1
ATOM 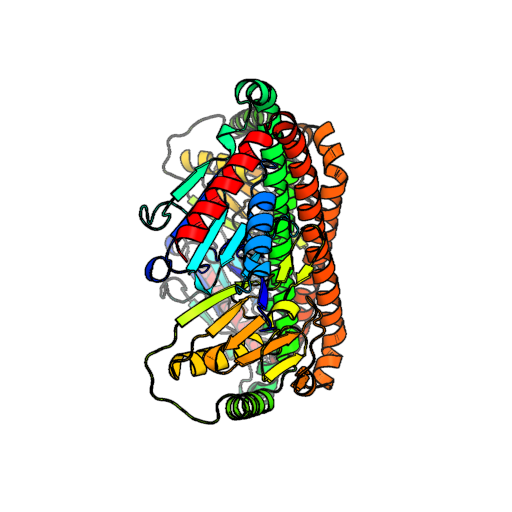5489 C C . THR B 1 332 ? -26.828 16.516 6.641 1 88.06 332 THR B C 1
ATOM 5491 O O . THR B 1 332 ? -27.984 16.75 6.988 1 88.06 332 THR B O 1
ATOM 5494 N N . LEU B 1 333 ? -25.922 15.977 7.457 1 84.94 333 LEU B N 1
ATOM 5495 C CA . LEU B 1 333 ? -26.234 15.688 8.852 1 84.94 333 LEU B CA 1
ATOM 5496 C C . LEU B 1 333 ? -26.406 16.969 9.648 1 84.94 333 LEU B C 1
ATOM 5498 O O . LEU B 1 333 ? -27.219 17.016 10.586 1 84.94 333 LEU B O 1
ATOM 5502 N N . GLU B 1 334 ? -25.547 18 9.273 1 81.44 334 GLU B N 1
ATOM 5503 C CA . GLU B 1 334 ? -25.578 19.266 10.008 1 81.44 334 GLU B CA 1
ATOM 5504 C C . GLU B 1 334 ? -26.953 19.906 9.961 1 81.44 334 GLU B C 1
ATOM 5506 O O . GLU B 1 334 ? -27.375 20.562 10.922 1 81.44 334 GLU B O 1
ATOM 5511 N N . LYS B 1 335 ? -27.625 19.594 8.93 1 81.69 335 LYS B N 1
ATOM 5512 C CA . LYS B 1 335 ? -28.953 20.172 8.773 1 81.69 335 LYS B CA 1
ATOM 5513 C C . LYS B 1 335 ? -29.906 19.641 9.844 1 81.69 335 LYS B C 1
ATOM 5515 O O . LYS B 1 335 ? -30.75 20.375 10.359 1 81.69 335 LYS B O 1
ATOM 5520 N N . TYR B 1 336 ? -29.719 18.406 10.242 1 83.25 336 TYR B N 1
ATOM 5521 C CA . TYR B 1 336 ? -30.562 17.797 11.258 1 83.25 336 TYR B CA 1
ATOM 5522 C C . TYR B 1 336 ? -30.266 18.375 12.641 1 83.25 336 TYR B C 1
ATOM 5524 O O . TYR B 1 336 ? -31.172 18.609 13.438 1 83.25 336 TYR B O 1
ATOM 5532 N N . TYR B 1 337 ? -29.062 18.703 12.891 1 84.5 337 TYR B N 1
ATOM 5533 C CA . TYR B 1 337 ? -28.656 19.188 14.203 1 84.5 337 TYR B CA 1
ATOM 5534 C C . TYR B 1 337 ? -28.938 20.688 14.344 1 84.5 337 TYR B C 1
ATOM 5536 O O . TYR B 1 337 ? -29.5 21.125 15.344 1 84.5 337 TYR B O 1
ATOM 5544 N N . VAL B 1 338 ? -28.531 21.422 13.305 1 83.94 338 VAL B N 1
ATOM 5545 C CA . VAL B 1 338 ? -28.641 22.891 13.344 1 83.94 338 VAL B CA 1
ATOM 5546 C C . VAL B 1 338 ? -30.109 23.281 13.57 1 83.94 338 VAL B C 1
ATOM 5548 O O . VAL B 1 338 ? -30.391 24.219 14.32 1 83.94 338 VAL B O 1
ATOM 5551 N N . LYS B 1 339 ? -31 22.531 12.93 1 84.12 339 LYS B N 1
ATOM 5552 C CA . LYS B 1 339 ? -32.406 22.828 13.055 1 84.12 339 LYS B CA 1
ATOM 5553 C C . LYS B 1 339 ? -32.906 22.578 14.477 1 84.12 339 LYS B C 1
ATOM 5555 O O . LYS B 1 339 ? -33.906 23.156 14.898 1 84.12 339 LYS B O 1
ATOM 5560 N N . ASN B 1 340 ? -32.219 21.859 15.242 1 86.44 340 ASN B N 1
ATOM 5561 C CA . ASN B 1 340 ? -32.656 21.453 16.578 1 86.44 340 ASN B CA 1
ATOM 5562 C C . ASN B 1 340 ? -31.781 22.047 17.672 1 86.44 340 ASN B C 1
ATOM 5564 O O . ASN B 1 340 ? -31.797 21.578 18.797 1 86.44 340 ASN B O 1
ATOM 5568 N N . MET B 1 341 ? -31.016 23.078 17.328 1 89.31 341 MET B N 1
ATOM 5569 C CA . MET B 1 341 ? -30.109 23.703 18.281 1 89.31 341 MET B CA 1
ATOM 5570 C C . MET B 1 341 ? -30.656 25.031 18.797 1 89.31 341 MET B C 1
ATOM 5572 O O . MET B 1 341 ? -31.219 25.812 18.016 1 89.31 341 MET B O 1
ATOM 5576 N N . ASP B 1 342 ? -30.578 25.188 20.047 1 90.75 342 ASP B N 1
ATOM 5577 C CA . ASP B 1 342 ? -30.844 26.484 20.641 1 90.75 342 ASP B CA 1
ATOM 5578 C C . ASP B 1 342 ? -29.562 27.312 20.781 1 90.75 342 ASP B C 1
ATOM 5580 O O . ASP B 1 342 ? -28.844 27.188 21.766 1 90.75 342 ASP B O 1
ATOM 5584 N N . PHE B 1 343 ? -29.391 28.328 19.906 1 89.25 343 PHE B N 1
ATOM 5585 C CA . PHE B 1 343 ? -28.125 29.031 19.812 1 89.25 343 PHE B CA 1
ATOM 5586 C C . PHE B 1 343 ? -28.031 30.109 20.891 1 89.25 343 PHE B C 1
ATOM 5588 O O . PHE B 1 343 ? -26.953 30.641 21.172 1 89.25 343 PHE B O 1
ATOM 5595 N N . ASP B 1 344 ? -29.156 30.375 21.516 1 92 344 ASP B N 1
ATOM 5596 C CA . ASP B 1 344 ? -29.078 31.266 22.656 1 92 344 ASP B CA 1
ATOM 5597 C C . ASP B 1 344 ? -28.328 30.625 23.812 1 92 344 ASP B C 1
ATOM 5599 O O . ASP B 1 344 ? -27.562 31.281 24.516 1 92 344 ASP B O 1
ATOM 5603 N N . ILE B 1 345 ? -28.594 29.422 23.969 1 92.12 345 ILE B N 1
ATOM 5604 C CA . ILE B 1 345 ? -27.906 28.656 25 1 92.12 345 ILE B CA 1
ATOM 5605 C C . ILE B 1 345 ? -26.422 28.578 24.672 1 92.12 345 ILE B C 1
ATOM 5607 O O . ILE B 1 345 ? -25.562 28.75 25.547 1 92.12 345 ILE B O 1
ATOM 5611 N N . VAL B 1 346 ? -26.078 28.391 23.453 1 90.88 346 VAL B N 1
ATOM 5612 C CA . VAL B 1 346 ? -24.688 28.312 23 1 90.88 346 VAL B CA 1
ATOM 5613 C C . VAL B 1 346 ? -23.984 29.641 23.25 1 90.88 346 VAL B C 1
ATOM 5615 O O . VAL B 1 346 ? -22.828 29.656 23.719 1 90.88 346 VAL B O 1
ATOM 5618 N N . ASN B 1 347 ? -24.641 30.703 22.984 1 92.5 347 ASN B N 1
ATOM 5619 C CA . ASN B 1 347 ? -24.078 32.031 23.234 1 92.5 347 ASN B CA 1
ATOM 5620 C C . ASN B 1 347 ? -23.797 32.25 24.719 1 92.5 347 ASN B C 1
ATOM 5622 O O . ASN B 1 347 ? -22.812 32.875 25.078 1 92.5 347 ASN B O 1
ATOM 5626 N N . SER B 1 348 ? -24.703 31.734 25.484 1 94.44 348 SER B N 1
ATOM 5627 C CA . SER B 1 348 ? -24.5 31.844 26.922 1 94.44 348 SER B CA 1
ATOM 5628 C C . SER B 1 348 ? -23.266 31.062 27.375 1 94.44 348 SER B C 1
ATOM 5630 O O . SER B 1 348 ? -22.531 31.484 28.25 1 94.44 348 SER B O 1
ATOM 5632 N N . ILE B 1 349 ? -23.156 29.938 26.828 1 93.31 349 ILE B N 1
ATOM 5633 C CA . ILE B 1 349 ? -22 29.094 27.125 1 93.31 349 ILE B CA 1
ATOM 5634 C C . ILE B 1 349 ? -20.719 29.828 26.719 1 93.31 349 ILE B C 1
ATOM 5636 O O . ILE B 1 349 ? -19.719 29.812 27.453 1 93.31 349 ILE B O 1
ATOM 5640 N N . TYR B 1 350 ? -20.719 30.484 25.578 1 93.94 350 TYR B N 1
ATOM 5641 C CA . TYR B 1 350 ? -19.609 31.281 25.094 1 93.94 350 TYR B CA 1
ATOM 5642 C C . TYR B 1 350 ? -19.234 32.375 26.109 1 93.94 350 TYR B C 1
ATOM 5644 O O . TYR B 1 350 ? -18.062 32.531 26.453 1 93.94 350 TYR B O 1
ATOM 5652 N N . ASP B 1 351 ? -20.234 33.031 26.594 1 95.31 351 ASP B N 1
ATOM 5653 C CA . ASP B 1 351 ? -20 34.125 27.547 1 95.31 351 ASP B CA 1
ATOM 5654 C C . ASP B 1 351 ? -19.391 33.594 28.828 1 95.31 351 ASP B C 1
ATOM 5656 O O . ASP B 1 351 ? -18.469 34.219 29.375 1 95.31 351 ASP B O 1
ATOM 5660 N N . ASP B 1 352 ? -19.906 32.531 29.234 1 95.06 352 ASP B N 1
ATOM 5661 C CA . ASP B 1 352 ? -19.391 31.922 30.453 1 95.06 352 ASP B CA 1
ATOM 5662 C C . ASP B 1 352 ? -17.938 31.484 30.281 1 95.06 352 ASP B C 1
ATOM 5664 O O . ASP B 1 352 ? -17.125 31.625 31.188 1 95.06 352 ASP B O 1
ATOM 5668 N N . LEU B 1 353 ? -17.688 30.922 29.156 1 94.69 353 LEU B N 1
ATOM 5669 C CA . LEU B 1 353 ? -16.344 30.438 28.844 1 94.69 353 LEU B CA 1
ATOM 5670 C C . LEU B 1 353 ? -15.344 31.594 28.797 1 94.69 353 LEU B C 1
ATOM 5672 O O . LEU B 1 353 ? -14.242 31.484 29.359 1 94.69 353 LEU B O 1
ATOM 5676 N N . ILE B 1 354 ? -15.711 32.688 28.156 1 95.81 354 ILE B N 1
ATOM 5677 C CA . ILE B 1 354 ? -14.852 33.875 28.062 1 95.81 354 ILE B CA 1
ATOM 5678 C C . ILE B 1 354 ? -14.539 34.375 29.453 1 95.81 354 ILE B C 1
ATOM 5680 O O . ILE B 1 354 ? -13.383 34.688 29.781 1 95.81 354 ILE B O 1
ATOM 5684 N N . LYS B 1 355 ? -15.562 34.469 30.25 1 95.62 355 LYS B N 1
ATOM 5685 C CA . LYS B 1 355 ? -15.383 34.938 31.609 1 95.62 355 LYS B CA 1
ATOM 5686 C C . LYS B 1 355 ? -14.43 34.062 32.406 1 95.62 355 LYS B C 1
ATOM 5688 O O . LYS B 1 355 ? -13.586 34.531 33.156 1 95.62 355 LYS B O 1
ATOM 5693 N N . GLU B 1 356 ? -14.633 32.844 32.188 1 94.88 356 GLU B N 1
ATOM 5694 C CA . GLU B 1 356 ? -13.797 31.891 32.906 1 94.88 356 GLU B CA 1
ATOM 5695 C C . GLU B 1 356 ? -12.336 32 32.469 1 94.88 356 GLU B C 1
ATOM 5697 O O . GLU B 1 356 ? -11.438 32 33.312 1 94.88 356 GLU B O 1
ATOM 5702 N N . ILE B 1 357 ? -12.094 32.062 31.203 1 94.56 357 ILE B N 1
ATOM 5703 C CA . ILE B 1 357 ? -10.727 32.156 30.703 1 94.56 357 ILE B CA 1
ATOM 5704 C C . ILE B 1 357 ? -10.117 33.5 31.094 1 94.56 357 ILE B C 1
ATOM 5706 O O . ILE B 1 357 ? -8.938 33.562 31.438 1 94.56 357 ILE B O 1
ATOM 5710 N N . GLU B 1 358 ? -10.922 34.531 31.109 1 94.62 358 GLU B N 1
ATOM 5711 C CA . GLU B 1 358 ? -10.445 35.844 31.531 1 94.62 358 GLU B CA 1
ATOM 5712 C C . GLU B 1 358 ? -9.992 35.844 33 1 94.62 358 GLU B C 1
ATOM 5714 O O . GLU B 1 358 ? -9.078 36.562 33.375 1 94.62 358 GLU B O 1
ATOM 5719 N N . SER B 1 359 ? -10.641 35.031 33.719 1 92.94 359 SER B N 1
ATOM 5720 C CA . SER B 1 359 ? -10.305 34.969 35.156 1 92.94 359 SER B CA 1
ATOM 5721 C C . SER B 1 359 ? -8.93 34.344 35.375 1 92.94 359 SER B C 1
ATOM 5723 O O . SER B 1 359 ? -8.352 34.469 36.438 1 92.94 359 SER B O 1
ATOM 5725 N N . LEU B 1 360 ? -8.461 33.656 34.406 1 89.56 360 LEU B N 1
ATOM 5726 C CA . LEU B 1 360 ? -7.141 33.031 34.5 1 89.56 360 LEU B CA 1
ATOM 5727 C C . LEU B 1 360 ? -6.043 34.062 34.188 1 89.56 360 LEU B C 1
ATOM 5729 O O . LEU B 1 360 ? -4.855 33.75 34.344 1 89.56 360 LEU B O 1
ATOM 5733 N N . ILE B 1 361 ? -6.414 35.219 33.688 1 85.81 361 ILE B N 1
ATOM 5734 C CA . ILE B 1 361 ? -5.461 36.281 33.406 1 85.81 361 ILE B CA 1
ATOM 5735 C C . ILE B 1 361 ? -5.031 36.969 34.688 1 85.81 361 ILE B C 1
ATOM 5737 O O . ILE B 1 361 ? -5.871 37.281 35.531 1 85.81 361 ILE B O 1
#

Secondary structure (DSSP, 8-state):
-----EEEEESEEEETTEEEE-GGGS--TTT-SEEEEEE--TTSSHHHHHHHHHHHHHHTT--EEEEEETTEEEEEEEEEETTTTEEEEE--TTS---TTSTTT--EEEEGGGGB-HHHHHTTHHHH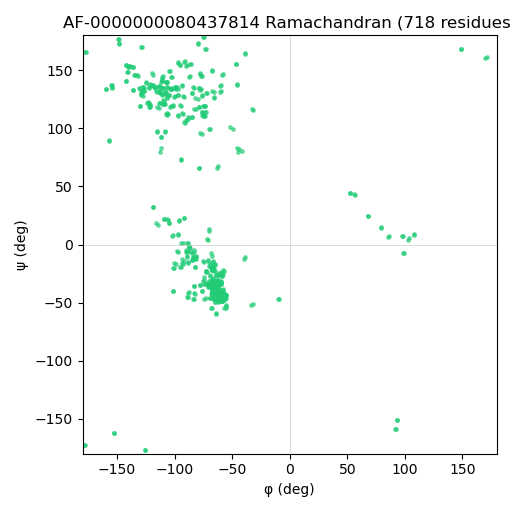HHHHHHHHHHHHHHHHHHHHHHHHHHHHHHHHHHHB-HHHHHHHHHHHHHHH--S----PPPPEEEEESEEEETTEEEE-HHHHTTT-SEEEEEE--TTSSHHHHHHHHHHHHHHTT--EEEEE-SS-TTSEEEEEEGGGTEEEEEE-SS------SEEEEGGGGB-HHHHHHHHHHHHHHHHHHHHHHHHHHHHHHHHHHHHHHHHHHHHTTB-HHHHHHHHHHHHHHHHTT-/-----EEEEESEEEETTEEEE-GGGS--TTT-SEEEEEE--TTSSHHHHHHHHHHHHHHTT--EEEEEETTEEEEEEEEEETTTTEEEEE--TTS---TTSTTT--EEEEGGGGB-HHHHHTTHHHHHHHHHHHHHHHHHHHHHHHHHHHHHHHHHHHHHHHB-HHHHHHHHHHHHHHH--S----PPPPEEEEESEEEETTEEEE-HHHHTTT-SEEEEEE--TTSSHHHHHHHHHHHHHHTT--EEEEE-SS-TTSEEEEEEGGGTEEEEEE-SS------SEEEEGGGGB-HHHHHHHHHHHHHHHHHHHHHHHHHHHHHHHHHHHHHHHHHHHHTTB-HHHHHHHHHHHHHHHHTT-

Organism: NCBI:txid29372

pLDDT: mean 90.06, std 11.35, range [36.62, 98.38]

Solvent-accessible surface area (backbone atoms only — not comparable to full-atom values): 36522 Å² total; per-residue (Å²): 128,80,79,48,48,69,30,43,33,23,36,36,29,51,18,30,85,30,78,44,78,30,66,74,48,74,60,49,61,87,69,39,70,41,28,36,29,36,34,49,63,63,61,63,43,64,36,59,50,52,51,51,52,49,49,53,45,40,73,72,51,39,35,32,38,39,25,26,26,24,73,38,66,88,37,47,39,30,39,33,37,57,89,68,29,33,34,42,34,52,46,39,69,91,55,47,64,66,55,78,54,66,79,48,59,68,40,78,44,64,50,49,78,32,43,46,60,74,70,48,57,78,44,47,69,58,50,52,50,50,50,50,52,31,52,51,30,45,54,51,18,25,41,27,28,31,27,20,42,42,38,46,50,52,39,13,52,57,46,37,71,25,43,38,67,67,56,49,50,52,46,53,53,51,52,47,50,72,73,51,77,66,89,43,96,41,67,72,30,53,81,36,52,37,24,34,39,23,46,18,46,86,35,74,45,68,33,55,71,45,65,52,64,86,44,81,42,42,37,34,44,34,42,60,64,40,71,52,57,33,57,51,51,51,52,52,46,50,51,39,23,57,36,30,35,43,36,39,38,21,26,28,39,56,47,67,89,38,47,39,30,40,33,31,67,93,74,24,34,33,42,37,57,33,41,88,82,47,84,75,91,74,83,58,55,70,42,64,54,61,76,43,38,42,65,66,53,44,61,72,42,40,64,62,45,51,49,31,51,52,52,26,51,54,30,40,50,52,17,32,51,30,37,28,50,25,39,59,54,49,52,59,53,24,55,60,38,45,75,35,46,42,63,67,54,51,51,49,51,50,53,53,48,52,54,53,57,54,65,74,104,127,79,79,49,48,70,29,43,33,22,35,37,28,51,19,31,84,32,78,43,78,30,65,75,48,72,60,47,62,87,69,39,71,39,28,38,30,35,34,49,64,63,60,63,43,67,35,58,50,50,50,49,52,49,49,55,45,38,74,72,49,39,36,33,37,39,24,26,26,24,72,39,66,89,37,47,41,29,38,34,38,56,88,68,28,34,34,41,34,52,47,40,71,90,54,45,63,68,56,77,56,67,79,50,60,66,42,78,44,64,49,49,79,29,41,45,61,74,69,47,56,78,43,44,67,59,50,52,52,50,51,50,52,32,52,50,29,47,55,50,19,25,41,28,28,30,28,20,43,40,37,46,49,51,39,13,52,58,45,38,71,25,44,40,66,67,56,50,51,53,47,53,55,51,51,47,50,71,73,51,78,67,90,44,94,42,66,72,30,53,81,35,52,39,24,35,39,24,47,17,46,87,36,76,46,68,33,54,71,44,63,52,65,84,44,80,41,41,35,36,43,33,41,60,66,40,72,52,58,35,57,52,50,50,52,52,46,50,51,38,23,57,36,31,35,43,36,41,38,21,28,29,40,56,46,68,90,40,44,40,31,39,33,30,68,92,74,23,35,33,43,37,58,32,41,89,82,47,82,72,92,75,83,59,55,72,44,63,55,60,76,42,37,41,65,67,53,42,62,72,42,39,67,64,45,50,50,31,51,52,53,26,50,53,30,39,50,52,17,32,51,31,38,28,50,24,37,56,54,50,52,59,54,23,56,59,38,46,75,35,47,41,63,67,53,50,51,49,50,49,53,52,49,52,53,54,57,55,65,74,103

Foldseek 3Di:
DQDAAEFEFAQWFQALVGIDGQPCQPDDLVGAPAEEEEEDDPLLCLQVLQVVLQVVVVVVPFHKYFHAYLLGRSGTQKMARDVLRYIYGHCDPPVPPPCVVVPSHHYYHYSCVQFDVVQLVVCVVVLVVLVVLLVVLSVVLSNLLNVLVVLLVVLLVLQLVFFDPVVLVVVLVVVLCVQDVDAAQDAFAAEGETAQWHLYLVGIDGRVVSVLPQQPAEEEEEDEHNLCLQVSQVVSCVSCRNSHFYKYFHADNHHRVGTAKMAGVVSSYIYGYDYDRDDDPDDHHYDYSCVRGHPVSCVVCVVVSVVSVVSSCVSNVSSSNSSNVSSVSSVVVSVSGNVRGDVVVVVVSSVVVSVVSVVSD/DQDAAEFEFAQWFQALVGIDGQPCQPDDLVGAPAEEEEEDDPLLCLQVLQVVLQVVVVVVPFHKYFHAYLLGRSGTQKMARDVLRYIYGHCDPPVPPPCVVVPSHRYYHYSCVQFDPVQLVVCVVVLVVLVVLLVVLSVVLSNLLNVLVVLLVVLLVLQLVFFDPVVLVVVLVVVLCVQDVDAAQDAFAAEGETAQWHLYLVGIDGRVVSVLPQAPAEEEEEDEHNLCLQVSQVVSCVSCRNSHFYKYFHADNHDRVGTAKMAGVVSSYIYGYDYDRDDDPDDHHYDYSCVRGHPVSCVVCVVVSVVSVVSSVVSNVSSSNSSNVSSVSSVVVSVSGNVRGDVVVVVVSSVVVSVVSVVSD

Sequence (722 aa):
MEKNTDRHMFLGGNTSEGFHSFFDYIISQNDATKIYCLKGGPGTGKSSLMKKVAFYFGSKGFNIEQFHCSSDDQSLDGILIKELKVALLDGTSPHSIDPKTPGAVDKIIDLAVALNEKEIAQYKDEIISVNNVVSNLFKRAYKYFKAASIIYEDWASLNKIALDKNLLFKFKVSLKDMIFPDCRIAPLGKERHLFSTAFSPNGVVSFTETLTKNLDSIYILKGETGLCKSEILEDLANTAIGYGYNVEYYHNPILPKKISHIIIPELNIGVFSENEIYKLNLTGTAFNLNNMCDTNKLSILKEEIDFNKYEFDTLLNKGLSLIAEAKLTHDTLEKYYVKNMDFDIVNSIYDDLIKEIESLIMEKNTDRHMFLGGNTSEGFHSFFDYIISQNDATKIYCLKGGPGTGKSSLMKKVAFYFGSKGFNIEQFHCSSDDQSLDGILIKELKVALLDGTSPHSIDPKTPGAVDKIIDLAVALNEKEIAQYKDEIISVNNVVSNLFKRAYKYFKAASIIYEDWASLNKIALDKNLLFKFKVSLKDMIFPDCRIAPLGKERHLFSTAFSPNGVVSFTETLTKNLDSIYILKGETGLCKSEILEDLANTAIGYGYNVEYYHNPILPKKISHIIIPELNIGVFSENEIYKLNLTGTAFNLNNMCDTNKLSILKEEIDFNKYEFDTLLNKGLSLIAEAKLTHDTLEKYYVKNMDFDIVNSIYDDLIKEIESLI

Radius of gyration: 31.81 Å; Cα contacts (8 Å, |Δi|>4): 1348; chains: 2; bounding box: 75×94×60 Å